Protein AF-0000000072958056 (afdb_homodimer)

Solvent-accessible surface area (backbone atoms only — not comparable to full-atom values): 30266 Å² total; per-residue (Å²): 113,44,55,70,29,34,32,30,35,49,29,32,64,28,69,81,46,29,90,73,39,70,78,41,55,23,32,40,58,40,37,63,55,48,37,39,29,60,34,25,28,45,48,26,70,34,75,52,54,65,57,73,68,50,52,50,47,49,61,53,35,22,14,26,39,37,33,54,54,74,70,82,61,60,83,41,88,53,23,38,30,47,44,47,29,53,49,45,52,51,37,50,52,42,38,74,70,69,42,51,46,27,38,39,13,27,32,47,13,26,54,46,52,50,27,40,73,71,72,48,88,72,64,40,85,52,53,34,71,67,38,43,38,41,47,43,68,35,90,67,34,63,74,33,85,88,42,50,80,52,56,69,67,58,55,50,43,39,54,72,35,54,51,39,26,27,70,44,51,63,36,47,39,69,68,55,34,51,75,64,65,36,57,83,47,33,44,72,33,24,30,43,60,32,82,83,62,52,67,29,50,34,27,33,32,36,70,86,50,64,35,39,28,27,44,34,43,50,44,38,22,27,58,40,78,74,47,85,42,46,33,36,46,72,69,23,24,50,50,24,49,48,56,24,36,52,52,43,57,46,16,12,58,30,78,48,51,62,94,42,69,70,49,45,62,60,38,28,48,61,78,55,57,65,40,60,32,81,68,84,51,81,45,50,36,31,33,72,37,41,75,66,58,62,72,67,35,73,104,115,43,56,70,30,34,32,30,35,50,31,32,64,26,70,83,46,30,90,73,39,69,79,40,55,24,32,41,60,39,36,65,54,49,36,39,29,60,36,26,27,46,48,26,69,35,73,51,54,64,57,72,67,49,51,50,48,49,61,53,35,23,15,26,38,37,33,54,54,75,72,82,60,61,82,40,86,54,23,39,30,47,44,47,30,53,48,45,52,51,37,50,53,42,38,75,71,68,43,54,45,25,37,38,13,28,31,46,14,26,53,45,52,50,26,41,73,71,72,48,88,71,67,39,85,50,54,33,70,67,38,42,38,40,47,44,70,34,90,67,32,64,74,33,84,88,43,50,79,54,56,67,65,58,55,50,43,38,52,72,35,53,50,39,26,27,72,41,52,62,35,49,37,69,67,54,36,51,76,65,66,36,56,82,46,34,44,72,33,23,29,42,60,33,81,83,62,54,66,32,51,35,28,35,33,37,71,86,51,63,34,39,28,26,44,33,44,52,44,38,22,28,61,38,77,75,47,87,42,45,33,36,46,72,68,21,24,51,50,24,49,48,57,25,36,52,51,44,57,46,15,14,58,29,79,48,50,63,93,43,68,70,49,45,61,60,40,28,48,59,78,55,59,65,40,59,32,83,69,83,52,82,44,48,36,31,33,72,36,41,76,67,57,63,70,67,35,73,103

Foldseek 3Di:
DAQEFEEEEEWFACVQPCVVPVFFGTWDFCLVQVLQVVLRYFYFYDYFQDDLVSLLCVQQAGLEYEYEDDDDDLPDHRGSNVSLLSNLVSQVVCVVVPFAYEYEAEQVGQQSNVCSVQVDRLWDFDAAAQAFAAWAFDPPLCVDLLPVPPDPVLNVCSHPPRQFTAHDGIFAAPVSCVVSVNCVFKPQTTWDAHPVRDIGGQKMATPRHNYIYGNTDLSCQCFFDLRPNNHPDPSSVVSSNSNSNSVSVSSNRGDRHDPDVVLVVQRTCVVWDWDQCPPDHRGRIMTTDHPVSVVSRPD/DAQEFEEEEEWFACVQPCVVPVFFGTWDFCLVQVLQVVLRYFYFYDAFQDDLVSLLVVQQAGLEYEYEDDDDDLPDHRGSNVSLLSNLVSQVVCVVVPFAYEYEAEQVGQQSNVCSVQVDRLWDFDAAAQAFAAWAFDPPLCVDLLPVPPDPVLNVCSHPPRQFTAHDGIFAAPVSCVVSVNCVFKPQTTWDAHPVRDIGGQKMATPRHNYIYGNTDLSCQCFFDLRPNNHPDPSSVVSSNSNSNSVVVSSNRGDRHDPDVVLVVQRTCVVWDWDQCPPDHRGRIMTTDHPVSVVSRPD

Radius of gyration: 23.96 Å; Cα contacts (8 Å, |Δi|>4): 1364; chains: 2; bounding box: 50×71×60 Å

Structure (mmCIF, N/CA/C/O backbone):
data_AF-0000000072958056-model_v1
#
loop_
_entity.id
_entity.type
_entity.pdbx_description
1 polymer 'folate gamma-glutamyl hydrolase'
#
loop_
_atom_site.group_PDB
_atom_site.id
_atom_site.type_symbol
_atom_site.label_atom_id
_atom_site.label_alt_id
_atom_site.label_comp_id
_atom_site.label_asym_id
_atom_site.label_entity_id
_atom_site.label_seq_id
_atom_site.pdbx_PDB_ins_code
_atom_site.Cartn_x
_atom_site.Cartn_y
_atom_site.Cartn_z
_atom_site.occupancy
_atom_site.B_iso_or_equiv
_atom_site.auth_seq_id
_atom_site.auth_comp_id
_atom_site.auth_asym_id
_atom_site.auth_atom_id
_atom_site.pdbx_PDB_model_num
ATOM 1 N N . MET A 1 1 ? 16.984 13.383 -8.031 1 87.88 1 MET A N 1
ATOM 2 C CA . MET A 1 1 ? 15.805 12.758 -7.438 1 87.88 1 MET A CA 1
ATOM 3 C C . MET A 1 1 ? 16.156 11.414 -6.812 1 87.88 1 MET A C 1
ATOM 5 O O . MET A 1 1 ? 16.844 10.594 -7.438 1 87.88 1 MET A O 1
ATOM 9 N N . THR A 1 2 ? 15.852 11.344 -5.523 1 94 2 THR A N 1
ATOM 10 C CA . THR A 1 2 ? 16.109 10.07 -4.867 1 94 2 THR A CA 1
ATOM 11 C C . THR A 1 2 ? 15.039 9.047 -5.227 1 94 2 THR A C 1
ATOM 13 O O . THR A 1 2 ? 13.875 9.398 -5.422 1 94 2 THR A O 1
ATOM 16 N N . GLU A 1 3 ? 15.438 7.77 -5.309 1 93.62 3 GLU A N 1
ATOM 17 C CA . GLU A 1 3 ? 14.492 6.691 -5.594 1 93.62 3 GLU A CA 1
ATOM 18 C C . GLU A 1 3 ? 14.086 5.965 -4.32 1 93.62 3 GLU A C 1
ATOM 20 O O . GLU A 1 3 ? 13.289 5.023 -4.363 1 93.62 3 GLU A O 1
ATOM 25 N N . THR A 1 4 ? 14.609 6.387 -3.229 1 94.81 4 THR A N 1
ATOM 26 C CA . THR A 1 4 ? 14.305 5.727 -1.964 1 94.81 4 THR A CA 1
ATOM 27 C C . THR A 1 4 ? 14.008 6.758 -0.877 1 94.81 4 THR A C 1
ATOM 29 O O . THR A 1 4 ? 14.656 6.773 0.167 1 94.81 4 THR A O 1
ATOM 32 N N . PRO A 1 5 ? 13.047 7.609 -1.146 1 98.5 5 PRO A N 1
ATOM 33 C CA . PRO A 1 5 ? 12.742 8.664 -0.176 1 98.5 5 PRO A CA 1
ATOM 34 C C . PRO A 1 5 ? 12.289 8.109 1.173 1 98.5 5 PRO A C 1
ATOM 36 O O . PRO A 1 5 ? 11.594 7.09 1.225 1 98.5 5 PRO A O 1
ATOM 39 N N . ILE A 1 6 ? 12.711 8.734 2.238 1 98.75 6 ILE A N 1
ATOM 40 C CA . ILE A 1 6 ? 12.242 8.469 3.594 1 98.75 6 ILE A CA 1
ATOM 41 C C . ILE A 1 6 ? 11.391 9.633 4.086 1 98.75 6 ILE A C 1
ATOM 43 O O . ILE A 1 6 ? 11.828 10.789 4.051 1 98.75 6 ILE A O 1
ATOM 47 N N . ILE A 1 7 ? 10.195 9.391 4.477 1 98.94 7 ILE A N 1
ATOM 48 C CA . ILE A 1 7 ? 9.258 10.422 4.922 1 98.94 7 ILE A CA 1
ATOM 49 C C . ILE A 1 7 ? 8.93 10.211 6.398 1 98.94 7 ILE A C 1
ATOM 51 O O . ILE A 1 7 ? 8.656 9.094 6.832 1 98.94 7 ILE A O 1
ATOM 55 N N . GLY A 1 8 ? 9.031 11.289 7.191 1 98.88 8 GLY A N 1
ATOM 56 C CA . GLY A 1 8 ? 8.625 11.234 8.586 1 98.88 8 GLY A CA 1
ATOM 57 C C . GLY A 1 8 ? 7.121 11.359 8.773 1 98.88 8 GLY A C 1
ATOM 58 O O . GLY A 1 8 ? 6.457 12.094 8.047 1 98.88 8 GLY A O 1
ATOM 59 N N . ILE A 1 9 ? 6.598 10.617 9.688 1 98.94 9 ILE A N 1
ATOM 60 C CA . ILE A 1 9 ? 5.223 10.789 10.141 1 98.94 9 ILE A CA 1
ATOM 61 C C . ILE A 1 9 ? 5.207 11.133 11.625 1 98.94 9 ILE A C 1
ATOM 63 O O . ILE A 1 9 ? 5.703 10.359 12.453 1 98.94 9 ILE A O 1
ATOM 67 N N . LEU A 1 10 ? 4.629 12.258 11.945 1 98.81 10 LEU A N 1
ATOM 68 C CA . LEU A 1 10 ? 4.574 12.688 13.344 1 98.81 10 LEU A CA 1
ATOM 69 C C . LEU A 1 10 ? 3.543 11.875 14.117 1 98.81 10 LEU A C 1
ATOM 71 O O . LEU A 1 10 ? 2.41 11.703 13.664 1 98.81 10 LEU A O 1
ATOM 75 N N . SER A 1 11 ? 3.949 11.328 15.289 1 98.19 11 SER A N 1
ATOM 76 C CA . SER A 1 11 ? 3 10.656 16.172 1 98.19 11 SER A CA 1
ATOM 77 C C . SER A 1 11 ? 2.145 11.664 16.938 1 98.19 11 SER A C 1
ATOM 79 O O . SER A 1 11 ? 2.438 12.867 16.922 1 98.19 11 SER A O 1
ATOM 81 N N . GLN A 1 12 ? 1.096 11.273 17.453 1 97.81 12 GLN A N 1
ATOM 82 C CA . GLN A 1 12 ? 0.238 12.117 18.281 1 97.81 12 GLN A CA 1
ATOM 83 C C . GLN A 1 12 ? -0.06 11.453 19.625 1 97.81 12 GLN A C 1
ATOM 85 O O . GLN A 1 12 ? 0.104 10.242 19.766 1 97.81 12 GLN A O 1
ATOM 90 N N . GLU A 1 13 ? -0.504 12.25 20.578 1 97.56 13 GLU A N 1
ATOM 91 C CA . GLU A 1 13 ? -0.9 11.719 21.875 1 97.56 13 GLU A CA 1
ATOM 92 C C . GLU A 1 13 ? -1.956 10.625 21.719 1 97.56 13 GLU A C 1
ATOM 94 O O . GLU A 1 13 ? -2.775 10.672 20.797 1 97.56 13 GLU A O 1
ATOM 99 N N . ALA A 1 14 ? -1.993 9.719 22.672 1 95.75 14 ALA A N 1
ATOM 100 C CA . ALA A 1 14 ? -2.826 8.523 22.547 1 95.75 14 ALA A CA 1
ATOM 101 C C . ALA A 1 14 ? -4.223 8.766 23.109 1 95.75 14 ALA A C 1
ATOM 103 O O . ALA A 1 14 ? -4.934 7.82 23.469 1 95.75 14 ALA A O 1
ATOM 104 N N . TYR A 1 15 ? -4.664 9.984 23.172 1 94.88 15 TYR A N 1
ATOM 105 C CA . TYR A 1 15 ? -5.957 10.305 23.766 1 94.88 15 TYR A CA 1
ATOM 106 C C . TYR A 1 15 ? -7.078 9.523 23.094 1 94.88 15 TYR A C 1
ATOM 108 O O . TYR A 1 15 ? -7.949 8.977 23.766 1 94.88 15 TYR A O 1
ATOM 116 N N . LEU A 1 16 ? -7.051 9.445 21.781 1 93.81 16 LEU A N 1
ATOM 117 C CA . LEU A 1 16 ? -8.141 8.875 21 1 93.81 16 LEU A CA 1
ATOM 118 C C . LEU A 1 16 ? -8.227 7.363 21.219 1 93.81 16 LEU A C 1
ATOM 120 O O . LEU A 1 16 ? -9.25 6.75 20.922 1 93.81 16 LEU A O 1
ATOM 124 N N . VAL A 1 17 ? -7.113 6.789 21.641 1 95 17 VAL A N 1
ATOM 125 C CA . VAL A 1 17 ? -7.09 5.332 21.734 1 95 17 VAL A CA 1
ATOM 126 C C . VAL A 1 17 ? -6.809 4.91 23.172 1 95 17 VAL A C 1
ATOM 128 O O . VAL A 1 17 ? -6.477 3.752 23.438 1 95 17 VAL A O 1
ATOM 131 N N . LYS A 1 18 ? -6.961 5.789 24.125 1 94.38 18 LYS A N 1
ATOM 132 C CA . LYS A 1 18 ? -6.559 5.582 25.5 1 94.38 18 LYS A CA 1
ATOM 133 C C . LYS A 1 18 ? -7.391 4.488 26.172 1 94.38 18 LYS A C 1
ATOM 135 O O . LYS A 1 18 ? -6.883 3.732 27 1 94.38 18 LYS A O 1
ATOM 140 N N . ASP A 1 19 ? -8.656 4.336 25.859 1 94.12 19 ASP A N 1
ATOM 141 C CA . ASP A 1 19 ? -9.531 3.326 26.453 1 94.12 19 ASP A CA 1
ATOM 142 C C . ASP A 1 19 ? -9.055 1.918 26.094 1 94.12 19 ASP A C 1
ATOM 144 O O . ASP A 1 19 ? -9.078 1.019 26.938 1 94.12 19 ASP A O 1
ATOM 148 N N . ALA A 1 20 ? -8.641 1.786 24.875 1 94.62 20 ALA A N 1
ATOM 149 C CA . ALA A 1 20 ? -8.211 0.477 24.391 1 94.62 20 ALA A CA 1
ATOM 150 C C . ALA A 1 20 ? -6.75 0.217 24.75 1 94.62 20 ALA A C 1
ATOM 152 O O . ALA A 1 20 ? -6.359 -0.924 25.016 1 94.62 20 ALA A O 1
ATOM 153 N N . TYR A 1 21 ? -6.004 1.296 24.797 1 95.25 21 TYR A N 1
ATOM 154 C CA . TYR A 1 21 ? -4.57 1.186 25.031 1 95.25 21 TYR A CA 1
ATOM 155 C C . TYR A 1 21 ? -4.098 2.211 26.047 1 95.25 21 TYR A C 1
ATOM 157 O O . TYR A 1 21 ? -3.385 3.156 25.703 1 95.25 21 TYR A O 1
ATOM 165 N N . PRO A 1 22 ? -4.344 1.93 27.266 1 95.06 22 PRO A N 1
ATOM 166 C CA . PRO A 1 22 ? -4.121 2.928 28.312 1 95.06 22 PRO A CA 1
ATOM 167 C C . PRO A 1 22 ? -2.641 3.242 28.516 1 95.06 22 PRO A C 1
ATOM 169 O O . PRO A 1 22 ? -2.297 4.328 29 1 95.06 22 PRO A O 1
ATOM 172 N N . ASP A 1 23 ? -1.749 2.367 28.141 1 95.75 23 ASP A N 1
ATOM 173 C CA . ASP A 1 23 ? -0.337 2.551 28.453 1 95.75 23 ASP A CA 1
ATOM 174 C C . ASP A 1 23 ? 0.408 3.219 27.312 1 95.75 23 ASP A C 1
ATOM 176 O O . ASP A 1 23 ? 1.581 3.576 27.438 1 95.75 23 ASP A O 1
ATOM 180 N N . ALA A 1 24 ? -0.251 3.377 26.156 1 95.88 24 ALA A N 1
ATOM 181 C CA . ALA A 1 24 ? 0.417 3.977 25.016 1 95.88 24 ALA A CA 1
ATOM 182 C C . ALA A 1 24 ? 0.671 5.465 25.234 1 95.88 24 ALA A C 1
ATOM 184 O O . ALA A 1 24 ? -0.203 6.184 25.734 1 95.88 24 ALA A O 1
ATOM 185 N N . ASP A 1 25 ? 1.849 5.953 24.938 1 96.06 25 ASP A N 1
ATOM 186 C CA . ASP A 1 25 ? 2.184 7.371 25.047 1 96.06 25 ASP A CA 1
ATOM 187 C C . ASP A 1 25 ? 1.802 8.125 23.781 1 96.06 25 ASP A C 1
ATOM 189 O O . ASP A 1 25 ? 1.372 9.281 23.844 1 96.06 25 ASP A O 1
ATOM 193 N N . SER A 1 26 ? 1.997 7.527 22.656 1 97.19 26 SER A N 1
ATOM 194 C CA . SER A 1 26 ? 1.629 8.094 21.375 1 97.19 26 SER A CA 1
ATOM 195 C C . SER A 1 26 ? 1.315 7.004 20.359 1 97.19 26 SER A C 1
ATOM 197 O O . SER A 1 26 ? 1.435 5.816 20.656 1 97.19 26 SER A O 1
ATOM 199 N N . PHE A 1 27 ? 0.77 7.387 19.188 1 97.5 27 PHE A N 1
ATOM 200 C CA . PHE A 1 27 ? 0.42 6.387 18.188 1 97.5 27 PHE A CA 1
ATOM 201 C C . PHE A 1 27 ? 0.392 7 16.781 1 97.5 27 PHE A C 1
ATOM 203 O O . PHE A 1 27 ? 0.395 8.227 16.641 1 97.5 27 PHE A O 1
ATOM 210 N N . ILE A 1 28 ? 0.505 6.215 15.82 1 98.38 28 ILE A N 1
ATOM 211 C CA . ILE A 1 28 ? 0.268 6.516 14.414 1 98.38 28 ILE A CA 1
ATOM 212 C C . ILE A 1 28 ? -0.697 5.492 13.82 1 98.38 28 ILE A C 1
ATOM 214 O O . ILE A 1 28 ? -0.519 4.285 14.008 1 98.38 28 ILE A O 1
ATOM 218 N N . VAL A 1 29 ? -1.779 5.98 13.203 1 98.25 29 VAL A N 1
ATOM 219 C CA . VAL A 1 29 ? -2.664 5.066 12.484 1 98.25 29 VAL A CA 1
ATOM 220 C C . VAL A 1 29 ? -1.928 4.457 11.297 1 98.25 29 VAL A C 1
ATOM 222 O O . VAL A 1 29 ? -1.239 5.164 10.555 1 98.25 29 VAL A O 1
ATOM 225 N N . ALA A 1 30 ? -2.055 3.158 11.055 1 98.62 30 ALA A N 1
ATOM 226 C CA . ALA A 1 30 ? -1.248 2.408 10.094 1 98.62 30 ALA A CA 1
ATOM 227 C C . ALA A 1 30 ? -1.518 2.877 8.664 1 98.62 30 ALA A C 1
ATOM 229 O O . ALA A 1 30 ? -0.643 2.787 7.801 1 98.62 30 ALA A O 1
ATOM 230 N N . SER A 1 31 ? -2.725 3.391 8.398 1 98.75 31 SER A N 1
ATOM 231 C CA . SER A 1 31 ? -3.076 3.797 7.039 1 98.75 31 SER A CA 1
ATOM 232 C C . SER A 1 31 ? -2.16 4.91 6.539 1 98.75 31 SER A C 1
ATOM 234 O O . SER A 1 31 ? -1.867 4.988 5.348 1 98.75 31 SER A O 1
ATOM 236 N N . TYR A 1 32 ? -1.614 5.773 7.477 1 98.94 32 TYR A N 1
ATOM 237 C CA . TYR A 1 32 ? -0.685 6.824 7.082 1 98.94 32 TYR A CA 1
ATOM 238 C C . TYR A 1 32 ? 0.64 6.234 6.613 1 98.94 32 TYR A C 1
ATOM 240 O O . TYR A 1 32 ? 1.279 6.773 5.703 1 98.94 32 TYR A O 1
ATOM 248 N N . ILE A 1 33 ? 1.082 5.16 7.281 1 98.88 33 ILE A N 1
ATOM 249 C CA . ILE A 1 33 ? 2.303 4.469 6.879 1 98.88 33 ILE A CA 1
ATOM 250 C C . ILE A 1 33 ? 2.084 3.77 5.539 1 98.88 33 ILE A C 1
ATOM 252 O O . ILE A 1 33 ? 2.895 3.904 4.621 1 98.88 33 ILE A O 1
ATOM 256 N N . LYS A 1 34 ? 0.967 3.125 5.414 1 98.88 34 LYS A N 1
ATOM 257 C CA . LYS A 1 34 ? 0.685 2.275 4.262 1 98.88 34 LYS A CA 1
ATOM 258 C C . LYS A 1 34 ? 0.556 3.104 2.986 1 98.88 34 LYS A C 1
ATOM 260 O O . LYS A 1 34 ? 0.998 2.678 1.917 1 98.88 34 LYS A O 1
ATOM 265 N N . ILE A 1 35 ? -0.037 4.297 3.053 1 98.94 35 ILE A N 1
ATOM 266 C CA . ILE A 1 35 ? -0.221 5.094 1.847 1 98.94 35 ILE A CA 1
ATOM 267 C C . ILE A 1 35 ? 1.135 5.566 1.329 1 98.94 35 ILE A C 1
ATOM 269 O O . ILE A 1 35 ? 1.348 5.656 0.117 1 98.94 35 ILE A O 1
ATOM 273 N N . LEU A 1 36 ? 2.072 5.863 2.227 1 98.94 36 LEU A N 1
ATOM 274 C CA . LEU A 1 36 ? 3.398 6.305 1.81 1 98.94 36 LEU A CA 1
ATOM 275 C C . LEU A 1 36 ? 4.215 5.137 1.271 1 98.94 36 LEU A C 1
ATOM 277 O O . LEU A 1 36 ? 4.852 5.25 0.22 1 98.94 36 LEU A O 1
ATOM 281 N N . GLU A 1 37 ? 4.141 3.975 1.927 1 98.88 37 GLU A N 1
ATOM 282 C CA . GLU A 1 37 ? 4.867 2.801 1.452 1 98.88 37 GLU A CA 1
ATOM 283 C C . GLU A 1 37 ? 4.367 2.359 0.08 1 98.88 37 GLU A C 1
ATOM 285 O O . GLU A 1 37 ? 5.164 2 -0.791 1 98.88 37 GLU A O 1
ATOM 290 N N . SER A 1 38 ? 3.084 2.426 -0.062 1 98.81 38 SER A N 1
ATOM 291 C CA . SER A 1 38 ? 2.475 1.989 -1.314 1 98.81 38 SER A CA 1
ATOM 292 C C . SER A 1 38 ? 2.877 2.896 -2.471 1 98.81 38 SER A C 1
ATOM 294 O O . SER A 1 38 ? 2.705 2.539 -3.637 1 98.81 38 SER A O 1
ATOM 296 N N . SER A 1 39 ? 3.385 4.047 -2.121 1 98.88 39 SER A N 1
ATOM 297 C CA . SER A 1 39 ? 3.787 5.02 -3.129 1 98.88 39 SER A CA 1
ATOM 298 C C . SER A 1 39 ? 5.305 5.062 -3.283 1 98.88 39 SER A C 1
ATOM 300 O O . SER A 1 39 ? 5.84 5.926 -3.982 1 98.88 39 SER A O 1
ATOM 302 N N . GLY A 1 40 ? 6.012 4.148 -2.619 1 98.81 40 GLY A N 1
ATOM 303 C CA . GLY A 1 40 ? 7.426 3.945 -2.883 1 98.81 40 GLY A CA 1
ATOM 304 C C . GLY A 1 40 ? 8.328 4.609 -1.856 1 98.81 40 GLY A C 1
ATOM 305 O O . GLY A 1 40 ? 9.531 4.727 -2.066 1 98.81 40 GLY A O 1
ATOM 306 N N . ALA A 1 41 ? 7.734 5.051 -0.733 1 98.88 41 ALA A N 1
ATOM 307 C CA . ALA A 1 41 ? 8.555 5.668 0.305 1 98.88 41 ALA A CA 1
ATOM 308 C C . ALA A 1 41 ? 8.789 4.703 1.465 1 98.88 41 ALA A C 1
ATOM 310 O O . ALA A 1 41 ? 8.039 3.738 1.639 1 98.88 41 ALA A O 1
ATOM 311 N N . ARG A 1 42 ? 9.82 4.891 2.152 1 98.5 42 ARG A N 1
ATOM 312 C CA . ARG A 1 42 ? 10 4.332 3.488 1 98.5 42 ARG A CA 1
ATOM 313 C C . ARG A 1 42 ? 9.617 5.348 4.562 1 98.5 42 ARG A C 1
ATOM 315 O O . ARG A 1 42 ? 9.523 6.543 4.285 1 98.5 42 ARG A O 1
ATOM 322 N N . VAL A 1 43 ? 9.344 4.863 5.781 1 98.69 43 VAL A N 1
ATOM 323 C CA . VAL A 1 43 ? 8.711 5.754 6.75 1 98.69 43 VAL A CA 1
ATOM 324 C C . VAL A 1 43 ? 9.539 5.785 8.031 1 98.69 43 VAL A C 1
ATOM 326 O O . VAL A 1 43 ? 10.008 4.746 8.508 1 98.69 43 VAL A O 1
ATOM 329 N N . LEU A 1 44 ? 9.703 6.945 8.562 1 97.88 44 LEU A N 1
ATOM 330 C CA . LEU A 1 44 ? 10.281 7.203 9.875 1 97.88 44 LEU A CA 1
ATOM 331 C C . LEU A 1 44 ? 9.234 7.742 10.844 1 97.88 44 LEU A C 1
ATOM 333 O O . LEU A 1 44 ? 8.656 8.812 10.609 1 97.88 44 LEU A O 1
ATOM 337 N N . PRO A 1 45 ? 8.922 7.016 11.93 1 97.88 45 PRO A N 1
ATOM 338 C CA . PRO A 1 45 ? 8.07 7.641 12.953 1 97.88 45 PRO A CA 1
ATOM 339 C C . PRO A 1 45 ? 8.773 8.789 13.68 1 97.88 45 PRO A C 1
ATOM 341 O O . PRO A 1 45 ? 9.945 8.664 14.047 1 97.88 45 PRO A O 1
ATOM 344 N N . ILE A 1 46 ? 8.141 9.867 13.773 1 98.06 46 ILE A N 1
ATOM 345 C CA . ILE A 1 46 ? 8.656 11.023 14.508 1 98.06 46 ILE A CA 1
ATOM 346 C C . ILE A 1 46 ? 8.008 11.094 15.883 1 98.06 46 ILE A C 1
ATOM 348 O O . ILE A 1 46 ? 6.777 11.102 15.992 1 98.06 46 ILE A O 1
ATOM 352 N N . TRP A 1 47 ? 8.789 11.305 16.891 1 96.88 47 TRP A N 1
ATOM 353 C CA . TRP A 1 47 ? 8.297 11.312 18.266 1 96.88 47 TRP A CA 1
ATOM 354 C C . TRP A 1 47 ? 7.906 12.727 18.703 1 96.88 47 TRP A C 1
ATOM 356 O O . TRP A 1 47 ? 8.57 13.695 18.328 1 96.88 47 TRP A O 1
ATOM 366 N N . ILE A 1 48 ? 6.863 12.75 19.469 1 96.69 48 ILE A N 1
ATOM 367 C CA . ILE A 1 48 ? 6.52 14.016 20.109 1 96.69 48 ILE A CA 1
ATOM 368 C C . ILE A 1 48 ? 7.375 14.211 21.359 1 96.69 48 ILE A C 1
ATOM 370 O O . ILE A 1 48 ? 7.965 13.258 21.875 1 96.69 48 ILE A O 1
ATOM 374 N N . GLY A 1 49 ? 7.508 15.414 21.797 1 94.38 49 GLY A N 1
ATOM 375 C CA . GLY A 1 49 ? 8.133 15.734 23.078 1 94.38 49 GLY A CA 1
ATOM 376 C C . GLY A 1 49 ? 9.648 15.672 23.031 1 94.38 49 GLY A C 1
ATOM 377 O O . GLY A 1 49 ? 10.297 15.477 24.062 1 94.38 49 GLY A O 1
ATOM 378 N N . GLN A 1 50 ? 10.227 15.773 21.891 1 94.94 50 GLN A N 1
ATOM 379 C CA . GLN A 1 50 ? 11.68 15.719 21.75 1 94.94 50 GLN A CA 1
ATOM 380 C C . GLN A 1 50 ? 12.281 17.125 21.703 1 94.94 50 GLN A C 1
ATOM 382 O O . GLN A 1 50 ? 11.555 18.109 21.672 1 94.94 50 GLN A O 1
ATOM 387 N N . ASP A 1 51 ? 13.586 17.172 21.75 1 93.75 51 ASP A N 1
ATOM 388 C CA . ASP A 1 51 ? 14.242 18.469 21.766 1 93.75 51 ASP A CA 1
ATOM 389 C C . ASP A 1 51 ? 14.461 18.984 20.344 1 93.75 51 ASP A C 1
ATOM 391 O O . ASP A 1 51 ? 14.211 18.266 19.375 1 93.75 51 ASP A O 1
ATOM 395 N N . ALA A 1 52 ? 14.922 20.219 20.25 1 96.25 52 ALA A N 1
ATOM 396 C CA . ALA A 1 52 ? 15.086 20.875 18.953 1 96.25 52 ALA A CA 1
ATOM 397 C C . ALA A 1 52 ? 16.094 20.141 18.078 1 96.25 52 ALA A C 1
ATOM 399 O O . ALA A 1 52 ? 15.938 20.078 16.859 1 96.25 52 ALA A O 1
ATOM 400 N N . ALA A 1 53 ? 17.125 19.594 18.672 1 96.25 53 ALA A N 1
ATOM 401 C CA . ALA A 1 53 ? 18.172 18.891 17.922 1 96.25 53 ALA A CA 1
ATOM 402 C C . ALA A 1 53 ? 17.594 17.641 17.25 1 96.25 53 ALA A C 1
ATOM 404 O O . ALA A 1 53 ? 17.984 17.297 16.125 1 96.25 53 ALA A O 1
ATOM 405 N N . TYR A 1 54 ? 16.734 16.969 17.953 1 96.06 54 TYR A N 1
ATOM 406 C CA . TYR A 1 54 ? 16.078 15.797 17.391 1 96.06 54 TYR A CA 1
ATOM 407 C C . TYR A 1 54 ? 15.297 16.156 16.125 1 96.06 54 TYR A C 1
ATOM 409 O O . TYR A 1 54 ? 15.438 15.5 15.094 1 96.06 54 TYR A O 1
ATOM 417 N N . TYR A 1 55 ? 14.516 17.188 16.141 1 98.12 55 TYR A N 1
ATOM 418 C CA . TYR A 1 55 ? 13.688 17.578 15.008 1 98.12 55 TYR A CA 1
ATOM 419 C C . TYR A 1 55 ? 14.539 18.094 13.859 1 98.12 55 TYR A C 1
ATOM 421 O O . TYR A 1 55 ? 14.195 17.906 12.688 1 98.12 55 TYR A O 1
ATOM 429 N N . GLU A 1 56 ? 15.648 18.703 14.234 1 98.06 56 GLU A N 1
ATOM 430 C CA . GLU A 1 56 ? 16.594 19.094 13.188 1 98.06 56 GLU A CA 1
ATOM 431 C C . GLU A 1 56 ? 17.141 17.859 12.453 1 98.06 56 GLU A C 1
ATOM 433 O O . GLU A 1 56 ? 17.25 17.875 11.227 1 98.06 56 GLU A O 1
ATOM 438 N N . ARG A 1 57 ? 17.5 16.844 13.203 1 97.31 57 ARG A N 1
ATOM 439 C CA . ARG A 1 57 ? 17.969 15.617 12.578 1 97.31 57 ARG A CA 1
ATOM 440 C C . ARG A 1 57 ? 16.875 14.992 11.711 1 97.31 57 ARG A C 1
ATOM 442 O O . ARG A 1 57 ? 17.156 14.5 10.617 1 97.31 57 ARG A O 1
ATOM 449 N N . VAL A 1 58 ? 15.664 15.031 12.195 1 98.12 58 VAL A N 1
ATOM 450 C CA . VAL A 1 58 ? 14.547 14.5 11.422 1 98.12 58 VAL A CA 1
ATOM 451 C C . VAL A 1 58 ? 14.5 15.164 10.055 1 98.12 58 VAL A C 1
ATOM 453 O O . VAL A 1 58 ? 14.5 14.484 9.023 1 98.12 58 VAL A O 1
ATOM 456 N N . VAL A 1 59 ? 14.5 16.5 10.039 1 98.69 59 VAL A N 1
ATOM 457 C CA . VAL A 1 59 ? 14.359 17.234 8.797 1 98.69 59 VAL A CA 1
ATOM 458 C C . VAL A 1 59 ? 15.594 17.016 7.918 1 98.69 59 VAL A C 1
ATOM 460 O O . VAL A 1 59 ? 15.477 16.859 6.699 1 98.69 59 VAL A O 1
ATOM 463 N N . ASN A 1 60 ? 16.734 16.891 8.547 1 97.69 60 ASN A N 1
ATOM 464 C CA . ASN A 1 60 ? 17.969 16.75 7.797 1 97.69 60 ASN A CA 1
ATOM 465 C C . ASN A 1 60 ? 18.094 15.359 7.18 1 97.69 60 ASN A C 1
ATOM 467 O O . ASN A 1 60 ? 18.781 15.18 6.172 1 97.69 60 ASN A O 1
ATOM 471 N N . TYR A 1 61 ? 17.438 14.383 7.781 1 97.62 61 TYR A N 1
ATOM 472 C CA . TYR A 1 61 ? 17.672 13.008 7.359 1 97.62 61 TYR A CA 1
ATOM 473 C C . TYR A 1 61 ? 16.5 12.477 6.535 1 97.62 61 TYR A C 1
ATOM 475 O O . TYR A 1 61 ? 16.609 11.43 5.895 1 97.62 61 TYR A O 1
ATOM 483 N N . THR A 1 62 ? 15.422 13.18 6.508 1 98.62 62 THR A N 1
ATOM 484 C CA . THR A 1 62 ? 14.258 12.703 5.762 1 98.62 62 THR A CA 1
ATOM 485 C C . THR A 1 62 ? 13.992 13.602 4.551 1 98.62 62 THR A C 1
ATOM 487 O O . THR A 1 62 ? 14.633 14.648 4.395 1 98.62 62 THR A O 1
ATOM 490 N N . ASN A 1 63 ? 13.094 13.172 3.721 1 98.94 63 ASN A N 1
ATOM 491 C CA . ASN A 1 63 ? 12.836 13.852 2.453 1 98.94 63 ASN A CA 1
ATOM 492 C C . ASN A 1 63 ? 11.516 14.609 2.484 1 98.94 63 ASN A C 1
ATOM 494 O O . ASN A 1 63 ? 11.172 15.297 1.523 1 98.94 63 ASN A O 1
ATOM 498 N N . GLY A 1 64 ? 10.758 14.516 3.521 1 98.94 64 GLY A N 1
ATOM 499 C CA . GLY A 1 64 ? 9.477 15.164 3.758 1 98.94 64 GLY A CA 1
ATOM 500 C C . GLY A 1 64 ? 8.797 14.688 5.023 1 98.94 64 GLY A C 1
ATOM 501 O O . GLY A 1 64 ? 9.281 13.766 5.688 1 98.94 64 GLY A O 1
ATOM 502 N N . ILE A 1 65 ? 7.688 15.344 5.406 1 98.94 65 ILE A N 1
ATOM 503 C CA . ILE A 1 65 ? 6.98 14.977 6.629 1 98.94 65 ILE A CA 1
ATOM 504 C C . ILE A 1 65 ? 5.477 14.969 6.371 1 98.94 65 ILE A C 1
ATOM 506 O O . ILE A 1 65 ? 4.953 15.844 5.672 1 98.94 65 ILE A O 1
ATOM 510 N N . LEU A 1 66 ? 4.832 13.961 6.871 1 99 66 LEU A N 1
ATOM 511 C CA . LEU A 1 66 ? 3.375 13.898 6.918 1 99 66 LEU A CA 1
ATOM 512 C C . LEU A 1 66 ? 2.865 14.141 8.336 1 99 66 LEU A C 1
ATOM 514 O O . LEU A 1 66 ? 3.318 13.484 9.281 1 99 66 LEU A O 1
ATOM 518 N N . PHE A 1 67 ? 1.994 15.156 8.484 1 98.94 67 PHE A N 1
ATOM 519 C CA . PHE A 1 67 ? 1.234 15.367 9.711 1 98.94 67 PHE A CA 1
ATOM 520 C C . PHE A 1 67 ? -0.114 14.664 9.641 1 98.94 67 PHE A C 1
ATOM 522 O O . PHE A 1 67 ? -0.985 15.047 8.859 1 98.94 67 PHE A O 1
ATOM 529 N N . PRO A 1 68 ? -0.296 13.633 10.469 1 98.81 68 PRO A N 1
ATOM 530 C CA . PRO A 1 68 ? -1.536 12.859 10.406 1 98.81 68 PRO A CA 1
ATOM 531 C C . PRO A 1 68 ? -2.727 13.602 11.008 1 98.81 68 PRO A C 1
ATOM 533 O O . PRO A 1 68 ? -2.545 14.586 11.727 1 98.81 68 PRO A O 1
ATOM 536 N N . GLY A 1 69 ? -3.924 13.109 10.586 1 98.12 69 GLY A N 1
ATOM 537 C CA . GLY A 1 69 ? -5.133 13.508 11.297 1 98.12 69 GLY A CA 1
ATOM 538 C C . GLY A 1 69 ? -5.246 12.883 12.672 1 98.12 69 GLY A C 1
ATOM 539 O O . GLY A 1 69 ? -4.426 12.047 13.055 1 98.12 69 GLY A O 1
ATOM 540 N N . GLY A 1 70 ? -6.242 13.305 13.359 1 96.44 70 GLY A N 1
ATOM 541 C CA . GLY A 1 70 ? -6.449 12.844 14.727 1 96.44 70 GLY A CA 1
ATOM 542 C C . GLY A 1 70 ? -7.277 13.797 15.562 1 96.44 70 GLY A C 1
ATOM 543 O O . GLY A 1 70 ? -8.195 14.445 15.047 1 96.44 70 GLY A O 1
ATOM 544 N N . GLY A 1 71 ? -7.09 13.625 16.844 1 94.44 71 GLY A N 1
ATOM 545 C CA . GLY A 1 71 ? -7.816 14.438 17.812 1 94.44 71 GLY A CA 1
ATOM 546 C C . GLY A 1 71 ? -6.992 14.797 19.031 1 94.44 71 GLY A C 1
ATOM 547 O O . GLY A 1 71 ? -6.934 14.031 20 1 94.44 71 GLY A O 1
ATOM 548 N N . THR A 1 72 ? -6.414 15.922 18.938 1 94.94 72 THR A N 1
ATOM 549 C CA . THR A 1 72 ? -5.609 16.406 20.047 1 94.94 72 THR A CA 1
ATOM 550 C C . THR A 1 72 ? -5.551 17.922 20.062 1 94.94 72 THR A C 1
ATOM 552 O O . THR A 1 72 ? -6.234 18.578 19.266 1 94.94 72 THR A O 1
ATOM 555 N N . TYR A 1 73 ? -4.789 18.438 21 1 94.12 73 TYR A N 1
ATOM 556 C CA . TYR A 1 73 ? -4.656 19.875 21.188 1 94.12 73 TYR A CA 1
ATOM 557 C C . TYR A 1 73 ? -3.346 20.391 20.594 1 94.12 73 TYR A C 1
ATOM 559 O O . TYR A 1 73 ? -2.393 19.625 20.438 1 94.12 73 TYR A O 1
ATOM 567 N N . PHE A 1 74 ? -3.377 21.656 20.234 1 96.75 74 PHE A N 1
ATOM 568 C CA . PHE A 1 74 ? -2.168 22.219 19.625 1 96.75 74 PHE A CA 1
ATOM 569 C C . PHE A 1 74 ? -1.285 22.859 20.688 1 96.75 74 PHE A C 1
ATOM 571 O O . PHE A 1 74 ? -0.115 23.156 20.438 1 96.75 74 PHE A O 1
ATOM 578 N N . ASN A 1 75 ? -1.787 23.047 21.938 1 93 75 ASN A N 1
ATOM 579 C CA . ASN A 1 75 ? -1.074 23.859 22.922 1 93 75 ASN A CA 1
ATOM 580 C C . ASN A 1 75 ? -0.512 22.984 24.047 1 93 75 ASN A C 1
ATOM 582 O O . ASN A 1 75 ? -0.188 23.5 25.125 1 93 75 ASN A O 1
ATOM 586 N N . GLU A 1 76 ? -0.469 21.75 23.859 1 94.44 76 GLU A N 1
ATOM 587 C CA . GLU A 1 76 ? 0.107 20.875 24.875 1 94.44 76 GLU A CA 1
ATOM 588 C C . GLU A 1 76 ? 1.631 20.859 24.797 1 94.44 76 GLU A C 1
ATOM 590 O O . GLU A 1 76 ? 2.199 20.688 23.719 1 94.44 76 GLU A O 1
ATOM 595 N N . THR A 1 77 ? 2.258 21.062 25.984 1 95.38 77 THR A N 1
ATOM 596 C CA . THR A 1 77 ? 3.713 20.984 26.047 1 95.38 77 THR A CA 1
ATOM 597 C C . THR A 1 77 ? 4.191 19.562 25.719 1 95.38 77 THR A C 1
ATOM 599 O O . THR A 1 77 ? 3.678 18.594 26.266 1 95.38 77 THR A O 1
ATOM 602 N N . GLY A 1 78 ? 5.078 19.531 24.781 1 95.44 78 GLY A N 1
ATOM 603 C CA . GLY A 1 78 ? 5.621 18.25 24.391 1 95.44 78 GLY A CA 1
ATOM 604 C C . GLY A 1 78 ? 4.68 17.438 23.531 1 95.44 78 GLY A C 1
ATOM 605 O O . GLY A 1 78 ? 4.855 16.219 23.375 1 95.44 78 GLY A O 1
ATOM 606 N N . GLY A 1 79 ? 3.688 18.109 23.031 1 97 79 GLY A N 1
ATOM 607 C CA . GLY A 1 79 ? 2.662 17.391 22.297 1 97 79 GLY A CA 1
ATOM 608 C C . GLY A 1 79 ? 2.791 17.547 20.781 1 97 79 GLY A C 1
ATOM 609 O O . GLY A 1 79 ? 3.812 18.016 20.297 1 97 79 GLY A O 1
ATOM 610 N N . TYR A 1 80 ? 1.732 17.078 20.125 1 98.31 80 TYR A N 1
ATOM 611 C CA . TYR A 1 80 ? 1.608 17.047 18.672 1 98.31 80 TYR A CA 1
ATOM 612 C C . TYR A 1 80 ? 1.787 18.453 18.094 1 98.31 80 TYR A C 1
ATOM 614 O O . TYR A 1 80 ? 2.572 18.641 17.172 1 98.31 80 TYR A O 1
ATOM 622 N N . GLY A 1 81 ? 1.08 19.453 18.641 1 98.12 81 GLY A N 1
ATOM 623 C CA . GLY A 1 81 ? 1.122 20.812 18.125 1 98.12 81 GLY A CA 1
ATOM 624 C C . GLY A 1 81 ? 2.498 21.438 18.219 1 98.12 81 GLY A C 1
ATOM 625 O O . GLY A 1 81 ? 2.973 22.047 17.25 1 98.12 81 GLY A O 1
ATOM 626 N N . GLU A 1 82 ? 3.123 21.312 19.344 1 97.62 82 GLU A N 1
ATOM 627 C CA . GLU A 1 82 ? 4.449 21.891 19.547 1 97.62 82 GLU A CA 1
ATOM 628 C C . GLU A 1 82 ? 5.469 21.266 18.594 1 97.62 82 GLU A C 1
ATOM 630 O O . GLU A 1 82 ? 6.27 21.969 17.984 1 97.62 82 GLU A O 1
ATOM 635 N N . ALA A 1 83 ? 5.473 19.953 18.531 1 98.19 83 ALA A N 1
ATOM 636 C CA . ALA A 1 83 ? 6.383 19.25 17.625 1 98.19 83 ALA A CA 1
ATOM 637 C C . ALA A 1 83 ? 6.145 19.672 16.172 1 98.19 83 ALA A C 1
ATOM 639 O O . ALA A 1 83 ? 7.094 19.969 15.438 1 98.19 83 ALA A O 1
ATOM 640 N N . ALA A 1 84 ? 4.883 19.719 15.805 1 98.75 84 ALA A N 1
ATOM 641 C CA . ALA A 1 84 ? 4.527 20.078 14.43 1 98.75 84 ALA A CA 1
ATOM 642 C C . ALA A 1 84 ? 4.977 21.5 14.102 1 98.75 84 ALA A C 1
ATOM 644 O O . ALA A 1 84 ? 5.434 21.766 12.984 1 98.75 84 ALA A O 1
ATOM 645 N N . LYS A 1 85 ? 4.789 22.406 15.047 1 98.25 85 LYS A N 1
ATOM 646 C CA . LYS A 1 85 ? 5.215 23.797 14.836 1 98.25 85 LYS A CA 1
ATOM 647 C C . LYS A 1 85 ? 6.719 23.875 14.594 1 98.25 85 LYS A C 1
ATOM 649 O O . LYS A 1 85 ? 7.172 24.578 13.688 1 98.25 85 LYS A O 1
ATOM 654 N N . GLN A 1 86 ? 7.484 23.172 15.375 1 98.38 86 GLN A N 1
ATOM 655 C CA . GLN A 1 86 ? 8.93 23.141 15.203 1 98.38 86 GLN A CA 1
ATOM 656 C C . GLN A 1 86 ? 9.305 22.578 13.836 1 98.38 86 GLN A C 1
ATOM 658 O O . GLN A 1 86 ? 10.156 23.125 13.141 1 98.38 86 GLN A O 1
ATOM 663 N N . LEU A 1 87 ? 8.703 21.5 13.477 1 98.88 87 LEU A N 1
ATOM 664 C CA . LEU A 1 87 ? 8.977 20.844 12.203 1 98.88 87 LEU A CA 1
ATOM 665 C C . LEU A 1 87 ? 8.578 21.734 11.039 1 98.88 87 LEU A C 1
ATOM 667 O O . LEU A 1 87 ? 9.273 21.797 10.023 1 98.88 87 LEU A O 1
ATOM 671 N N . TYR A 1 88 ? 7.426 22.438 11.172 1 98.88 88 TYR A N 1
ATOM 672 C CA . TYR A 1 88 ? 6.992 23.391 10.164 1 98.88 88 TYR A CA 1
ATOM 673 C C . TYR A 1 88 ? 8.039 24.469 9.953 1 98.88 88 TYR A C 1
ATOM 675 O O . TYR A 1 88 ? 8.422 24.766 8.812 1 98.88 88 TYR A O 1
ATOM 683 N N . GLU A 1 89 ? 8.516 25.062 11.023 1 98.69 89 GLU A N 1
ATOM 684 C CA . GLU A 1 89 ? 9.516 26.125 10.961 1 98.69 89 GLU A CA 1
ATOM 685 C C . GLU A 1 89 ? 10.805 25.625 10.305 1 98.69 89 GLU A C 1
ATOM 687 O O . GLU A 1 89 ? 11.406 26.328 9.492 1 98.69 89 GLU A O 1
ATOM 692 N N . LEU A 1 90 ? 11.211 24.453 10.703 1 98.88 90 LEU A N 1
ATOM 693 C CA . LEU A 1 90 ? 12.414 23.875 10.125 1 98.88 90 LEU A CA 1
ATOM 694 C C . LEU A 1 90 ? 12.234 23.625 8.633 1 98.88 90 LEU A C 1
ATOM 696 O O . LEU A 1 90 ? 13.156 23.828 7.844 1 98.88 90 LEU A O 1
ATOM 700 N N . ALA A 1 91 ? 11.062 23.141 8.227 1 98.94 91 ALA A N 1
ATOM 701 C CA . ALA A 1 91 ? 10.773 22.906 6.816 1 98.94 91 ALA A CA 1
ATOM 702 C C . ALA A 1 91 ? 10.797 24.203 6.027 1 98.94 91 ALA A C 1
ATOM 704 O O . ALA A 1 91 ? 11.312 24.25 4.906 1 98.94 91 ALA A O 1
ATOM 705 N N . VAL A 1 92 ? 10.234 25.281 6.598 1 98.81 92 VAL A N 1
ATOM 706 C CA . VAL A 1 92 ? 10.273 26.594 5.969 1 98.81 92 VAL A CA 1
ATOM 707 C C . VAL A 1 92 ? 11.719 27.016 5.738 1 98.81 92 VAL A C 1
ATOM 709 O O . VAL A 1 92 ? 12.102 27.375 4.621 1 98.81 92 VAL A O 1
ATOM 712 N N . LYS A 1 93 ? 12.508 26.922 6.793 1 98.75 93 LYS A N 1
ATOM 713 C CA . LYS A 1 93 ? 13.906 27.328 6.707 1 98.75 93 LYS A CA 1
ATOM 714 C C . LYS A 1 93 ? 14.648 26.5 5.652 1 98.75 93 LYS A C 1
ATOM 716 O O . LYS A 1 93 ? 15.469 27.047 4.91 1 98.75 93 LYS A O 1
ATOM 721 N N . THR A 1 94 ? 14.398 25.25 5.641 1 98.81 94 THR A N 1
ATOM 722 C CA . THR A 1 94 ? 15.031 24.359 4.68 1 98.81 94 THR A CA 1
ATOM 723 C C . THR A 1 94 ? 14.688 24.766 3.25 1 98.81 94 THR A C 1
ATOM 725 O O . THR A 1 94 ? 15.562 24.812 2.385 1 98.81 94 THR A O 1
ATOM 728 N N . ASN A 1 95 ? 13.469 25.078 2.982 1 98.81 95 ASN A N 1
ATOM 729 C CA . ASN A 1 95 ? 13.055 25.516 1.658 1 98.81 95 ASN A CA 1
ATOM 730 C C . ASN A 1 95 ? 13.641 26.891 1.316 1 98.81 95 ASN A C 1
ATOM 732 O O . ASN A 1 95 ? 13.992 27.141 0.166 1 98.81 95 ASN A O 1
ATOM 736 N N . GLU A 1 96 ? 13.719 27.734 2.285 1 98.5 96 GLU A N 1
ATOM 737 C CA . GLU A 1 96 ? 14.32 29.047 2.076 1 98.5 96 GLU A CA 1
ATOM 738 C C . GLU A 1 96 ? 15.789 28.938 1.672 1 98.5 96 GLU A C 1
ATOM 740 O O . GLU A 1 96 ? 16.312 29.781 0.959 1 98.5 96 GLU A O 1
ATOM 745 N N . LYS A 1 97 ? 16.344 27.859 2.068 1 98.19 97 LYS A N 1
ATOM 746 C CA . LYS A 1 97 ? 17.75 27.609 1.729 1 98.19 97 LYS A CA 1
ATOM 747 C C . LYS A 1 97 ? 17.875 26.922 0.37 1 98.19 97 LYS A C 1
ATOM 749 O O . LYS A 1 97 ? 18.969 26.562 -0.051 1 98.19 97 LYS A O 1
ATOM 754 N N . GLY A 1 98 ? 16.781 26.609 -0.247 1 97.81 98 GLY A N 1
ATOM 755 C CA . GLY A 1 98 ? 16.812 26.109 -1.609 1 97.81 98 GLY A CA 1
ATOM 756 C C . GLY A 1 98 ? 16.609 24.609 -1.691 1 97.81 98 GLY A C 1
ATOM 757 O O . GLY A 1 98 ? 16.688 24.016 -2.773 1 97.81 98 GLY A O 1
ATOM 758 N N . VAL A 1 99 ? 16.406 23.984 -0.545 1 98.31 99 VAL A N 1
ATOM 759 C CA . VAL A 1 99 ? 16.156 22.547 -0.542 1 98.31 99 VAL A CA 1
ATOM 760 C C . VAL A 1 99 ? 14.641 22.297 -0.609 1 98.31 99 VAL A C 1
ATOM 762 O O . VAL A 1 99 ? 13.891 22.781 0.24 1 98.31 99 VAL A O 1
ATOM 765 N N . HIS A 1 100 ? 14.156 21.594 -1.636 1 98.75 100 HIS A N 1
ATOM 766 C CA . HIS A 1 100 ? 12.75 21.266 -1.787 1 98.75 100 HIS A CA 1
ATOM 767 C C . HIS A 1 100 ? 12.305 20.266 -0.723 1 98.75 100 HIS A C 1
ATOM 769 O O . HIS A 1 100 ? 12.508 19.062 -0.871 1 98.75 100 HIS A O 1
ATOM 775 N N . TYR A 1 101 ? 11.688 20.703 0.352 1 98.88 101 TYR A N 1
ATOM 776 C CA . TYR A 1 101 ? 11.289 19.859 1.47 1 98.88 101 TYR A CA 1
ATOM 777 C C . TYR A 1 101 ? 9.781 19.938 1.707 1 98.88 101 TYR A C 1
ATOM 779 O O . TYR A 1 101 ? 9.297 20.891 2.311 1 98.88 101 TYR A O 1
ATOM 787 N N . PRO A 1 102 ? 9.047 18.891 1.366 1 98.94 102 PRO A N 1
ATOM 788 C CA . PRO A 1 102 ? 7.582 18.969 1.381 1 98.94 102 PRO A CA 1
ATOM 789 C C . PRO A 1 102 ? 6.984 18.578 2.729 1 98.94 102 PRO A C 1
ATOM 791 O O . PRO A 1 102 ? 7.582 17.797 3.471 1 98.94 102 PRO A O 1
ATOM 794 N N . LEU A 1 103 ? 5.824 19.172 3.012 1 98.94 103 LEU A N 1
ATOM 795 C CA . LEU A 1 103 ? 4.934 18.781 4.102 1 98.94 103 LEU A CA 1
ATOM 796 C C . LEU A 1 103 ? 3.551 18.422 3.568 1 98.94 103 LEU A C 1
ATOM 798 O O . LEU A 1 103 ? 3.043 19.062 2.65 1 98.94 103 LEU A O 1
ATOM 802 N N . TRP A 1 104 ? 2.992 17.359 4.109 1 98.94 104 TRP A N 1
ATOM 803 C CA . TRP A 1 104 ? 1.603 16.984 3.857 1 98.94 104 TRP A CA 1
ATOM 804 C C . TRP A 1 104 ? 0.819 16.906 5.164 1 98.94 104 TRP A C 1
ATOM 806 O O . TRP A 1 104 ? 1.176 16.125 6.059 1 98.94 104 TRP A O 1
ATOM 816 N N . GLY A 1 105 ? -0.181 17.734 5.309 1 98.94 105 GLY A N 1
ATOM 817 C CA . GLY A 1 105 ? -1.086 17.656 6.441 1 98.94 105 GLY A CA 1
ATOM 818 C C . GLY A 1 105 ? -2.443 17.094 6.086 1 98.94 105 GLY A C 1
ATOM 819 O O . GLY A 1 105 ? -3.084 17.547 5.133 1 98.94 105 GLY A O 1
ATOM 820 N N . ILE A 1 106 ? -2.928 16.109 6.852 1 98.94 106 ILE A N 1
ATOM 821 C CA . ILE A 1 106 ? -4.227 15.484 6.621 1 98.94 106 ILE A CA 1
ATOM 822 C C . ILE A 1 106 ? -5.137 15.727 7.824 1 98.94 106 ILE A C 1
ATOM 824 O O . ILE A 1 106 ? -4.781 15.391 8.953 1 98.94 106 ILE A O 1
ATOM 828 N N . CYS A 1 107 ? -6.367 16.328 7.574 1 98.69 107 CYS A N 1
ATOM 829 C CA . CYS A 1 107 ? -7.367 16.625 8.594 1 98.69 107 CYS A CA 1
ATOM 830 C C . CYS A 1 107 ? -6.781 17.484 9.703 1 98.69 107 CYS A C 1
ATOM 832 O O . CYS A 1 107 ? -6.469 18.656 9.484 1 98.69 107 CYS A O 1
ATOM 834 N N . LEU A 1 108 ? -6.5 16.906 10.859 1 98.69 108 LEU A N 1
ATOM 835 C CA . LEU A 1 108 ? -5.797 17.625 11.914 1 98.69 108 LEU A CA 1
ATOM 836 C C . LEU A 1 108 ? -4.441 18.125 11.414 1 98.69 108 LEU A C 1
ATOM 838 O O . LEU A 1 108 ? -3.98 19.188 11.812 1 98.69 108 LEU A O 1
ATOM 842 N N . GLY A 1 109 ? -3.811 17.328 10.57 1 98.81 109 GLY A N 1
ATOM 843 C CA . GLY A 1 109 ? -2.525 17.672 9.992 1 98.81 109 GLY A CA 1
ATOM 844 C C . GLY A 1 109 ? -2.584 18.922 9.125 1 98.81 109 GLY A C 1
ATOM 845 O O . GLY A 1 109 ? -1.644 19.719 9.117 1 98.81 109 GLY A O 1
ATOM 846 N N . MET A 1 110 ? -3.627 19.078 8.359 1 98.81 110 MET A N 1
ATOM 847 C CA . MET A 1 110 ? -3.793 20.312 7.598 1 98.81 110 MET A CA 1
ATOM 848 C C . MET A 1 110 ? -3.982 21.5 8.523 1 98.81 110 MET A C 1
ATOM 850 O O . MET A 1 110 ? -3.414 22.578 8.297 1 98.81 110 MET A O 1
ATOM 854 N N . GLN A 1 111 ? -4.727 21.312 9.578 1 98.75 111 GLN A N 1
ATOM 855 C CA . GLN A 1 111 ? -5.012 22.359 10.539 1 98.75 111 GLN A CA 1
ATOM 856 C C . GLN A 1 111 ? -3.744 22.797 11.273 1 98.75 111 GLN A C 1
ATOM 858 O O . GLN A 1 111 ? -3.547 23.984 11.531 1 98.75 111 GLN A O 1
ATOM 863 N N . VAL A 1 112 ? -2.875 21.844 11.531 1 98.62 112 VAL A N 1
ATOM 864 C CA . VAL A 1 112 ? -1.673 22.172 12.289 1 98.62 112 VAL A CA 1
ATOM 865 C C . VAL A 1 112 ? -0.697 22.938 11.398 1 98.62 112 VAL A C 1
ATOM 867 O O . VAL A 1 112 ? 0.148 23.688 11.891 1 98.62 112 VAL A O 1
ATOM 870 N N . LEU A 1 113 ? -0.794 22.781 10.07 1 98.75 113 LEU A N 1
ATOM 871 C CA . LEU A 1 113 ? -0.018 23.625 9.164 1 98.75 113 LEU A CA 1
ATOM 872 C C . LEU A 1 113 ? -0.331 25.094 9.406 1 98.75 113 LEU A C 1
ATOM 874 O O . LEU A 1 113 ? 0.572 25.938 9.391 1 98.75 113 LEU A O 1
ATOM 878 N N . MET A 1 114 ? -1.606 25.422 9.633 1 98.44 114 MET A N 1
ATOM 879 C CA . MET A 1 114 ? -2.012 26.797 9.914 1 98.44 114 MET A CA 1
ATOM 880 C C . MET A 1 114 ? -1.515 27.234 11.281 1 98.44 114 MET A C 1
ATOM 882 O O . MET A 1 114 ? -1.12 28.391 11.461 1 98.44 114 MET A O 1
ATOM 886 N N . TYR A 1 115 ? -1.542 26.297 12.211 1 98.12 115 TYR A N 1
ATOM 887 C CA . TYR A 1 115 ? -0.97 26.578 13.523 1 98.12 115 TYR A CA 1
ATOM 888 C C . TYR A 1 115 ? 0.512 26.922 13.414 1 98.12 115 TYR A C 1
ATOM 890 O O . TYR A 1 115 ? 0.999 27.828 14.086 1 98.12 115 TYR A O 1
ATOM 898 N N . GLY A 1 116 ? 1.253 26.172 12.594 1 97.31 116 GLY A N 1
ATOM 899 C CA . GLY A 1 116 ? 2.656 26.453 12.336 1 97.31 116 GLY A CA 1
ATOM 900 C C . GLY A 1 116 ? 2.883 27.797 11.68 1 97.31 116 GLY A C 1
ATOM 901 O O . GLY A 1 116 ? 3.842 28.5 12.008 1 97.31 116 GLY A O 1
ATOM 902 N N . ALA A 1 117 ? 1.969 28.219 10.82 1 97.12 117 ALA A N 1
ATOM 903 C CA . ALA A 1 117 ? 2.113 29.453 10.039 1 97.12 117 ALA A CA 1
ATOM 904 C C . ALA A 1 117 ? 1.794 30.672 10.883 1 97.12 117 ALA A C 1
ATOM 906 O O . ALA A 1 117 ? 2.463 31.703 10.766 1 97.12 117 ALA A O 1
ATOM 907 N N . VAL A 1 118 ? 0.761 30.562 11.781 1 96.56 118 VAL A N 1
ATOM 908 C CA . VAL A 1 118 ? 0.24 31.75 12.438 1 96.56 118 VAL A CA 1
ATOM 909 C C . VAL A 1 118 ? 0.667 31.766 13.906 1 96.56 118 VAL A C 1
ATOM 911 O O . VAL A 1 118 ? 0.701 32.812 14.539 1 96.56 118 VAL A O 1
ATOM 914 N N . GLY A 1 119 ? 0.852 30.562 14.523 1 94.62 119 GLY A N 1
ATOM 915 C CA . GLY A 1 119 ? 1.311 30.484 15.898 1 94.62 119 GLY A CA 1
ATOM 916 C C . GLY A 1 119 ? 0.175 30.391 16.906 1 94.62 119 GLY A C 1
ATOM 917 O O . GLY A 1 119 ? 0.409 30.359 18.109 1 94.62 119 GLY A O 1
ATOM 918 N N . ARG A 1 120 ? -1.024 30.312 16.422 1 96.06 120 ARG A N 1
ATOM 919 C CA . ARG A 1 120 ? -2.178 30.125 17.297 1 96.06 120 ARG A CA 1
ATOM 920 C C . ARG A 1 120 ? -3.246 29.281 16.625 1 96.06 120 ARG A C 1
ATOM 922 O O . ARG A 1 120 ? -3.225 29.109 15.398 1 96.06 120 ARG A O 1
ATOM 929 N N . ASP A 1 121 ? -4.102 28.688 17.453 1 97.44 121 ASP A N 1
ATOM 930 C CA . ASP A 1 121 ? -5.176 27.828 16.938 1 97.44 121 ASP A CA 1
ATOM 931 C C . ASP A 1 121 ? -6.273 28.672 16.281 1 97.44 121 ASP A C 1
ATOM 933 O O . ASP A 1 121 ? -6.961 29.438 16.953 1 97.44 121 ASP A O 1
ATOM 937 N N . ILE A 1 122 ? -6.512 28.562 14.984 1 97.88 122 ILE A N 1
ATOM 938 C CA . ILE A 1 122 ? -7.492 29.375 14.273 1 97.88 122 ILE A CA 1
ATOM 939 C C . ILE A 1 122 ? -8.609 28.5 13.734 1 97.88 122 ILE A C 1
ATOM 941 O O . ILE A 1 122 ? -9.375 28.906 12.867 1 97.88 122 ILE A O 1
ATOM 945 N N . ARG A 1 123 ? -8.672 27.281 14.141 1 97.88 123 ARG A N 1
ATOM 946 C CA . ARG A 1 123 ? -9.719 26.344 13.734 1 97.88 123 ARG A CA 1
ATOM 947 C C . ARG A 1 123 ? -11.086 26.828 14.219 1 97.88 123 ARG A C 1
ATOM 949 O O . ARG A 1 123 ? -11.188 27.5 15.242 1 97.88 123 ARG A O 1
ATOM 956 N N . GLY A 1 124 ? -12.016 26.484 13.484 1 97.75 124 GLY A N 1
ATOM 957 C CA . GLY A 1 124 ? -13.391 26.688 13.898 1 97.75 124 GLY A CA 1
ATOM 958 C C . GLY A 1 124 ? -14.211 25.406 13.906 1 97.75 124 GLY A C 1
ATOM 959 O O . GLY A 1 124 ? -13.828 24.406 13.281 1 97.75 124 GLY A O 1
ATOM 960 N N . ASN A 1 125 ? -15.352 25.453 14.625 1 97.62 125 ASN A N 1
ATOM 961 C CA . ASN A 1 125 ? -16.219 24.281 14.734 1 97.62 125 ASN A CA 1
ATOM 962 C C . ASN A 1 125 ? -16.969 24.031 13.438 1 97.62 125 ASN A C 1
ATOM 964 O O . ASN A 1 125 ? -17.422 24.969 12.773 1 97.62 125 ASN A O 1
ATOM 968 N N . CYS A 1 126 ? -17.016 22.781 13.016 1 97.19 126 CYS A N 1
ATOM 969 C CA . CYS A 1 126 ? -17.875 22.312 11.938 1 97.19 126 CYS A CA 1
ATOM 970 C C . CYS A 1 126 ? -18.391 20.906 12.227 1 97.19 126 CYS A C 1
ATOM 972 O O . CYS A 1 126 ? -18.172 20.375 13.32 1 97.19 126 CYS A O 1
ATOM 974 N N . GLN A 1 127 ? -19.234 20.391 11.312 1 95.56 127 GLN A N 1
ATOM 975 C CA . GLN A 1 127 ? -19.844 19.094 11.531 1 95.56 127 GLN A CA 1
ATOM 976 C C . GLN A 1 127 ? -19.703 18.203 10.297 1 95.56 127 GLN A C 1
ATOM 978 O O . GLN A 1 127 ? -20.625 18.125 9.477 1 95.56 127 GLN A O 1
ATOM 983 N N . SER A 1 128 ? -18.656 17.547 10.227 1 95.12 128 SER A N 1
ATOM 984 C CA . SER A 1 128 ? -18.438 16.531 9.195 1 95.12 128 SER A CA 1
ATOM 985 C C . SER A 1 128 ? -17.969 15.211 9.805 1 95.12 128 SER A C 1
ATOM 987 O O . SER A 1 128 ? -16.766 14.953 9.883 1 95.12 128 SER A O 1
ATOM 989 N N . LYS A 1 129 ? -18.859 14.406 10.203 1 94.94 129 LYS A N 1
ATOM 990 C CA . LYS A 1 129 ? -18.547 13.148 10.867 1 94.94 129 LYS A CA 1
ATOM 991 C C . LYS A 1 129 ? -18.969 11.953 10.023 1 94.94 129 LYS A C 1
ATOM 993 O O . LYS A 1 129 ? -20.172 11.781 9.742 1 94.94 129 LYS A O 1
ATOM 998 N N . ASP A 1 130 ? -18 11.172 9.68 1 96.38 130 ASP A N 1
ATOM 999 C CA . ASP A 1 130 ? -18.234 9.898 9.008 1 96.38 130 ASP A CA 1
ATOM 1000 C C . ASP A 1 130 ? -19.062 10.102 7.734 1 96.38 130 ASP A C 1
ATOM 1002 O O . ASP A 1 130 ? -20.109 9.484 7.566 1 96.38 13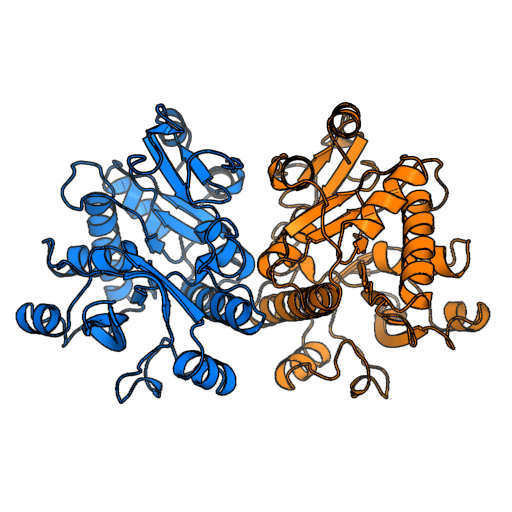0 ASP A O 1
ATOM 1006 N N . VAL A 1 131 ? -18.5 10.891 6.797 1 97.88 131 VAL A N 1
ATOM 1007 C CA . VAL A 1 131 ? -19.203 11.211 5.559 1 97.88 131 VAL A CA 1
ATOM 1008 C C . VAL A 1 131 ? -18.219 11.266 4.398 1 97.88 131 VAL A C 1
ATOM 1010 O O . VAL A 1 131 ? -17.078 11.703 4.566 1 97.88 131 VAL A O 1
ATOM 1013 N N . ALA A 1 132 ? -18.641 10.758 3.279 1 98.44 132 ALA A N 1
ATOM 1014 C CA . ALA A 1 132 ? -17.891 10.891 2.039 1 98.44 132 ALA A CA 1
ATOM 1015 C C . ALA A 1 132 ? -18.469 12.008 1.163 1 98.44 132 ALA A C 1
ATOM 1017 O O . ALA A 1 132 ? -19.672 12.102 0.995 1 98.44 132 ALA A O 1
ATOM 1018 N N . LEU A 1 133 ? -17.594 12.875 0.633 1 98.62 133 LEU A N 1
ATOM 1019 C CA . LEU A 1 133 ? -18.031 14.016 -0.154 1 98.62 133 LEU A CA 1
ATOM 1020 C C . LEU A 1 133 ? -17.281 14.086 -1.481 1 98.62 133 LEU A C 1
ATOM 1022 O O . LEU A 1 133 ? -16.156 13.609 -1.586 1 98.62 133 LEU A O 1
ATOM 1026 N N . HIS A 1 134 ? -17.984 14.617 -2.482 1 98.62 134 HIS A N 1
ATOM 1027 C CA . HIS A 1 134 ? -17.25 15.078 -3.652 1 98.62 134 HIS A CA 1
ATOM 1028 C C . HIS A 1 134 ? -16.562 16.406 -3.375 1 98.62 134 HIS A C 1
ATOM 1030 O O . HIS A 1 134 ? -16.812 17.047 -2.348 1 98.62 134 HIS A O 1
ATOM 1036 N N . LEU A 1 135 ? -15.617 16.828 -4.207 1 98.62 135 LEU A N 1
ATOM 1037 C CA . LEU A 1 135 ? -14.914 18.094 -3.998 1 98.62 135 LEU A CA 1
ATOM 1038 C C . LEU A 1 135 ? -15.555 19.219 -4.816 1 98.62 135 LEU A C 1
ATOM 1040 O O . LEU A 1 135 ? -15.938 19 -5.969 1 98.62 135 LEU A O 1
ATOM 1044 N N . GLU A 1 136 ? -15.742 20.281 -4.195 1 98.56 136 GLU A N 1
ATOM 1045 C CA . GLU A 1 136 ? -16.047 21.516 -4.91 1 98.56 136 GLU A CA 1
ATOM 1046 C C . GLU A 1 136 ? -14.789 22.328 -5.191 1 98.56 136 GLU A C 1
ATOM 1048 O O . GLU A 1 136 ? -14.344 23.109 -4.348 1 98.56 136 GLU A O 1
ATOM 1053 N N . PHE A 1 137 ? -14.344 22.25 -6.398 1 98.5 137 PHE A N 1
ATOM 1054 C CA . PHE A 1 137 ? -13.086 22.906 -6.762 1 98.5 137 PHE A CA 1
ATOM 1055 C C . PHE A 1 137 ? -13.273 24.406 -6.895 1 98.5 137 PHE A C 1
ATOM 1057 O O . PHE A 1 137 ? -14.305 24.875 -7.383 1 98.5 137 PHE A O 1
ATOM 1064 N N . VAL A 1 138 ? -12.273 25.125 -6.453 1 97.94 138 VAL A N 1
ATOM 1065 C CA . VAL A 1 138 ? -12.219 26.562 -6.633 1 97.94 138 VAL A CA 1
ATOM 1066 C C . VAL A 1 138 ? -11.602 26.891 -7.992 1 97.94 138 VAL A C 1
ATOM 1068 O O . VAL A 1 138 ? -10.727 26.172 -8.477 1 97.94 138 VAL A O 1
ATOM 1071 N N . ALA A 1 139 ? -12.047 27.984 -8.555 1 96.06 139 ALA A N 1
ATOM 1072 C CA . ALA A 1 139 ? -11.5 28.406 -9.844 1 96.06 139 ALA A CA 1
ATOM 1073 C C . ALA A 1 139 ? -9.984 28.5 -9.789 1 96.06 139 ALA A C 1
ATOM 1075 O O . ALA A 1 139 ? -9.422 29 -8.82 1 96.06 139 ALA A O 1
ATOM 1076 N N . GLY A 1 140 ? -9.352 28 -10.805 1 95.38 140 GLY A N 1
ATOM 1077 C CA . GLY A 1 140 ? -7.902 28.031 -10.867 1 95.38 140 GLY A CA 1
ATOM 1078 C C . GLY A 1 140 ? -7.25 26.766 -10.312 1 95.38 140 GLY A C 1
ATOM 1079 O O . GLY A 1 140 ? -6.027 26.625 -10.359 1 95.38 140 GLY A O 1
ATOM 1080 N N . TYR A 1 141 ? -8.078 25.781 -9.875 1 95.88 141 TYR A N 1
ATOM 1081 C CA . TYR A 1 141 ? -7.547 24.578 -9.273 1 95.88 141 TYR A CA 1
ATOM 1082 C C . TYR A 1 141 ? -6.645 23.828 -10.25 1 95.88 141 TYR A C 1
ATOM 1084 O O . TYR A 1 141 ? -5.719 23.125 -9.836 1 95.88 141 TYR A O 1
ATOM 1092 N N . GLU A 1 142 ? -6.793 23.953 -11.492 1 94.19 142 GLU A N 1
ATOM 1093 C CA . GLU A 1 142 ? -6.031 23.25 -12.516 1 94.19 142 GLU A CA 1
ATOM 1094 C C . GLU A 1 142 ? -4.578 23.719 -12.547 1 94.19 142 GLU A C 1
ATOM 1096 O O . GLU A 1 142 ? -3.711 23.031 -13.086 1 94.19 142 GLU A O 1
ATOM 1101 N N . GLU A 1 143 ? -4.332 24.875 -12.008 1 94.69 143 GLU A N 1
ATOM 1102 C CA . GLU A 1 143 ? -2.979 25.422 -11.984 1 94.69 143 GLU A CA 1
ATOM 1103 C C . GLU A 1 143 ? -2.268 25.062 -10.68 1 94.69 143 GLU A C 1
ATOM 1105 O O . GLU A 1 143 ? -1.082 25.359 -10.516 1 94.69 143 GLU A O 1
ATOM 1110 N N . SER A 1 144 ? -3.041 24.453 -9.789 1 97 144 SER A N 1
ATOM 1111 C CA . SER A 1 144 ? -2.453 24.078 -8.508 1 97 144 SER A CA 1
ATOM 1112 C C . SER A 1 144 ? -1.38 23 -8.695 1 97 144 SER A C 1
ATOM 1114 O O . SER A 1 144 ? -1.417 22.234 -9.656 1 97 144 SER A O 1
ATOM 1116 N N . LYS A 1 145 ? -0.384 23 -7.781 1 97.44 145 LYS A N 1
ATOM 1117 C CA . LYS A 1 145 ? 0.605 21.922 -7.762 1 97.44 145 LYS A CA 1
ATOM 1118 C C . LYS A 1 145 ? -0.06 20.562 -7.559 1 97.44 145 LYS A C 1
ATOM 1120 O O . LYS A 1 145 ? 0.287 19.594 -8.234 1 97.44 145 LYS A O 1
ATOM 1125 N N . LEU A 1 146 ? -1.037 20.484 -6.73 1 97.38 146 LEU A N 1
ATOM 1126 C CA . LEU A 1 146 ? -1.691 19.25 -6.297 1 97.38 146 LEU A CA 1
ATOM 1127 C C . LEU A 1 146 ? -2.436 18.594 -7.453 1 97.38 146 LEU A C 1
ATOM 1129 O O . LEU A 1 146 ? -2.479 17.359 -7.547 1 97.38 146 LEU A O 1
ATOM 1133 N N . PHE A 1 147 ? -3.02 19.406 -8.422 1 97.31 147 PHE A N 1
ATOM 1134 C CA . PHE A 1 147 ? -3.955 18.781 -9.352 1 97.31 147 PHE A CA 1
ATOM 1135 C C . PHE A 1 147 ? -3.568 19.094 -10.789 1 97.31 147 PHE A C 1
ATOM 1137 O O . PHE A 1 147 ? -4.207 18.609 -11.727 1 97.31 147 PHE A O 1
ATOM 1144 N N . SER A 1 148 ? -2.469 19.875 -10.992 1 95.69 148 SER A N 1
ATOM 1145 C CA . SER A 1 148 ? -2.09 20.266 -12.344 1 95.69 148 SER A CA 1
ATOM 1146 C C . SER A 1 148 ? -1.757 19.062 -13.211 1 95.69 148 SER A C 1
ATOM 1148 O O . SER A 1 148 ? -1.941 19.094 -14.43 1 95.69 148 SER A O 1
ATOM 1150 N N . LYS A 1 149 ? -1.341 17.953 -12.594 1 93.19 149 LYS A N 1
ATOM 1151 C CA . LYS A 1 149 ? -0.955 16.781 -13.367 1 93.19 149 LYS A CA 1
ATOM 1152 C C . LYS A 1 149 ? -1.933 15.633 -13.141 1 93.19 149 LYS A C 1
ATOM 1154 O O . LYS A 1 149 ? -1.654 14.492 -13.516 1 93.19 149 LYS A O 1
ATOM 1159 N N . ALA A 1 150 ? -3 15.93 -12.445 1 96.81 150 ALA A N 1
ATOM 1160 C CA . ALA A 1 150 ? -3.984 14.891 -12.172 1 96.81 150 ALA A CA 1
ATOM 1161 C C . ALA A 1 150 ? -4.672 14.438 -13.453 1 96.81 150 ALA A C 1
ATOM 1163 O O . ALA A 1 150 ? -5.012 15.258 -14.312 1 96.81 150 ALA A O 1
ATOM 1164 N N . PRO A 1 151 ? -4.883 13.109 -13.68 1 95.5 151 PRO A N 1
ATOM 1165 C CA . PRO A 1 151 ? -5.676 12.656 -14.828 1 95.5 151 PRO A CA 1
ATOM 1166 C C . PRO A 1 151 ? -7.078 13.266 -14.852 1 95.5 151 PRO A C 1
ATOM 1168 O O . PRO A 1 151 ? -7.707 13.422 -13.805 1 95.5 151 PRO A O 1
ATOM 1171 N N . SER A 1 152 ? -7.57 13.508 -16.047 1 96.12 152 SER A N 1
ATOM 1172 C CA . SER A 1 152 ? -8.875 14.141 -16.219 1 96.12 152 SER A CA 1
ATOM 1173 C C . SER A 1 152 ? -9.977 13.305 -15.578 1 96.12 152 SER A C 1
ATOM 1175 O O . SER A 1 152 ? -10.906 13.844 -14.977 1 96.12 152 SER A O 1
ATOM 1177 N N . GLN A 1 153 ? -9.844 12.023 -15.719 1 96.69 153 GLN A N 1
ATOM 1178 C CA . GLN A 1 153 ? -10.867 11.156 -15.164 1 96.69 153 GLN A CA 1
ATOM 1179 C C . GLN A 1 153 ? -10.898 11.242 -13.641 1 96.69 153 GLN A C 1
ATOM 1181 O O . GLN A 1 153 ? -11.969 11.18 -13.031 1 96.69 153 GLN A O 1
ATOM 1186 N N . LEU A 1 154 ? -9.758 11.344 -13.008 1 97.56 154 LEU A N 1
ATOM 1187 C CA . LEU A 1 154 ? -9.695 11.492 -11.555 1 97.56 154 LEU A CA 1
ATOM 1188 C C . LEU A 1 154 ? -10.375 12.781 -11.109 1 97.56 154 LEU A C 1
ATOM 1190 O O . LEU A 1 154 ? -11.125 12.789 -10.133 1 97.56 154 LEU A O 1
ATOM 1194 N N . LEU A 1 155 ? -10.094 13.859 -11.836 1 98 155 LEU A N 1
ATOM 1195 C CA . LEU A 1 155 ? -10.703 15.148 -11.516 1 98 155 LEU A CA 1
ATOM 1196 C C . LEU A 1 155 ? -12.219 15.086 -11.648 1 98 155 LEU A C 1
ATOM 1198 O O . LEU A 1 155 ? -12.945 15.594 -10.789 1 98 155 LEU A O 1
ATOM 1202 N N . GLU A 1 156 ? -12.648 14.422 -12.703 1 98.25 156 GLU A N 1
ATOM 1203 C CA . GLU A 1 156 ? -14.078 14.266 -12.906 1 98.25 156 GLU A CA 1
ATOM 1204 C C . GLU A 1 156 ? -14.711 13.453 -11.773 1 98.25 156 GLU A C 1
ATOM 1206 O O . GLU A 1 156 ? -15.773 13.812 -11.258 1 98.25 156 GLU A O 1
ATOM 1211 N N . ASN A 1 157 ? -14.062 12.367 -11.406 1 98.62 157 ASN A N 1
ATOM 1212 C CA . ASN A 1 157 ? -14.555 11.547 -10.305 1 98.62 157 ASN A CA 1
ATOM 1213 C C . ASN A 1 157 ? -14.617 12.336 -9 1 98.62 157 ASN A C 1
ATOM 1215 O O . ASN A 1 157 ? -15.594 12.227 -8.25 1 98.62 157 ASN A O 1
ATOM 1219 N N . LEU A 1 158 ? -13.617 13.18 -8.734 1 98.44 158 LEU A N 1
ATOM 1220 C CA . LEU A 1 158 ? -13.547 13.969 -7.512 1 98.44 158 LEU A CA 1
ATOM 1221 C C . LEU A 1 158 ? -14.664 15.008 -7.473 1 98.44 158 LEU A C 1
ATOM 1223 O O . LEU A 1 158 ? -15.148 15.367 -6.398 1 98.44 158 LEU A O 1
ATOM 1227 N N . LYS A 1 159 ? -15.109 15.43 -8.617 1 98 159 LYS A N 1
ATOM 1228 C CA . LYS A 1 159 ? -16.156 16.453 -8.727 1 98 159 LYS A CA 1
ATOM 1229 C C . LYS A 1 159 ? -17.547 15.836 -8.562 1 98 159 LYS A C 1
ATOM 1231 O O . LYS A 1 159 ? -18.453 16.5 -8.07 1 98 159 LYS A O 1
ATOM 1236 N N . THR A 1 160 ? -17.641 14.562 -8.953 1 98.5 160 THR A N 1
ATOM 1237 C CA . THR A 1 160 ? -18.984 14.062 -9.164 1 98.5 160 THR A CA 1
ATOM 1238 C C . THR A 1 160 ? -19.297 12.93 -8.203 1 98.5 160 THR A C 1
ATOM 1240 O O . THR A 1 160 ? -20.469 12.586 -7.996 1 98.5 160 THR A O 1
ATOM 1243 N N . LYS A 1 161 ? -18.297 12.281 -7.66 1 98.62 161 LYS A N 1
ATOM 1244 C CA . LYS A 1 161 ? -18.516 11.141 -6.777 1 98.62 161 LYS A CA 1
ATOM 1245 C C . LYS A 1 161 ? -18.047 11.445 -5.355 1 98.62 161 LYS A C 1
ATOM 1247 O O . LYS A 1 161 ? -17.047 12.133 -5.156 1 98.62 161 LYS A O 1
ATOM 1252 N N . ASN A 1 162 ? -18.766 10.961 -4.387 1 98.62 162 ASN A N 1
ATOM 1253 C CA . ASN A 1 162 ? -18.406 11.117 -2.979 1 98.62 162 ASN A CA 1
ATOM 1254 C C . ASN A 1 162 ? -17.266 10.195 -2.584 1 98.62 162 ASN A C 1
ATOM 1256 O O . ASN A 1 162 ? -17.469 9.18 -1.921 1 98.62 162 ASN A O 1
ATOM 1260 N N . LEU A 1 163 ? -16.016 10.641 -2.869 1 98.75 163 LEU A N 1
ATOM 1261 C CA . LEU A 1 163 ? -14.867 9.75 -2.725 1 98.75 163 LEU A CA 1
ATOM 1262 C C . LEU A 1 163 ? -13.992 10.18 -1.549 1 98.75 163 LEU A C 1
ATOM 1264 O O . LEU A 1 163 ? -13.078 9.453 -1.148 1 98.75 163 LEU A O 1
ATOM 1268 N N . THR A 1 164 ? -14.211 11.375 -1.039 1 98.81 164 THR A N 1
ATOM 1269 C CA . THR A 1 164 ? -13.344 11.891 0.019 1 98.81 164 THR A CA 1
ATOM 1270 C C . THR A 1 164 ? -14 11.695 1.386 1 98.81 164 THR A C 1
ATOM 1272 O O . THR A 1 164 ? -15.039 12.297 1.673 1 98.81 164 THR A O 1
ATOM 1275 N N . TYR A 1 165 ? -13.398 10.883 2.229 1 98.69 165 TYR A N 1
ATOM 1276 C CA . TYR A 1 165 ? -13.93 10.594 3.559 1 98.69 165 TYR A CA 1
ATOM 1277 C C . TYR A 1 165 ? -13.578 11.719 4.531 1 98.69 165 TYR A C 1
ATOM 1279 O O . TYR A 1 165 ? -12.438 12.188 4.57 1 98.69 165 TYR A O 1
ATOM 1287 N N . ASN A 1 166 ? -14.609 12.18 5.266 1 98.44 166 ASN A N 1
ATOM 1288 C CA . ASN A 1 166 ? -14.445 13.242 6.254 1 98.44 166 ASN A CA 1
ATOM 1289 C C . ASN A 1 166 ? -14.883 12.781 7.645 1 98.44 166 ASN A C 1
ATOM 1291 O O . ASN A 1 166 ? -15.922 12.141 7.793 1 98.44 166 ASN A O 1
ATOM 1295 N N . TYR A 1 167 ? -14.086 13.047 8.586 1 97.31 167 TYR A N 1
ATOM 1296 C CA . TYR A 1 167 ? -14.367 12.836 10 1 97.31 167 TYR A CA 1
ATOM 1297 C C . TYR A 1 167 ? -13.648 13.875 10.859 1 97.31 167 TYR A C 1
ATOM 1299 O O . TYR A 1 167 ? -12.555 13.625 11.359 1 97.31 167 TYR A O 1
ATOM 1307 N N . HIS A 1 168 ? -14.281 15.008 11.016 1 97 168 HIS A N 1
ATOM 1308 C CA . HIS A 1 168 ? -13.664 16.109 11.742 1 97 168 HIS A CA 1
ATOM 1309 C C . HIS A 1 168 ? -14.727 17.031 12.352 1 97 168 HIS A C 1
ATOM 1311 O O . HIS A 1 168 ? -15.812 17.188 11.797 1 97 168 HIS A O 1
ATOM 1317 N N . ARG A 1 169 ? -14.312 17.578 13.453 1 96.5 169 ARG A N 1
ATOM 1318 C CA . ARG A 1 169 ? -15.164 18.531 14.156 1 96.5 169 ARG A CA 1
ATOM 1319 C C . ARG A 1 169 ? -14.633 19.953 14 1 96.5 169 ARG A C 1
ATOM 1321 O O . ARG A 1 169 ? -15.344 20.922 14.281 1 96.5 169 ARG A O 1
ATOM 1328 N N . TYR A 1 170 ? -13.391 20.078 13.664 1 98.06 170 TYR A N 1
ATOM 1329 C CA . TYR A 1 170 ? -12.789 21.391 13.414 1 98.06 170 TYR A CA 1
ATOM 1330 C C . TYR A 1 170 ? -12.438 21.562 11.938 1 98.06 170 TYR A C 1
ATOM 1332 O O . TYR A 1 170 ? -12.164 20.578 11.242 1 98.06 170 TYR A O 1
ATOM 1340 N N . CYS A 1 171 ? -12.57 22.781 11.484 1 98.38 171 CYS A N 1
ATOM 1341 C CA . CYS A 1 171 ? -12.305 23.109 10.094 1 98.38 171 CYS A CA 1
ATOM 1342 C C . CYS A 1 171 ? -11.516 24.422 9.984 1 98.38 171 CYS A C 1
ATOM 1344 O O . CYS A 1 171 ? -11.406 25.156 10.961 1 98.38 171 CYS A O 1
ATOM 1346 N N . ILE A 1 172 ? -10.891 24.594 8.852 1 98.75 172 ILE A N 1
ATOM 1347 C CA . ILE A 1 172 ? -10.344 25.875 8.43 1 98.75 172 ILE A CA 1
ATOM 1348 C C . ILE A 1 172 ? -11.312 26.562 7.465 1 98.75 172 ILE A C 1
ATOM 1350 O O . ILE A 1 172 ? -11.844 25.922 6.555 1 98.75 172 ILE A O 1
ATOM 1354 N N . PHE A 1 173 ? -11.5 27.891 7.723 1 98.69 173 PHE A N 1
ATOM 1355 C CA . PHE A 1 173 ? -12.445 28.641 6.918 1 98.69 173 PHE A CA 1
ATOM 1356 C C . PHE A 1 173 ? -11.742 29.734 6.113 1 98.69 173 PHE A C 1
ATOM 1358 O O . PHE A 1 173 ? -10.734 30.281 6.566 1 98.69 173 PHE A O 1
ATOM 1365 N N . GLU A 1 174 ? -12.305 29.984 4.906 1 98.5 174 GLU A N 1
ATOM 1366 C CA . GLU A 1 174 ? -11.688 30.969 4.023 1 98.5 174 GLU A CA 1
ATOM 1367 C C . GLU A 1 174 ? -11.578 32.312 4.703 1 98.5 174 GLU A C 1
ATOM 1369 O O . GLU A 1 174 ? -10.547 33 4.598 1 98.5 174 GLU A O 1
ATOM 1374 N N . ASP A 1 175 ? -12.625 32.781 5.391 1 98.25 175 ASP A N 1
ATOM 1375 C CA . ASP A 1 175 ? -12.609 34.062 6.043 1 98.25 175 ASP A CA 1
ATOM 1376 C C . ASP A 1 175 ? -11.555 34.125 7.141 1 98.25 175 ASP A C 1
ATOM 1378 O O . ASP A 1 175 ? -10.93 35.188 7.355 1 98.25 175 ASP A O 1
ATOM 1382 N N . VAL A 1 176 ? -11.383 33.031 7.801 1 98.31 176 VAL A N 1
ATOM 1383 C CA . VAL A 1 176 ? -10.375 32.938 8.852 1 98.31 176 VAL A CA 1
ATOM 1384 C C . VAL A 1 176 ? -8.984 33.062 8.242 1 98.31 176 VAL A C 1
ATOM 1386 O O . VAL A 1 176 ? -8.109 33.75 8.781 1 98.31 176 VAL A O 1
ATOM 1389 N N . LEU A 1 177 ? -8.727 32.406 7.133 1 98.56 177 LEU A N 1
ATOM 1390 C CA . LEU A 1 177 ? -7.457 32.5 6.422 1 98.56 177 LEU A CA 1
ATOM 1391 C C . LEU A 1 177 ? -7.223 33.969 5.977 1 98.56 177 LEU A C 1
ATOM 1393 O O . LEU A 1 177 ? -6.121 34.5 6.141 1 98.56 177 LEU A O 1
ATOM 1397 N N . LYS A 1 178 ? -8.242 34.531 5.441 1 98.06 178 LYS A N 1
ATOM 1398 C CA . LYS A 1 178 ? -8.164 35.906 4.988 1 98.06 178 LYS A CA 1
ATOM 1399 C C . LYS A 1 178 ? -7.812 36.844 6.145 1 98.06 178 LYS A C 1
ATOM 1401 O O . LYS A 1 178 ? -6.898 37.688 6.035 1 98.06 178 LYS A O 1
ATOM 1406 N N . ASN A 1 179 ? -8.516 36.688 7.234 1 97.88 179 ASN A N 1
ATOM 1407 C CA . ASN A 1 179 ? -8.344 37.531 8.398 1 97.88 179 ASN A CA 1
ATOM 1408 C C . ASN A 1 179 ? -6.969 37.375 9.031 1 97.88 179 ASN A C 1
ATOM 1410 O O . ASN A 1 179 ? -6.5 38.25 9.758 1 97.88 179 ASN A O 1
ATOM 1414 N N . ASN A 1 180 ? -6.324 36.312 8.742 1 97.62 180 ASN A N 1
ATOM 1415 C CA . ASN A 1 180 ? -4.988 36.031 9.273 1 97.62 180 ASN A CA 1
ATOM 1416 C C . ASN A 1 180 ? -3.916 36.219 8.211 1 97.62 180 ASN A C 1
ATOM 1418 O O . ASN A 1 180 ? -2.779 35.781 8.383 1 97.62 180 ASN A O 1
ATOM 1422 N N . ASN A 1 181 ? -4.277 36.812 7.055 1 97 181 ASN A N 1
ATOM 1423 C CA . ASN A 1 181 ? -3.373 37.156 5.961 1 97 181 ASN A CA 1
ATOM 1424 C C . ASN A 1 181 ? -2.666 35.906 5.426 1 97 181 ASN A C 1
ATOM 1426 O O . ASN A 1 181 ? -1.461 35.938 5.164 1 97 181 ASN A O 1
ATOM 1430 N N . LEU A 1 182 ? -3.398 34.812 5.359 1 98.19 182 LEU A N 1
ATOM 1431 C CA . LEU A 1 182 ? -2.805 33.562 4.926 1 98.19 182 LEU A CA 1
ATOM 1432 C C . LEU A 1 182 ? -3.104 33.281 3.453 1 98.19 182 LEU A C 1
ATOM 1434 O O . LEU A 1 182 ? -2.488 32.438 2.836 1 98.19 182 LEU A O 1
ATOM 1438 N N . LEU A 1 183 ? -3.943 34.062 2.812 1 97.69 183 LEU A N 1
ATOM 1439 C CA . LEU A 1 183 ? -4.367 33.781 1.447 1 97.69 183 LEU A CA 1
ATOM 1440 C C . LEU A 1 183 ? -3.316 34.25 0.443 1 97.69 183 LEU A C 1
ATOM 1442 O O . LEU A 1 183 ? -3.375 33.875 -0.733 1 97.69 183 LEU A O 1
ATOM 1446 N N . THR A 1 184 ? -2.354 35 0.888 1 96.5 184 THR A N 1
ATOM 1447 C CA . THR A 1 184 ? -1.224 35.344 0.03 1 96.5 184 THR A CA 1
ATOM 1448 C C . THR A 1 184 ? -0.244 34.188 -0.066 1 96.5 184 THR A C 1
ATOM 1450 O O . THR A 1 184 ? 0.413 34 -1.094 1 96.5 184 THR A O 1
ATOM 1453 N N . ASP A 1 185 ? -0.211 33.406 0.997 1 97.38 185 ASP A N 1
ATOM 1454 C CA . ASP A 1 185 ? 0.767 32.312 1.092 1 97.38 185 ASP A CA 1
ATOM 1455 C C . ASP A 1 185 ? 0.128 30.969 0.768 1 97.38 185 ASP A C 1
ATOM 1457 O O . ASP A 1 185 ? 0.816 30.031 0.351 1 97.38 185 ASP A O 1
ATOM 1461 N N . TRP A 1 186 ? -1.174 30.922 1.015 1 98.31 186 TRP A N 1
ATOM 1462 C CA . TRP A 1 186 ? -1.882 29.656 0.824 1 98.31 186 TRP A CA 1
ATOM 1463 C C . TRP A 1 186 ? -3.012 29.812 -0.188 1 98.31 186 TRP A C 1
ATOM 1465 O O . TRP A 1 186 ? -3.795 30.766 -0.111 1 98.31 186 TRP A O 1
ATOM 1475 N N . ARG A 1 187 ? -3.051 28.875 -1.092 1 98.12 187 ARG A N 1
ATOM 1476 C CA . ARG A 1 187 ? -4.109 28.812 -2.096 1 98.12 187 ARG A CA 1
ATOM 1477 C C . ARG A 1 187 ? -5.148 27.766 -1.733 1 98.12 187 ARG A C 1
ATOM 1479 O O . ARG A 1 187 ? -4.809 26.609 -1.499 1 98.12 187 ARG A O 1
ATOM 1486 N N . ILE A 1 188 ? -6.375 28.172 -1.626 1 98.69 188 ILE A N 1
ATOM 1487 C CA . ILE A 1 188 ? -7.473 27.219 -1.477 1 98.69 188 ILE A CA 1
ATOM 1488 C C . ILE A 1 188 ? -7.758 26.547 -2.816 1 98.69 188 ILE A C 1
ATOM 1490 O O . ILE A 1 188 ? -7.945 27.219 -3.832 1 98.69 188 ILE A O 1
ATOM 1494 N N . ILE A 1 189 ? -7.805 25.25 -2.857 1 98.75 189 ILE A N 1
ATOM 1495 C CA . ILE A 1 189 ? -7.98 24.516 -4.102 1 98.75 189 ILE A CA 1
ATOM 1496 C C . ILE A 1 189 ? -9.406 23.984 -4.191 1 98.75 189 ILE A C 1
ATOM 1498 O O . ILE A 1 189 ? -9.984 23.891 -5.277 1 98.75 189 ILE A O 1
ATOM 1502 N N . SER A 1 190 ? -9.922 23.516 -3.059 1 98.81 190 SER A N 1
ATOM 1503 C CA . SER A 1 190 ? -11.289 23 -3.018 1 98.81 190 SER A CA 1
ATOM 1504 C C . SER A 1 190 ? -11.945 23.281 -1.667 1 98.81 190 SER A C 1
ATOM 1506 O O . SER A 1 190 ? -11.258 23.578 -0.687 1 98.81 190 SER A O 1
ATOM 1508 N N . LYS A 1 191 ? -13.242 23.281 -1.689 1 98.75 191 LYS A N 1
ATOM 1509 C CA . LYS A 1 191 ? -14.078 23.469 -0.511 1 98.75 191 LYS A CA 1
ATOM 1510 C C . LYS A 1 191 ? -15.203 22.438 -0.472 1 98.75 191 LYS A C 1
ATOM 1512 O O . LYS A 1 191 ? -15.43 21.719 -1.446 1 98.75 191 LYS A O 1
ATOM 1517 N N . ASN A 1 192 ? -15.781 22.297 0.654 1 98.62 192 ASN A N 1
ATOM 1518 C CA . ASN A 1 192 ? -17 21.516 0.845 1 98.62 192 ASN A CA 1
ATOM 1519 C C . ASN A 1 192 ? -17.906 22.141 1.9 1 98.62 192 ASN A C 1
ATOM 1521 O O . ASN A 1 192 ? -17.547 23.156 2.512 1 98.62 192 ASN A O 1
ATOM 1525 N N . LYS A 1 193 ? -19.078 21.609 1.975 1 98.06 193 LYS A N 1
ATOM 1526 C CA . LYS A 1 193 ? -20.031 22 3.016 1 98.06 193 LYS A CA 1
ATOM 1527 C C . LYS A 1 193 ? -20.281 20.859 3.994 1 98.06 193 LYS A C 1
ATOM 1529 O O . LYS A 1 193 ? -20.359 19.688 3.59 1 98.06 193 LYS A O 1
ATOM 1534 N N . ASP A 1 194 ? -20.344 21.234 5.223 1 97.19 194 ASP A N 1
ATOM 1535 C CA . ASP A 1 194 ? -20.641 20.203 6.215 1 97.19 194 ASP A CA 1
ATOM 1536 C C . ASP A 1 194 ? -22.141 19.938 6.277 1 97.19 194 ASP A C 1
ATOM 1538 O O . ASP A 1 194 ? -22.906 20.375 5.406 1 97.19 194 ASP A O 1
ATOM 1542 N N . THR A 1 195 ? -22.578 19.172 7.23 1 94.75 195 THR A N 1
ATOM 1543 C CA . THR A 1 195 ? -23.953 18.719 7.316 1 94.75 195 THR A CA 1
ATOM 1544 C C . THR A 1 195 ? -24.891 19.906 7.547 1 94.75 195 THR A C 1
ATOM 1546 O O . THR A 1 195 ? -26.078 19.828 7.215 1 94.75 195 THR A O 1
ATOM 1549 N N . ASN A 1 196 ? -24.391 20.969 8.07 1 95.56 196 ASN A N 1
ATOM 1550 C CA . ASN A 1 196 ? -25.188 22.156 8.359 1 95.56 196 ASN A CA 1
ATOM 1551 C C . ASN A 1 196 ? -25.078 23.203 7.246 1 95.56 196 ASN A C 1
ATOM 1553 O O . ASN A 1 196 ? -25.609 24.297 7.367 1 95.56 196 ASN A O 1
ATOM 1557 N N . GLY A 1 197 ? -24.344 22.891 6.277 1 96.81 197 GLY A N 1
ATOM 1558 C CA . GLY A 1 197 ? -24.219 23.797 5.152 1 96.81 197 GLY A CA 1
ATOM 1559 C C . GLY A 1 197 ? -23.062 24.781 5.309 1 96.81 197 GLY A C 1
ATOM 1560 O O . GLY A 1 197 ? -22.875 25.672 4.477 1 96.81 197 GLY A O 1
ATOM 1561 N N . LEU A 1 198 ? -22.328 24.641 6.355 1 97.75 198 LEU A N 1
ATOM 1562 C CA . LEU A 1 198 ? -21.172 25.5 6.586 1 97.75 198 LEU A CA 1
ATOM 1563 C C . LEU A 1 198 ? -20.016 25.109 5.668 1 97.75 198 LEU A C 1
ATOM 1565 O O . LEU A 1 198 ? -19.594 23.953 5.645 1 97.75 198 LEU A O 1
ATOM 1569 N N . GLU A 1 199 ? -19.562 26.094 4.918 1 98.44 199 GLU A N 1
ATOM 1570 C CA . GLU A 1 199 ? -18.484 25.844 3.965 1 98.44 199 GLU A CA 1
ATOM 1571 C C . GLU A 1 199 ? -17.125 25.812 4.66 1 98.44 199 GLU A C 1
ATOM 1573 O O . GLU A 1 199 ? -16.828 26.672 5.492 1 98.44 199 GLU A O 1
ATOM 1578 N N . PHE A 1 200 ? -16.312 24.844 4.371 1 98.81 200 PHE A N 1
ATOM 1579 C CA . PHE A 1 200 ? -14.969 24.734 4.918 1 98.81 200 PHE A CA 1
ATOM 1580 C C . PHE A 1 200 ? -13.961 24.391 3.824 1 98.81 200 PHE A C 1
ATOM 1582 O O . PHE A 1 200 ? -14.344 23.953 2.74 1 98.81 200 PHE A O 1
ATOM 1589 N N . VAL A 1 201 ? -12.688 24.688 4.047 1 98.88 201 VAL A N 1
ATOM 1590 C CA . VAL A 1 201 ? -11.609 24.391 3.104 1 98.88 201 VAL A CA 1
ATOM 1591 C C . VAL A 1 201 ? -11.336 22.891 3.086 1 98.88 201 VAL A C 1
ATOM 1593 O O . VAL A 1 201 ? -11.094 22.281 4.133 1 98.88 201 VAL A O 1
ATOM 1596 N N . SER A 1 202 ? -11.359 22.234 1.899 1 98.81 202 SER A N 1
ATOM 1597 C CA . SER A 1 202 ? -11.133 20.812 1.771 1 98.81 202 SER A CA 1
ATOM 1598 C C . SER A 1 202 ? -9.688 20.516 1.377 1 98.81 202 SER A C 1
ATOM 1600 O O . SER A 1 202 ? -9.141 19.469 1.74 1 98.81 202 SER A O 1
ATOM 1602 N N . SER A 1 203 ? -9.094 21.344 0.584 1 98.88 203 SER A N 1
ATOM 1603 C CA . SER A 1 203 ? -7.691 21.203 0.218 1 98.88 203 SER A CA 1
ATOM 1604 C C . SER A 1 203 ? -7.055 22.562 -0.065 1 98.88 203 SER A C 1
ATOM 1606 O O . SER A 1 203 ? -7.738 23.484 -0.489 1 98.88 203 SER A O 1
ATOM 1608 N N . MET A 1 204 ? -5.801 22.672 0.203 1 98.81 204 MET A N 1
ATOM 1609 C CA . MET A 1 204 ? -5.035 23.906 -0.02 1 98.81 204 MET A CA 1
ATOM 1610 C C . MET A 1 204 ? -3.551 23.594 -0.176 1 98.81 204 MET A C 1
ATOM 1612 O O . MET A 1 204 ? -3.107 22.484 0.126 1 98.81 204 MET A O 1
ATOM 1616 N N . GLU A 1 205 ? -2.814 24.5 -0.71 1 98.88 205 GLU A N 1
ATOM 1617 C CA . GLU A 1 205 ? -1.371 24.359 -0.883 1 98.88 205 GLU A CA 1
ATOM 1618 C C . GLU A 1 205 ? -0.656 25.688 -0.67 1 98.88 205 GLU A C 1
ATOM 1620 O O . GLU A 1 205 ? -1.236 26.75 -0.893 1 98.88 205 GLU A O 1
ATOM 1625 N N . HIS A 1 206 ? 0.549 25.641 -0.156 1 98.75 206 HIS A N 1
ATOM 1626 C CA . HIS A 1 206 ? 1.374 26.844 -0.059 1 98.75 206 HIS A CA 1
ATOM 1627 C C . HIS A 1 206 ? 1.841 27.297 -1.436 1 98.75 206 HIS A C 1
ATOM 1629 O O . HIS A 1 206 ? 2.184 26.484 -2.287 1 98.75 206 HIS A O 1
ATOM 1635 N N . VAL A 1 207 ? 1.89 28.562 -1.65 1 97.56 207 VAL A N 1
ATOM 1636 C CA . VAL A 1 207 ? 2.211 29.125 -2.955 1 97.56 207 VAL A CA 1
ATOM 1637 C C . VAL A 1 207 ? 3.703 28.969 -3.234 1 97.56 207 VAL A C 1
ATOM 1639 O O . VAL A 1 207 ? 4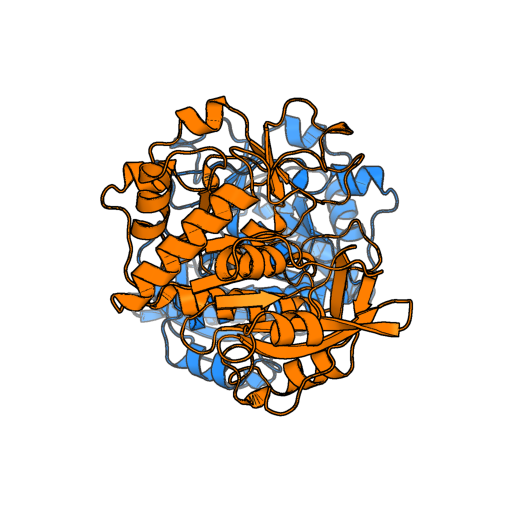.102 28.625 -4.352 1 97.56 207 VAL A O 1
ATOM 1642 N N . ASN A 1 208 ? 4.566 29.094 -2.211 1 97.38 208 ASN A N 1
ATOM 1643 C CA . ASN A 1 208 ? 6.012 29.156 -2.416 1 97.38 208 ASN A CA 1
ATOM 1644 C C . ASN A 1 208 ? 6.688 27.844 -2.012 1 97.38 208 ASN A C 1
ATOM 1646 O O . ASN A 1 208 ? 7.754 27.5 -2.527 1 97.38 208 ASN A O 1
ATOM 1650 N N . TYR A 1 209 ? 6.172 27.219 -1.021 1 98.62 209 TYR A N 1
ATOM 1651 C CA . TYR A 1 209 ? 6.762 25.984 -0.512 1 98.62 209 TYR A CA 1
ATOM 1652 C C . TYR A 1 209 ? 5.918 24.781 -0.902 1 98.62 209 TYR A C 1
ATOM 1654 O O . TYR A 1 209 ? 4.723 24.906 -1.166 1 98.62 209 TYR A O 1
ATOM 1662 N N . PRO A 1 210 ? 6.523 23.562 -0.987 1 98.81 210 PRO A N 1
ATOM 1663 C CA . PRO A 1 210 ? 5.758 22.359 -1.287 1 98.81 210 PRO A CA 1
ATOM 1664 C C . PRO A 1 210 ? 4.992 21.828 -0.077 1 98.81 210 PRO A C 1
ATOM 1666 O O . PRO A 1 210 ? 5.215 20.688 0.349 1 98.81 210 PRO A O 1
ATOM 1669 N N . PHE A 1 211 ? 4.125 22.656 0.474 1 98.94 211 PHE A N 1
ATOM 1670 C CA . PHE A 1 211 ? 3.256 22.297 1.59 1 98.94 211 PHE A CA 1
ATOM 1671 C C . PHE A 1 211 ? 1.819 22.109 1.121 1 98.94 211 PHE A C 1
ATOM 1673 O O . PHE A 1 211 ? 1.282 22.953 0.397 1 98.94 211 PHE A O 1
ATOM 1680 N N . PHE A 1 212 ? 1.228 20.969 1.509 1 98.94 212 PHE A N 1
ATOM 1681 C CA . PHE A 1 212 ? -0.097 20.594 1.034 1 98.94 212 PHE A CA 1
ATOM 1682 C C . PHE A 1 212 ? -0.995 20.188 2.197 1 98.94 212 PHE A C 1
ATOM 1684 O O . PHE A 1 212 ? -0.532 19.578 3.166 1 98.94 212 PHE A O 1
ATOM 1691 N N . GLY A 1 213 ? -2.227 20.562 2.137 1 98.88 213 GLY A N 1
ATOM 1692 C CA . GLY A 1 213 ? -3.199 20.203 3.154 1 98.88 213 GLY A CA 1
ATOM 1693 C C . GLY A 1 213 ? -4.48 19.625 2.578 1 98.88 213 GLY A C 1
ATOM 1694 O O . GLY A 1 213 ? -5.023 20.156 1.608 1 98.88 213 GLY A O 1
ATOM 1695 N N . THR A 1 214 ? -4.949 18.531 3.125 1 98.94 214 THR A N 1
ATOM 1696 C CA . THR A 1 214 ? -6.254 17.953 2.824 1 98.94 214 THR A CA 1
ATOM 1697 C C . THR A 1 214 ? -7.059 17.734 4.102 1 98.94 214 THR A C 1
ATOM 1699 O O . THR A 1 214 ? -6.578 17.109 5.047 1 98.94 214 THR A O 1
ATOM 1702 N N . GLN A 1 215 ? -8.281 18.281 4.078 1 98.88 215 GLN A N 1
ATOM 1703 C CA . GLN A 1 215 ? -9.148 18.062 5.234 1 98.88 215 GLN A CA 1
ATOM 1704 C C . GLN A 1 215 ? -9.719 16.656 5.254 1 98.88 215 GLN A C 1
ATOM 1706 O O . GLN A 1 215 ? -9.969 16.094 6.32 1 98.88 215 GLN A O 1
ATOM 1711 N N . PHE A 1 216 ? -9.891 16.078 4.078 1 98.81 216 PHE A N 1
ATOM 1712 C CA . PHE A 1 216 ? -10.383 14.719 3.955 1 98.81 216 PHE A CA 1
ATOM 1713 C C . PHE A 1 216 ? -9.25 13.711 4.125 1 98.81 216 PHE A C 1
ATOM 1715 O O . PHE A 1 216 ? -8.086 14.102 4.238 1 98.81 216 PHE A O 1
ATOM 1722 N N . HIS A 1 217 ? -9.609 12.43 4.223 1 98.88 217 HIS A N 1
ATOM 1723 C CA . HIS A 1 217 ? -8.68 11.359 4.555 1 98.88 217 HIS A CA 1
ATOM 1724 C C . HIS A 1 217 ? -8.461 10.43 3.367 1 98.88 217 HIS A C 1
ATOM 1726 O O . HIS A 1 217 ? -9.023 9.336 3.318 1 98.88 217 HIS A O 1
ATOM 1732 N N . PRO A 1 218 ? -7.527 10.805 2.469 1 98.75 218 PRO A N 1
ATOM 1733 C CA . PRO A 1 218 ? -7.301 9.922 1.325 1 98.75 218 PRO A CA 1
ATOM 1734 C C . PRO A 1 218 ? -6.688 8.578 1.729 1 98.75 218 PRO A C 1
ATOM 1736 O O . PRO A 1 218 ? -6.902 7.57 1.053 1 98.75 218 PRO A O 1
ATOM 1739 N N . GLU A 1 219 ? -5.961 8.516 2.877 1 98.81 219 GLU A N 1
ATOM 1740 C CA . GLU A 1 219 ? -5.219 7.328 3.281 1 98.81 219 GLU A CA 1
ATOM 1741 C C . GLU A 1 219 ? -6.16 6.211 3.721 1 98.81 219 GLU A C 1
ATOM 1743 O O . GLU A 1 219 ? -5.746 5.055 3.836 1 98.81 219 GLU A O 1
ATOM 1748 N N . LYS A 1 220 ? -7.438 6.523 3.992 1 98.69 220 LYS A N 1
ATOM 1749 C CA . LYS A 1 220 ? -8.336 5.535 4.574 1 98.69 220 LYS A CA 1
ATOM 1750 C C . LYS A 1 220 ? -8.953 4.648 3.496 1 98.69 220 LYS A C 1
ATOM 1752 O O . LYS A 1 220 ? -9.312 3.496 3.758 1 98.69 220 LYS A O 1
ATOM 1757 N N . ASN A 1 221 ? -9.07 5.113 2.285 1 98.81 221 ASN A N 1
ATOM 1758 C CA . ASN A 1 221 ? -9.844 4.461 1.231 1 98.81 221 ASN A CA 1
ATOM 1759 C C . ASN A 1 221 ? -9.383 3.023 1.012 1 98.81 221 ASN A C 1
ATOM 1761 O O . ASN A 1 221 ? -10.203 2.102 1.001 1 98.81 221 ASN A O 1
ATOM 1765 N N . PRO A 1 222 ? -8.109 2.758 0.916 1 98.75 222 PRO A N 1
ATOM 1766 C CA . PRO A 1 222 ? -7.715 1.373 0.649 1 98.75 222 PRO A CA 1
ATOM 1767 C C . PRO A 1 222 ? -7.594 0.539 1.922 1 98.75 222 PRO A C 1
ATOM 1769 O O . PRO A 1 222 ? -7.527 -0.691 1.854 1 98.75 222 PRO A O 1
ATOM 1772 N N . PHE A 1 223 ? -7.641 1.181 3.162 1 98.5 223 PHE A N 1
ATOM 1773 C CA . PHE A 1 223 ? -7.039 0.431 4.258 1 98.5 223 PHE A CA 1
ATOM 1774 C C . PHE A 1 223 ? -7.992 0.352 5.445 1 98.5 223 PHE A C 1
ATOM 1776 O O . PHE A 1 223 ? -7.793 -0.454 6.355 1 98.5 223 PHE A O 1
ATOM 1783 N N . GLU A 1 224 ? -9 1.225 5.531 1 97.75 224 GLU A N 1
ATOM 1784 C CA . GLU A 1 224 ? -9.844 1.29 6.719 1 97.75 224 GLU A CA 1
ATOM 1785 C C . GLU A 1 224 ? -11.258 0.796 6.418 1 97.75 224 GLU A C 1
ATOM 1787 O O . GLU A 1 224 ? -12.008 1.457 5.699 1 97.75 224 GLU A O 1
ATOM 1792 N N . PHE A 1 225 ? -11.688 -0.337 7.047 1 95.62 225 PHE A N 1
ATOM 1793 C CA . PHE A 1 225 ? -12.938 -0.994 6.664 1 95.62 225 PHE A CA 1
ATOM 1794 C C . PHE A 1 225 ? -13.938 -0.962 7.812 1 95.62 225 PHE A C 1
ATOM 1796 O O . PHE A 1 225 ? -15.031 -1.524 7.707 1 95.62 225 PHE A O 1
ATOM 1803 N N . LYS A 1 226 ? -13.594 -0.288 8.891 1 93.5 226 LYS A N 1
ATOM 1804 C CA . LYS A 1 226 ? -14.438 -0.335 10.078 1 93.5 226 LYS A CA 1
ATOM 1805 C C . LYS A 1 226 ? -15.57 0.68 9.992 1 93.5 226 LYS A C 1
ATOM 1807 O O . LYS A 1 226 ? -16.609 0.509 10.617 1 93.5 226 LYS A O 1
ATOM 1812 N N . LYS A 1 227 ? -15.289 1.748 9.25 1 92.31 227 LYS A N 1
ATOM 1813 C CA . LYS A 1 227 ? -16.297 2.787 9.102 1 92.31 227 LYS A CA 1
ATOM 1814 C C . LYS A 1 227 ? -17.078 2.613 7.797 1 92.31 227 LYS A C 1
ATOM 1816 O O . LYS A 1 227 ? -16.484 2.379 6.742 1 92.31 227 LYS A O 1
ATOM 1821 N N . THR A 1 228 ? -18.312 2.766 7.816 1 89.88 228 THR A N 1
ATOM 1822 C CA . THR A 1 228 ? -19.203 2.443 6.699 1 89.88 228 THR A CA 1
ATOM 1823 C C . THR A 1 228 ? -19.094 3.502 5.605 1 89.88 228 THR A C 1
ATOM 1825 O O . THR A 1 228 ? -19.312 3.205 4.426 1 89.88 228 THR A O 1
ATOM 1828 N N . ALA A 1 229 ? -18.719 4.762 5.98 1 96.12 229 ALA A N 1
ATOM 1829 C CA . ALA A 1 229 ? -18.766 5.84 4.996 1 96.12 229 ALA A CA 1
ATOM 1830 C C . ALA A 1 229 ? -17.453 5.914 4.211 1 96.12 229 ALA A C 1
ATOM 1832 O O . ALA A 1 229 ? -17.344 6.664 3.236 1 96.12 229 ALA A O 1
ATOM 1833 N N . VAL A 1 230 ? -16.422 5.156 4.641 1 98.12 230 VAL A N 1
ATOM 1834 C CA . VAL A 1 230 ? -15.18 5.164 3.885 1 98.12 230 VAL A CA 1
ATOM 1835 C C . VAL A 1 230 ? -15.398 4.52 2.52 1 98.12 230 VAL A C 1
ATOM 1837 O O . VAL A 1 230 ? -15.773 3.346 2.432 1 98.12 230 VAL A O 1
ATOM 1840 N N . PRO A 1 231 ? -15.203 5.262 1.452 1 98.56 231 PRO A N 1
ATOM 1841 C CA . PRO A 1 231 ? -15.352 4.656 0.128 1 98.56 231 PRO A CA 1
ATOM 1842 C C . PRO A 1 231 ? -14.227 3.689 -0.214 1 98.56 231 PRO A C 1
ATOM 1844 O O . PRO A 1 231 ? -13.055 3.988 0.038 1 98.56 231 PRO A O 1
ATOM 1847 N N . HIS A 1 232 ? -14.594 2.553 -0.769 1 98.5 232 HIS A N 1
ATOM 1848 C CA . HIS A 1 232 ? -13.586 1.544 -1.093 1 98.5 232 HIS A CA 1
ATOM 1849 C C . HIS A 1 232 ? -13.664 1.145 -2.562 1 98.5 232 HIS A C 1
ATOM 1851 O O . HIS A 1 232 ? -13 0.198 -2.988 1 98.5 232 HIS A O 1
ATOM 1857 N N . CYS A 1 233 ? -14.492 1.803 -3.387 1 97.94 233 CYS A N 1
ATOM 1858 C CA . CYS A 1 233 ? -14.602 1.474 -4.805 1 97.94 233 CYS A CA 1
ATOM 1859 C C . CYS A 1 233 ? -13.281 1.729 -5.52 1 97.94 233 CYS A C 1
ATOM 1861 O O . CYS A 1 233 ? -12.391 2.385 -4.977 1 97.94 233 CYS A O 1
ATOM 1863 N N . PRO A 1 234 ? -13.133 1.2 -6.738 1 98 234 PRO A N 1
ATOM 1864 C CA . PRO A 1 234 ? -11.875 1.369 -7.48 1 98 234 PRO A CA 1
ATOM 1865 C C . PRO A 1 234 ? -11.469 2.834 -7.617 1 98 234 PRO A C 1
ATOM 1867 O O . PRO A 1 234 ? -10.289 3.164 -7.473 1 98 234 PRO A O 1
ATOM 1870 N N . GLU A 1 235 ? -12.406 3.699 -7.816 1 98.44 235 GLU A N 1
ATOM 1871 C CA . GLU A 1 235 ? -12.109 5.117 -7.977 1 98.44 235 GLU A CA 1
ATOM 1872 C C . GLU A 1 235 ? -11.547 5.711 -6.688 1 98.44 235 GLU A C 1
ATOM 1874 O O . GLU A 1 235 ? -10.688 6.59 -6.727 1 98.44 235 GLU A O 1
ATOM 1879 N N . ALA A 1 236 ? -12.039 5.25 -5.527 1 98.69 236 ALA A N 1
ATOM 1880 C CA . ALA A 1 236 ? -11.547 5.723 -4.234 1 98.69 236 ALA A CA 1
ATOM 1881 C C . ALA A 1 236 ? -10.117 5.262 -3.986 1 98.69 236 ALA A C 1
ATOM 1883 O O . ALA A 1 236 ? -9.305 6.008 -3.43 1 98.69 236 ALA A O 1
ATOM 1884 N N . VAL A 1 237 ? -9.844 4.023 -4.383 1 98.81 237 VAL A N 1
ATOM 1885 C CA . VAL A 1 237 ? -8.484 3.5 -4.27 1 98.81 237 VAL A CA 1
ATOM 1886 C C . VAL A 1 237 ? -7.539 4.324 -5.137 1 98.81 237 VAL A C 1
ATOM 1888 O O . VAL A 1 237 ? -6.449 4.695 -4.695 1 98.81 237 VAL A O 1
ATOM 1891 N N . GLU A 1 238 ? -7.957 4.652 -6.344 1 98.44 238 GLU A N 1
ATOM 1892 C CA . GLU A 1 238 ? -7.152 5.469 -7.25 1 98.44 238 GLU A CA 1
ATOM 1893 C C . GLU A 1 238 ? -6.887 6.852 -6.664 1 98.44 238 GLU A C 1
ATOM 1895 O O . GLU A 1 238 ? -5.809 7.414 -6.855 1 98.44 238 GLU A O 1
ATOM 1900 N N . LEU A 1 239 ? -7.863 7.387 -6.008 1 98.56 239 LEU A N 1
ATOM 1901 C CA . LEU A 1 239 ? -7.703 8.672 -5.332 1 98.56 239 LEU A CA 1
ATOM 1902 C C . LEU A 1 239 ? -6.578 8.609 -4.305 1 98.56 239 LEU A C 1
ATOM 1904 O O . LEU A 1 239 ? -5.707 9.477 -4.273 1 98.56 239 LEU A O 1
ATOM 1908 N N . ALA A 1 240 ? -6.609 7.582 -3.461 1 98.88 240 ALA A N 1
ATOM 1909 C CA . ALA A 1 240 ? -5.566 7.406 -2.453 1 98.88 240 ALA A CA 1
ATOM 1910 C C . ALA A 1 240 ? -4.191 7.285 -3.1 1 98.88 240 ALA A C 1
ATOM 1912 O O . ALA A 1 240 ? -3.225 7.898 -2.639 1 98.88 240 ALA A O 1
ATOM 1913 N N . GLN A 1 241 ? -4.148 6.5 -4.188 1 98.88 241 GLN A N 1
ATOM 1914 C CA . GLN A 1 241 ? -2.891 6.301 -4.898 1 98.88 241 GLN A CA 1
ATOM 1915 C C . GLN A 1 241 ? -2.381 7.609 -5.492 1 98.88 241 GLN A C 1
ATOM 1917 O O . GLN A 1 241 ? -1.181 7.887 -5.461 1 98.88 241 GLN A O 1
ATOM 1922 N N . TYR A 1 242 ? -3.227 8.438 -5.992 1 98.81 242 TYR A N 1
ATOM 1923 C CA . TYR A 1 242 ? -2.834 9.719 -6.566 1 98.81 242 TYR A CA 1
ATOM 1924 C C . TYR A 1 242 ? -2.176 10.609 -5.516 1 98.81 242 TYR A C 1
ATOM 1926 O O . TYR A 1 242 ? -1.076 11.125 -5.73 1 98.81 242 TYR A O 1
ATOM 1934 N N . PHE A 1 243 ? -2.822 10.766 -4.379 1 98.88 243 PHE A N 1
ATOM 1935 C CA . PHE A 1 243 ? -2.305 11.664 -3.352 1 98.88 243 PHE A CA 1
ATOM 1936 C C . PHE A 1 243 ? -1 11.125 -2.773 1 98.88 243 PHE A C 1
ATOM 1938 O O . PHE A 1 243 ? -0.063 11.891 -2.531 1 98.88 243 PHE A O 1
ATOM 1945 N N . GLY A 1 244 ? -0.96 9.789 -2.555 1 98.94 244 GLY A N 1
ATOM 1946 C CA . GLY A 1 244 ? 0.288 9.188 -2.109 1 98.94 244 GLY A CA 1
ATOM 1947 C C . GLY A 1 244 ? 1.434 9.406 -3.08 1 98.94 244 GLY A C 1
ATOM 1948 O O . GLY A 1 244 ? 2.512 9.852 -2.688 1 98.94 244 GLY A O 1
ATOM 1949 N N . ASN A 1 245 ? 1.138 9.07 -4.391 1 98.88 245 ASN A N 1
ATOM 1950 C CA . ASN A 1 245 ? 2.152 9.25 -5.426 1 98.88 245 ASN A CA 1
ATOM 1951 C C . ASN A 1 245 ? 2.605 10.711 -5.512 1 98.88 245 ASN A C 1
ATOM 1953 O O . ASN A 1 245 ? 3.801 10.984 -5.637 1 98.88 245 ASN A O 1
ATOM 1957 N N . PHE A 1 246 ? 1.698 11.625 -5.469 1 98.75 246 PHE A N 1
ATOM 1958 C CA . PHE A 1 246 ? 2.012 13.047 -5.566 1 98.75 246 PHE A CA 1
ATOM 1959 C C . PHE A 1 246 ? 3.006 13.461 -4.488 1 98.75 246 PHE A C 1
ATOM 1961 O O . PHE A 1 246 ? 4.043 14.055 -4.789 1 98.75 246 PHE A O 1
ATOM 1968 N N . PHE A 1 247 ? 2.662 13.094 -3.264 1 98.88 247 PHE A N 1
ATOM 1969 C CA . PHE A 1 247 ? 3.496 13.555 -2.162 1 98.88 247 PHE A CA 1
ATOM 1970 C C . PHE A 1 247 ? 4.867 12.891 -2.207 1 98.88 247 PHE A C 1
ATOM 1972 O O . PHE A 1 247 ? 5.887 13.547 -1.969 1 98.88 247 PHE A O 1
ATOM 1979 N N . VAL A 1 248 ? 4.906 11.602 -2.459 1 98.88 248 VAL A N 1
ATOM 1980 C CA . VAL A 1 248 ? 6.18 10.883 -2.51 1 98.88 248 VAL A CA 1
ATOM 1981 C C . VAL A 1 248 ? 7.031 11.43 -3.654 1 98.88 248 VAL A C 1
ATOM 1983 O O . VAL A 1 248 ? 8.258 11.531 -3.531 1 98.88 248 VAL A O 1
ATOM 1986 N N . ASP A 1 249 ? 6.402 11.797 -4.77 1 98.69 249 ASP A N 1
ATOM 1987 C CA . ASP A 1 249 ? 7.137 12.406 -5.871 1 98.69 249 ASP A CA 1
ATOM 1988 C C . ASP A 1 249 ? 7.75 13.742 -5.445 1 98.69 249 ASP A C 1
ATOM 1990 O O . ASP A 1 249 ? 8.859 14.078 -5.863 1 98.69 249 ASP A O 1
ATOM 1994 N N . GLU A 1 250 ? 7.039 14.523 -4.629 1 98.75 250 GLU A N 1
ATOM 1995 C CA . GLU A 1 250 ? 7.605 15.75 -4.074 1 98.75 250 GLU A CA 1
ATOM 1996 C C . GLU A 1 250 ? 8.797 15.445 -3.174 1 98.75 250 GLU A C 1
ATOM 1998 O O . GLU A 1 250 ? 9.805 16.156 -3.213 1 98.75 250 GLU A O 1
ATOM 2003 N N . ALA A 1 251 ? 8.695 14.391 -2.404 1 98.88 251 ALA A N 1
ATOM 2004 C CA . ALA A 1 251 ? 9.75 14.016 -1.472 1 98.88 251 ALA A CA 1
ATOM 2005 C C . ALA A 1 251 ? 11.008 13.57 -2.217 1 98.88 251 ALA A C 1
ATOM 2007 O O . ALA A 1 251 ? 12.125 13.75 -1.724 1 98.88 251 ALA A O 1
ATOM 2008 N N . ARG A 1 252 ? 10.852 13.055 -3.412 1 98.75 252 ARG A N 1
ATOM 2009 C CA . ARG A 1 252 ? 11.977 12.57 -4.207 1 98.75 252 ARG A CA 1
ATOM 2010 C C . ARG A 1 252 ? 12.867 13.727 -4.656 1 98.75 252 ARG A C 1
ATOM 2012 O O . ARG A 1 252 ? 13.992 13.508 -5.117 1 98.75 252 ARG A O 1
ATOM 2019 N N . LYS A 1 253 ? 12.414 14.977 -4.52 1 98.69 253 LYS A N 1
ATOM 2020 C CA . LYS A 1 253 ? 13.055 16.125 -5.16 1 98.69 253 LYS A CA 1
ATOM 2021 C C . LYS A 1 253 ? 14.172 16.688 -4.289 1 98.69 253 LYS A C 1
ATOM 2023 O O . LYS A 1 253 ? 14.727 17.75 -4.594 1 98.69 253 LYS A O 1
ATOM 2028 N N . ASN A 1 254 ? 14.484 16.062 -3.191 1 98.31 254 ASN A N 1
ATOM 2029 C CA . ASN A 1 254 ? 15.672 16.406 -2.424 1 98.31 254 ASN A CA 1
ATOM 2030 C C . ASN A 1 254 ? 16.5 15.156 -2.098 1 98.31 254 ASN A C 1
ATOM 2032 O O . ASN A 1 254 ? 16.031 14.031 -2.297 1 98.31 254 ASN A O 1
ATOM 2036 N N . ASN A 1 255 ? 17.703 15.398 -1.655 1 96.5 255 ASN A N 1
ATOM 2037 C CA . ASN A 1 255 ? 18.641 14.289 -1.521 1 96.5 255 ASN A CA 1
ATOM 2038 C C . ASN A 1 255 ? 19.047 14.078 -0.069 1 96.5 255 ASN A C 1
ATOM 2040 O O . ASN A 1 255 ? 20.172 13.625 0.204 1 96.5 255 ASN A O 1
ATOM 2044 N N . HIS A 1 256 ? 18.219 14.523 0.819 1 97.75 256 HIS A N 1
ATOM 2045 C CA . HIS A 1 256 ? 18.5 14.234 2.219 1 97.75 256 HIS A CA 1
ATOM 2046 C C . HIS A 1 256 ? 18.625 12.727 2.453 1 97.75 256 HIS A C 1
ATOM 2048 O O . HIS A 1 256 ? 17.875 11.945 1.863 1 97.75 256 HIS A O 1
ATOM 2054 N N . THR A 1 257 ? 19.547 12.336 3.238 1 96.31 257 THR A N 1
ATOM 2055 C CA . THR A 1 257 ? 19.781 10.93 3.562 1 96.31 257 THR A CA 1
ATOM 2056 C C . THR A 1 257 ? 20.422 10.797 4.941 1 96.31 257 THR A C 1
ATOM 2058 O O . THR A 1 257 ? 20.922 11.781 5.5 1 96.31 257 THR A O 1
ATOM 2061 N N . PHE A 1 258 ? 20.375 9.609 5.449 1 95.19 258 PHE A N 1
ATOM 2062 C CA . PHE A 1 258 ? 21.078 9.289 6.684 1 95.19 258 PHE A CA 1
ATOM 2063 C C . PHE A 1 258 ? 22.578 9.148 6.43 1 95.19 258 PHE A C 1
ATOM 2065 O O . PHE A 1 258 ? 22.984 8.609 5.402 1 95.19 258 PHE A O 1
ATOM 2072 N N . GLY A 1 259 ? 23.422 9.664 7.281 1 91.19 259 GLY A N 1
ATOM 2073 C CA . GLY A 1 259 ? 24.859 9.484 7.176 1 91.19 259 GLY A CA 1
ATOM 2074 C C . GLY A 1 259 ? 25.312 8.086 7.543 1 91.19 259 GLY A C 1
ATOM 2075 O O . GLY A 1 259 ? 26.391 7.652 7.133 1 91.19 259 GLY A O 1
ATOM 2076 N N . ASP A 1 260 ? 24.516 7.402 8.336 1 93 260 ASP A N 1
ATOM 2077 C CA . ASP A 1 260 ? 24.812 6.066 8.844 1 93 260 ASP A CA 1
ATOM 2078 C C . ASP A 1 260 ? 23.672 5.098 8.547 1 93 260 ASP A C 1
ATOM 2080 O O . ASP A 1 260 ? 22.547 5.289 9.016 1 93 260 ASP A O 1
ATOM 2084 N N . LYS A 1 261 ? 24.016 4.039 7.824 1 91.56 261 LYS A N 1
ATOM 2085 C CA . LYS A 1 261 ? 23.016 3.066 7.398 1 91.56 261 LYS A CA 1
ATOM 2086 C C . LYS A 1 261 ? 22.391 2.359 8.602 1 91.56 261 LYS A C 1
ATOM 2088 O O . LYS A 1 261 ? 21.203 2.031 8.586 1 91.56 261 LYS A O 1
ATOM 2093 N N . LYS A 1 262 ? 23.172 2.055 9.633 1 91.5 262 LYS A N 1
ATOM 2094 C CA . LYS A 1 262 ? 22.656 1.392 10.828 1 91.5 262 LYS A CA 1
ATOM 2095 C C . LYS A 1 262 ? 21.625 2.26 11.539 1 91.5 262 LYS A C 1
ATOM 2097 O O . LYS A 1 262 ? 20.609 1.758 12.008 1 91.5 262 LYS A O 1
ATOM 2102 N N . VAL A 1 263 ? 21.922 3.566 11.586 1 93.81 263 VAL A N 1
ATOM 2103 C CA . VAL A 1 263 ? 20.984 4.5 12.203 1 93.81 263 VAL A CA 1
ATOM 2104 C C . VAL A 1 263 ? 19.719 4.594 11.352 1 93.81 263 VAL A C 1
ATOM 2106 O O . VAL A 1 263 ? 18.609 4.617 11.883 1 93.81 263 VAL A O 1
ATOM 2109 N N . GLU A 1 264 ? 19.906 4.598 10.039 1 94.75 264 GLU A N 1
ATOM 2110 C CA . GLU A 1 264 ? 18.781 4.613 9.117 1 94.75 264 GLU A CA 1
ATOM 2111 C C . GLU A 1 264 ? 17.844 3.428 9.359 1 94.75 264 GLU A C 1
ATOM 2113 O O . GLU A 1 264 ? 16.656 3.607 9.617 1 94.75 264 GLU A O 1
ATOM 2118 N N . GLU A 1 265 ? 18.406 2.246 9.391 1 93.19 265 GLU A N 1
ATOM 2119 C CA . GLU A 1 265 ? 17.641 1.013 9.547 1 93.19 265 GLU A CA 1
ATOM 2120 C C . GLU A 1 265 ? 16.953 0.957 10.906 1 93.19 265 GLU A C 1
ATOM 2122 O O . GLU A 1 265 ? 15.82 0.492 11.016 1 93.19 265 GLU A O 1
ATOM 2127 N N . ALA A 1 266 ? 17.609 1.465 11.906 1 93.12 266 ALA A N 1
ATOM 2128 C CA . ALA A 1 266 ? 17.094 1.416 13.266 1 93.12 266 ALA A CA 1
ATOM 2129 C C . ALA A 1 266 ? 15.969 2.436 13.461 1 93.12 266 ALA A C 1
ATOM 2131 O O . ALA A 1 266 ? 15.195 2.342 14.414 1 93.12 266 ALA A O 1
ATOM 2132 N N . SER A 1 267 ? 15.875 3.424 12.523 1 95.06 267 SER A N 1
ATOM 2133 C CA . SER A 1 267 ? 14.945 4.531 12.711 1 95.06 267 SER A CA 1
ATOM 2134 C C . SER A 1 267 ? 13.641 4.281 11.961 1 95.06 267 SER A C 1
ATOM 2136 O O . SER A 1 267 ? 12.656 4.996 12.156 1 95.06 267 SER A O 1
ATOM 2138 N N . LEU A 1 268 ? 13.602 3.25 11.117 1 96.44 268 LEU A N 1
ATOM 2139 C CA . LEU A 1 268 ? 12.469 3.029 10.219 1 96.44 268 LEU A CA 1
ATOM 2140 C C . LEU A 1 268 ? 11.312 2.359 10.961 1 96.44 268 LEU A C 1
ATOM 2142 O O . LEU A 1 268 ? 11.531 1.648 11.945 1 96.44 268 LEU A O 1
ATOM 2146 N N . ILE A 1 269 ? 10.164 2.525 10.484 1 97.44 269 ILE A N 1
ATOM 2147 C CA . ILE A 1 269 ? 8.922 2.041 11.078 1 97.44 269 ILE A CA 1
ATOM 2148 C C . ILE A 1 269 ? 8.938 0.517 11.148 1 97.44 269 ILE A C 1
ATOM 2150 O O . ILE A 1 269 ? 8.188 -0.087 11.914 1 97.44 269 ILE A O 1
ATOM 2154 N N . TYR A 1 270 ? 9.812 -0.14 10.352 1 96.31 270 TYR A N 1
ATOM 2155 C CA . TYR A 1 270 ? 9.891 -1.595 10.273 1 96.31 270 TYR A CA 1
ATOM 2156 C C . TYR A 1 270 ? 10.281 -2.197 11.617 1 96.31 270 TYR A C 1
ATOM 2158 O O . TYR A 1 270 ? 10.125 -3.402 11.828 1 96.31 270 TYR A O 1
ATOM 2166 N N . ASN A 1 271 ? 10.844 -1.438 12.5 1 94.88 271 ASN A N 1
ATOM 2167 C CA . ASN A 1 271 ? 11.273 -1.904 13.812 1 94.88 271 ASN A CA 1
ATOM 2168 C C . ASN A 1 271 ? 10.102 -2.002 14.789 1 94.88 271 ASN A C 1
ATOM 2170 O O . ASN A 1 271 ? 10.266 -2.441 15.922 1 94.88 271 ASN A O 1
ATOM 2174 N N . PHE A 1 272 ? 8.93 -1.599 14.359 1 95.81 272 PHE A N 1
ATOM 2175 C CA . PHE A 1 272 ? 7.707 -1.627 15.156 1 95.81 272 PHE A CA 1
ATOM 2176 C C . PHE A 1 272 ? 6.641 -2.482 14.477 1 95.81 272 PHE A C 1
ATOM 2178 O O . PHE A 1 272 ? 6.68 -2.68 13.258 1 95.81 272 PHE A O 1
ATOM 2185 N N . ASN A 1 273 ? 5.727 -3.006 15.25 1 96.69 273 ASN A N 1
ATOM 2186 C CA . ASN A 1 273 ? 4.664 -3.848 14.711 1 96.69 273 ASN A CA 1
ATOM 2187 C C . ASN A 1 273 ? 3.297 -3.188 14.867 1 96.69 273 ASN A C 1
ATOM 2189 O O . ASN A 1 273 ? 3.012 -2.574 15.898 1 96.69 273 ASN A O 1
ATOM 2193 N N . PRO A 1 274 ? 2.531 -3.25 13.805 1 97 274 PRO A N 1
ATOM 2194 C CA . PRO A 1 274 ? 1.156 -2.764 13.93 1 97 274 PRO A CA 1
ATOM 2195 C C . PRO A 1 274 ? 0.296 -3.658 14.82 1 97 274 PRO A C 1
ATOM 2197 O O . PRO A 1 274 ? 0.524 -4.867 14.891 1 97 274 PRO A O 1
ATOM 2200 N N . VAL A 1 275 ? -0.617 -3.061 15.469 1 96.5 275 VAL A N 1
ATOM 2201 C CA . VAL A 1 275 ? -1.601 -3.77 16.281 1 96.5 275 VAL A CA 1
ATOM 2202 C C . VAL A 1 275 ? -2.943 -3.799 15.555 1 96.5 275 VAL A C 1
ATOM 2204 O O . VAL A 1 275 ? -3.434 -2.764 15.102 1 96.5 275 VAL A O 1
ATOM 2207 N N . TYR A 1 276 ? -3.51 -5.078 15.422 1 95.44 276 TYR A N 1
ATOM 2208 C CA . TYR A 1 276 ? -4.855 -5.227 14.875 1 95.44 276 TYR A CA 1
ATOM 2209 C C . TYR A 1 276 ? -5.902 -4.746 15.867 1 95.44 276 TYR A C 1
ATOM 2211 O O . TYR A 1 276 ? -6.109 -5.371 16.906 1 95.44 276 TYR A O 1
ATOM 2219 N N . SER A 1 277 ? -6.543 -3.586 15.578 1 88.38 277 SER A N 1
ATOM 2220 C CA . SER A 1 277 ? -7.395 -2.932 16.562 1 88.38 277 SER A CA 1
ATOM 2221 C C . SER A 1 277 ? -8.867 -3.266 16.328 1 88.38 277 SER A C 1
ATOM 2223 O O . SER A 1 277 ? -9.664 -2.383 16.016 1 88.38 277 SER A O 1
ATOM 2225 N N . ILE A 1 278 ? -9.289 -4.441 16.531 1 73.44 278 ILE A N 1
ATOM 2226 C CA . ILE A 1 278 ? -10.617 -4.934 16.203 1 73.44 278 ILE A CA 1
ATOM 2227 C C . ILE A 1 278 ? -11.656 -4.316 17.141 1 73.44 278 ILE A C 1
ATOM 2229 O O . ILE A 1 278 ? -12.742 -3.926 16.703 1 73.44 278 ILE A O 1
ATOM 2233 N N . TYR A 1 279 ? -11.172 -4.152 18.438 1 74.69 279 TYR A N 1
ATOM 2234 C CA . TYR A 1 279 ? -12.219 -3.766 19.375 1 74.69 279 TYR A CA 1
ATOM 2235 C C . TYR A 1 279 ? -11.953 -2.379 19.953 1 74.69 279 TYR A C 1
ATOM 2237 O O . TYR A 1 279 ? -10.797 -1.963 20.062 1 74.69 279 TYR A O 1
ATOM 2245 N N . ASN A 1 280 ? -12.898 -1.467 19.797 1 78.88 280 ASN A N 1
ATOM 2246 C CA . ASN A 1 280 ? -13.023 -0.249 20.594 1 78.88 280 ASN A CA 1
ATOM 2247 C C . ASN A 1 280 ? -12.281 0.919 19.938 1 78.88 280 ASN A C 1
ATOM 2249 O O . ASN A 1 280 ? -11.93 1.887 20.625 1 78.88 280 ASN A O 1
ATOM 2253 N N . THR A 1 281 ? -11.742 0.701 18.75 1 87.44 281 THR A N 1
ATOM 2254 C CA . THR A 1 281 ? -11.266 1.868 18.016 1 87.44 281 THR A CA 1
ATOM 2255 C C . THR A 1 281 ? -11.891 1.928 16.625 1 87.44 281 THR A C 1
ATOM 2257 O O . THR A 1 281 ? -12.547 0.975 16.188 1 87.44 281 THR A O 1
ATOM 2260 N N . SER A 1 282 ? -11.742 3.016 15.992 1 90.38 282 SER A N 1
ATOM 2261 C CA . SER A 1 282 ? -12.273 3.195 14.641 1 90.38 282 SER A CA 1
ATOM 2262 C C . SER A 1 282 ? -11.227 2.842 13.586 1 90.38 282 SER A C 1
ATOM 2264 O O . SER A 1 282 ? -11.469 3.002 12.391 1 90.38 282 SER A O 1
ATOM 2266 N N . TYR A 1 283 ? -10.078 2.344 14.055 1 94.94 283 TYR A N 1
ATOM 2267 C CA . TYR A 1 283 ? -8.961 2.107 13.141 1 94.94 283 TYR A CA 1
ATOM 2268 C C . TYR A 1 283 ? -8.727 0.615 12.938 1 94.94 283 TYR A C 1
ATOM 2270 O O . TYR A 1 283 ? -8.906 -0.177 13.867 1 94.94 283 TYR A O 1
ATOM 2278 N N . GLU A 1 284 ? -8.352 0.261 11.758 1 96.25 284 GLU A N 1
ATOM 2279 C CA . GLU A 1 284 ? -8.047 -1.133 11.453 1 96.25 284 GLU A CA 1
ATOM 2280 C C . GLU A 1 284 ? -6.777 -1.588 12.164 1 96.25 284 GLU A C 1
ATOM 2282 O O . GLU A 1 284 ? -6.781 -2.609 12.852 1 96.25 284 GLU A O 1
ATOM 2287 N N . GLN A 1 285 ? -5.707 -0.844 12 1 97.44 285 GLN A N 1
ATOM 2288 C CA . GLN A 1 285 ? -4.422 -1.106 12.641 1 97.44 285 GLN A CA 1
ATOM 2289 C C . GLN A 1 285 ? -3.795 0.182 13.164 1 97.44 285 GLN A C 1
ATOM 2291 O O . GLN A 1 285 ? -3.982 1.252 12.578 1 97.44 285 GLN A O 1
ATOM 2296 N N . LEU A 1 286 ? -3.035 0.029 14.25 1 97.5 286 LEU A N 1
ATOM 2297 C CA . LEU A 1 286 ? -2.33 1.131 14.898 1 97.5 286 LEU A CA 1
ATOM 2298 C C . LEU A 1 286 ? -0.885 0.748 15.195 1 97.5 286 LEU A C 1
ATOM 2300 O O . LEU A 1 286 ? -0.59 -0.42 15.461 1 97.5 286 LEU A O 1
ATOM 2304 N N . TYR A 1 287 ? -0.035 1.703 15.062 1 97.69 287 TYR A N 1
ATOM 2305 C CA . TYR A 1 287 ? 1.255 1.621 15.742 1 97.69 287 TYR A CA 1
ATOM 2306 C C . TYR A 1 287 ? 1.221 2.361 17.078 1 97.69 287 TYR A C 1
ATOM 2308 O O . TYR A 1 287 ? 0.889 3.549 17.125 1 97.69 287 TYR A O 1
ATOM 2316 N N . LEU A 1 288 ? 1.515 1.652 18.109 1 97.19 288 LEU A N 1
ATOM 2317 C CA . LEU A 1 288 ? 1.548 2.209 19.453 1 97.19 288 LEU A CA 1
ATOM 2318 C C . LEU A 1 288 ? 2.984 2.387 19.938 1 97.19 288 LEU A C 1
ATOM 2320 O O . LEU A 1 288 ? 3.828 1.512 19.719 1 97.19 288 LEU A O 1
ATOM 2324 N N . PHE A 1 289 ? 3.225 3.537 20.531 1 97.12 289 PHE A N 1
ATOM 2325 C CA . PHE A 1 289 ? 4.578 3.828 20.984 1 97.12 289 PHE A CA 1
ATOM 2326 C C . PHE A 1 289 ? 4.594 4.137 22.484 1 97.12 289 PHE A C 1
ATOM 2328 O O . PHE A 1 289 ? 3.639 4.703 23.016 1 97.12 289 PHE A O 1
ATOM 2335 N N . TYR A 1 290 ? 5.676 3.785 23.016 1 94.62 290 TYR A N 1
ATOM 2336 C CA . TYR A 1 290 ? 5.887 3.939 24.453 1 94.62 290 TYR A CA 1
ATOM 2337 C C . TYR A 1 290 ? 7.164 4.719 24.734 1 94.62 290 TYR A C 1
ATOM 2339 O O . TYR A 1 290 ? 8.008 4.891 23.859 1 94.62 290 TYR A O 1
ATOM 2347 N N . LYS A 1 291 ? 7.293 5.195 25.969 1 89.38 291 LYS A N 1
ATOM 2348 C CA . LYS A 1 291 ? 8.445 6.012 26.344 1 89.38 291 LYS A CA 1
ATOM 2349 C C . LYS A 1 291 ? 9.758 5.301 26.031 1 89.38 291 LYS A C 1
ATOM 2351 O O . LYS A 1 291 ? 10.734 5.934 25.641 1 89.38 291 LYS A O 1
ATOM 2356 N N . GLN A 1 292 ? 9.789 4.086 26.156 1 88.94 292 GLN A N 1
ATOM 2357 C CA . GLN A 1 292 ? 11 3.307 25.906 1 88.94 292 GLN A CA 1
ATOM 2358 C C . GLN A 1 292 ? 11.375 3.312 24.422 1 88.94 292 GLN A C 1
ATOM 2360 O O . GLN A 1 292 ? 12.547 3.162 24.078 1 88.94 292 GLN A O 1
ATOM 2365 N N . ASP A 1 293 ? 10.422 3.41 23.547 1 88.44 293 ASP A N 1
ATOM 2366 C CA . ASP A 1 293 ? 10.672 3.449 22.109 1 88.44 293 ASP A CA 1
ATOM 2367 C C . ASP A 1 293 ? 11.453 4.703 21.719 1 88.44 293 ASP A C 1
ATOM 2369 O O . ASP A 1 293 ? 12.297 4.664 20.828 1 88.44 293 ASP A O 1
ATOM 2373 N N . TYR A 1 294 ? 11.258 5.781 22.469 1 80.81 294 TYR A N 1
ATOM 2374 C CA . TYR A 1 294 ? 11.938 7.051 22.219 1 80.81 294 TYR A CA 1
ATOM 2375 C C . TYR A 1 294 ? 13.422 6.945 22.562 1 80.81 294 TYR A C 1
ATOM 2377 O O . TYR A 1 294 ? 14.266 7.473 21.844 1 80.81 294 TYR A O 1
ATOM 2385 N N . ASN A 1 295 ? 13.672 6.203 23.562 1 76.12 295 ASN A N 1
ATOM 2386 C CA . ASN A 1 295 ? 15.031 6.07 24.062 1 76.12 295 ASN A CA 1
ATOM 2387 C C . ASN A 1 295 ? 15.867 5.145 23.172 1 76.12 295 ASN A C 1
ATOM 2389 O O . ASN A 1 295 ? 17.078 5.305 23.078 1 76.12 295 ASN A O 1
ATOM 2393 N N . ARG A 1 296 ? 15.195 4.273 22.547 1 68.5 296 ARG A N 1
ATOM 2394 C CA . ARG A 1 296 ? 15.891 3.279 21.719 1 68.5 296 ARG A CA 1
ATOM 2395 C C . ARG A 1 296 ? 16.297 3.861 20.375 1 68.5 296 ARG A C 1
ATOM 2397 O O . ARG A 1 296 ? 17.188 3.338 19.703 1 68.5 296 ARG A O 1
ATOM 2404 N N . ASN A 1 297 ? 15.609 4.879 20.047 1 64.06 297 ASN A N 1
ATOM 2405 C CA . ASN A 1 297 ? 15.82 5.348 18.688 1 64.06 297 ASN A CA 1
ATOM 2406 C C . ASN A 1 297 ? 17.016 6.289 18.594 1 64.06 297 ASN A C 1
ATOM 2408 O O . ASN A 1 297 ? 17.141 7.223 19.391 1 64.06 297 ASN A O 1
ATOM 2412 N N . LEU A 1 298 ? 17.844 5.785 17.625 1 67.94 298 LEU A N 1
ATOM 2413 C CA . LEU A 1 298 ? 19.203 6.316 17.453 1 67.94 298 LEU A CA 1
ATOM 2414 C C . LEU A 1 298 ? 19.156 7.707 16.828 1 67.94 298 LEU A C 1
ATOM 2416 O O . LEU A 1 298 ? 20.172 8.406 16.797 1 67.94 298 LEU A O 1
ATOM 2420 N N . LEU A 1 299 ? 17.984 7.957 16.406 1 82.25 299 LEU A N 1
ATOM 2421 C CA . LEU A 1 299 ? 17.984 9.297 15.836 1 82.25 299 LEU A CA 1
ATOM 2422 C C . LEU A 1 299 ? 17.953 10.359 16.922 1 82.25 299 LEU A C 1
ATOM 2424 O O . LEU A 1 299 ? 17.141 10.273 17.844 1 82.25 299 LEU A O 1
ATOM 2428 N N . MET B 1 1 ? -20.578 -6.344 -7.387 1 88.06 1 MET B N 1
ATOM 2429 C CA . MET B 1 1 ? -19.172 -6.137 -7.086 1 88.06 1 MET B CA 1
ATOM 2430 C C . MET B 1 1 ? -18.969 -5.785 -5.617 1 88.06 1 MET B C 1
ATOM 2432 O O . MET B 1 1 ? -19.672 -4.922 -5.082 1 88.06 1 MET B O 1
ATOM 2436 N N . THR B 1 2 ? -18.141 -6.629 -4.988 1 94.25 2 THR B N 1
ATOM 2437 C CA . THR B 1 2 ? -17.875 -6.324 -3.588 1 94.25 2 THR B CA 1
ATOM 2438 C C . THR B 1 2 ? -16.859 -5.184 -3.473 1 94.25 2 THR B C 1
ATOM 2440 O O . THR B 1 2 ? -15.961 -5.055 -4.312 1 94.25 2 THR B O 1
ATOM 2443 N N . GLU B 1 3 ? -17 -4.367 -2.43 1 93.69 3 GLU B N 1
ATOM 2444 C CA . GLU B 1 3 ? -16.062 -3.27 -2.18 1 93.69 3 GLU B CA 1
ATOM 2445 C C . GLU B 1 3 ? -15.039 -3.645 -1.114 1 93.69 3 GLU B C 1
ATOM 2447 O O . GLU B 1 3 ? -14.164 -2.848 -0.782 1 93.69 3 GLU B O 1
ATOM 2452 N N . THR B 1 4 ? -15.148 -4.816 -0.608 1 94.94 4 THR B N 1
ATOM 2453 C CA . THR B 1 4 ? -14.234 -5.25 0.442 1 94.94 4 THR B CA 1
ATOM 2454 C C . THR B 1 4 ? -13.719 -6.66 0.161 1 94.94 4 THR B C 1
ATOM 2456 O O . THR B 1 4 ? -13.875 -7.562 0.986 1 94.94 4 THR B O 1
ATOM 2459 N N . PRO B 1 5 ? -13.141 -6.832 -1.004 1 98.5 5 PRO B N 1
ATOM 2460 C CA . PRO B 1 5 ? -12.672 -8.172 -1.371 1 98.5 5 PRO B CA 1
ATOM 2461 C C . PRO B 1 5 ? -11.609 -8.711 -0.417 1 98.5 5 PRO B C 1
ATOM 2463 O O . PRO B 1 5 ? -10.773 -7.945 0.074 1 98.5 5 PRO B O 1
ATOM 2466 N N . ILE B 1 6 ? -11.672 -9.977 -0.112 1 98.75 6 ILE B N 1
ATOM 2467 C CA . ILE B 1 6 ? -10.648 -10.703 0.635 1 98.75 6 ILE B CA 1
ATOM 2468 C C . ILE B 1 6 ? -9.914 -11.664 -0.296 1 98.75 6 ILE B C 1
ATOM 2470 O O . ILE B 1 6 ? -10.539 -12.477 -0.977 1 98.75 6 ILE B O 1
ATOM 2474 N N . ILE B 1 7 ? -8.641 -11.555 -0.406 1 98.94 7 ILE B N 1
ATOM 2475 C CA . ILE B 1 7 ? -7.82 -12.375 -1.297 1 98.94 7 ILE B CA 1
ATOM 2476 C C . ILE B 1 7 ? -6.883 -13.25 -0.474 1 98.94 7 ILE B C 1
ATOM 2478 O O . ILE B 1 7 ? -6.242 -12.781 0.469 1 98.94 7 ILE B O 1
ATOM 2482 N N . GLY B 1 8 ? -6.855 -14.555 -0.784 1 98.88 8 GLY B N 1
ATOM 2483 C CA . GLY B 1 8 ? -5.91 -15.453 -0.146 1 98.88 8 GLY B CA 1
ATOM 2484 C C . GLY B 1 8 ? -4.52 -15.391 -0.749 1 98.88 8 GLY B C 1
ATOM 2485 O O . GLY B 1 8 ? -4.367 -15.211 -1.96 1 98.88 8 GLY B O 1
ATOM 2486 N N . ILE B 1 9 ? -3.533 -15.477 0.064 1 98.94 9 ILE B N 1
ATOM 2487 C CA . ILE B 1 9 ? -2.156 -15.656 -0.38 1 98.94 9 ILE B CA 1
ATOM 2488 C C . ILE B 1 9 ? -1.601 -16.953 0.18 1 98.94 9 ILE B C 1
ATOM 2490 O O . ILE B 1 9 ? -1.555 -17.156 1.397 1 98.94 9 ILE B O 1
ATOM 2494 N N . LEU B 1 10 ? -1.166 -17.812 -0.692 1 98.81 10 LEU B N 1
ATOM 2495 C CA . LEU B 1 10 ? -0.629 -19.109 -0.268 1 98.81 10 LEU B CA 1
ATOM 2496 C C . LEU B 1 10 ? 0.768 -18.953 0.322 1 98.81 10 LEU B C 1
ATOM 2498 O O . LEU B 1 10 ? 1.627 -18.297 -0.275 1 98.81 10 LEU B O 1
ATOM 2502 N N . SER B 1 11 ? 0.99 -19.516 1.525 1 98.06 11 SER B N 1
ATOM 2503 C CA . SER B 1 11 ? 2.33 -19.531 2.104 1 98.06 11 SER B CA 1
ATOM 2504 C C . SER B 1 11 ? 3.203 -20.594 1.435 1 98.06 11 SER B C 1
ATOM 2506 O O . SER B 1 11 ? 2.703 -21.438 0.689 1 98.06 11 SER B O 1
ATOM 2508 N N . GLN B 1 12 ? 4.434 -20.516 1.571 1 97.75 12 GLN B N 1
ATOM 2509 C CA . GLN B 1 12 ? 5.363 -21.516 1.055 1 97.75 12 GLN B CA 1
ATOM 2510 C C . GLN B 1 12 ? 6.312 -22 2.146 1 97.75 12 GLN B C 1
ATOM 2512 O O . GLN B 1 12 ? 6.469 -21.328 3.178 1 97.75 12 GLN B O 1
ATOM 2517 N N . GLU B 1 13 ? 6.945 -23.125 1.912 1 97.5 13 GLU B N 1
ATOM 2518 C CA . GLU B 1 13 ? 7.941 -23.641 2.848 1 97.5 13 GLU B CA 1
ATOM 2519 C C . GLU B 1 13 ? 9.031 -22.609 3.123 1 97.5 13 GLU B C 1
ATOM 2521 O O . GLU B 1 13 ? 9.375 -21.812 2.248 1 97.5 13 GLU B O 1
ATOM 2526 N N . ALA B 1 14 ? 9.633 -22.703 4.297 1 95.81 14 ALA B N 1
ATOM 2527 C CA . ALA B 1 14 ? 10.555 -21.672 4.754 1 95.81 14 ALA B CA 1
ATOM 2528 C C . ALA B 1 14 ? 11.984 -21.969 4.316 1 95.81 14 ALA B C 1
ATOM 2530 O O . ALA B 1 14 ? 12.938 -21.469 4.906 1 95.81 14 ALA B O 1
ATOM 2531 N N . TYR B 1 15 ? 12.172 -22.719 3.271 1 94.94 15 TYR B N 1
ATOM 2532 C CA . TYR B 1 15 ? 13.508 -23.109 2.838 1 94.94 15 TYR B CA 1
ATOM 2533 C C . TYR B 1 15 ? 14.375 -21.891 2.574 1 94.94 15 TYR B C 1
ATOM 2535 O O . TYR B 1 15 ? 15.539 -21.844 2.988 1 94.94 15 TYR B O 1
ATOM 2543 N N . LEU B 1 16 ? 13.828 -20.891 1.927 1 93.88 16 LEU B N 1
ATOM 2544 C CA . LEU B 1 16 ? 14.586 -19.734 1.466 1 93.88 16 LEU B CA 1
ATOM 2545 C C . LEU B 1 16 ? 15.047 -18.891 2.643 1 93.88 16 LEU B C 1
ATOM 2547 O O . LEU B 1 16 ? 15.969 -18.078 2.508 1 93.88 16 LEU B O 1
ATOM 2551 N N . VAL B 1 17 ? 14.344 -19.031 3.754 1 95.12 17 VAL B N 1
ATOM 2552 C CA . VAL B 1 17 ? 14.648 -18.156 4.875 1 95.12 17 VAL B CA 1
ATOM 2553 C C . VAL B 1 17 ? 15.062 -18.984 6.086 1 95.12 17 VAL B C 1
ATOM 2555 O O . VAL B 1 17 ? 15.102 -18.484 7.211 1 95.12 17 VAL B O 1
ATOM 2558 N N . LYS B 1 18 ? 15.43 -20.219 5.902 1 94.5 18 LYS B N 1
ATOM 2559 C CA . LYS B 1 18 ? 15.672 -21.172 6.977 1 94.5 18 LYS B CA 1
ATOM 2560 C C . LYS B 1 18 ? 16.891 -20.781 7.801 1 94.5 18 LYS B C 1
ATOM 2562 O O . LYS B 1 18 ? 16.922 -21 9.016 1 94.5 18 LYS B O 1
ATOM 2567 N N . ASP B 1 19 ? 17.922 -20.203 7.215 1 94.19 19 ASP B N 1
ATOM 2568 C CA . ASP B 1 19 ? 19.125 -19.797 7.922 1 94.19 19 ASP B CA 1
ATOM 2569 C C . ASP B 1 19 ? 18.828 -18.719 8.953 1 94.19 19 ASP B C 1
ATOM 2571 O O . ASP B 1 19 ? 19.375 -18.734 10.062 1 94.19 19 ASP B O 1
ATOM 2575 N N . ALA B 1 20 ? 18 -17.812 8.547 1 94.69 20 ALA B N 1
ATOM 2576 C CA . ALA B 1 20 ? 17.672 -16.688 9.414 1 94.69 20 ALA B CA 1
ATOM 2577 C C . ALA B 1 20 ? 16.562 -17.062 10.398 1 94.69 20 ALA B C 1
ATOM 2579 O O . ALA B 1 20 ? 16.547 -16.578 11.531 1 94.69 20 ALA B O 1
ATOM 2580 N N . TYR B 1 21 ? 15.711 -17.953 9.945 1 95.31 21 TYR B N 1
ATOM 2581 C CA . TYR B 1 21 ? 14.547 -18.312 10.742 1 95.31 21 TYR B CA 1
ATOM 2582 C C . TYR B 1 21 ? 14.352 -19.828 10.75 1 95.31 21 TYR B C 1
ATOM 2584 O O . TYR B 1 21 ? 13.391 -20.344 10.164 1 95.31 21 TYR B O 1
ATOM 2592 N N . PRO B 1 22 ? 15.125 -20.484 11.508 1 95.12 22 PRO B N 1
ATOM 2593 C CA . PRO B 1 22 ? 15.164 -21.953 11.445 1 95.12 22 PRO B CA 1
ATOM 2594 C C . PRO B 1 22 ? 13.867 -22.594 11.938 1 95.12 22 PRO B C 1
ATOM 2596 O O . PRO B 1 22 ? 13.547 -23.719 11.547 1 95.12 22 PRO B O 1
ATOM 2599 N N . ASP B 1 23 ? 13.078 -21.922 12.742 1 95.75 23 ASP B N 1
ATOM 2600 C CA . ASP B 1 23 ? 11.914 -22.547 13.359 1 95.75 23 ASP B CA 1
ATOM 2601 C C . ASP B 1 23 ? 10.648 -22.281 12.547 1 95.75 23 ASP B C 1
ATOM 2603 O O . ASP B 1 23 ? 9.594 -22.844 12.844 1 95.75 23 ASP B O 1
ATOM 2607 N N . ALA B 1 24 ? 10.734 -21.438 11.539 1 95.88 24 ALA B N 1
ATOM 2608 C CA . ALA B 1 24 ? 9.555 -21.109 10.742 1 95.88 24 ALA B CA 1
ATOM 2609 C C . ALA B 1 24 ? 9.133 -22.297 9.883 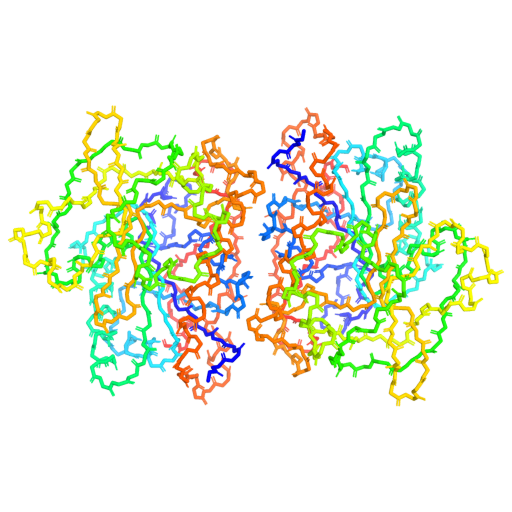1 95.88 24 ALA B C 1
ATOM 2611 O O . ALA B 1 24 ? 9.977 -22.969 9.273 1 95.88 24 ALA B O 1
ATOM 2612 N N . ASP B 1 25 ? 7.867 -22.625 9.836 1 95.94 25 ASP B N 1
ATOM 2613 C CA . ASP B 1 25 ? 7.34 -23.703 9.008 1 95.94 25 ASP B CA 1
ATOM 2614 C C . ASP B 1 25 ? 7.004 -23.203 7.605 1 95.94 25 ASP B C 1
ATOM 2616 O O . ASP B 1 25 ? 7.18 -23.922 6.621 1 95.94 25 ASP B O 1
ATOM 2620 N N . SER B 1 26 ? 6.492 -22.031 7.516 1 97.12 26 SER B N 1
ATOM 2621 C CA . SER B 1 26 ? 6.18 -21.375 6.242 1 97.12 26 SER B CA 1
ATOM 2622 C C . SER B 1 26 ? 6.254 -19.859 6.359 1 97.12 26 SER B C 1
ATOM 2624 O O . SER B 1 26 ? 6.512 -19.328 7.441 1 97.12 26 SER B O 1
ATOM 2626 N N . PHE B 1 27 ? 6.188 -19.156 5.219 1 97.44 27 PHE B N 1
ATOM 2627 C CA . PHE B 1 27 ? 6.285 -17.703 5.262 1 97.44 27 PHE B CA 1
ATOM 2628 C C . PHE B 1 27 ? 5.617 -17.078 4.043 1 97.44 27 PHE B C 1
ATOM 2630 O O . PHE B 1 27 ? 5.32 -17.766 3.068 1 97.44 27 PHE B O 1
ATOM 2637 N N . ILE B 1 28 ? 5.277 -15.875 4.129 1 98.38 28 ILE B N 1
ATOM 2638 C CA . ILE B 1 28 ? 4.852 -14.992 3.043 1 98.38 28 ILE B CA 1
ATOM 2639 C C . ILE B 1 28 ? 5.668 -13.703 3.07 1 98.38 28 ILE B C 1
ATOM 2641 O O . ILE B 1 28 ? 5.82 -13.086 4.125 1 98.38 28 ILE B O 1
ATOM 2645 N N . VAL B 1 29 ? 6.281 -13.367 1.929 1 98.25 29 VAL B N 1
ATOM 2646 C CA . VAL B 1 29 ? 6.953 -12.078 1.844 1 98.25 29 VAL B CA 1
ATOM 2647 C C . VAL B 1 29 ? 5.93 -10.945 1.938 1 98.25 29 VAL B C 1
ATOM 2649 O O . VAL B 1 29 ? 4.875 -11.008 1.301 1 98.25 29 VAL B O 1
ATOM 2652 N N . ALA B 1 30 ? 6.191 -9.898 2.705 1 98.62 30 ALA B N 1
ATOM 2653 C CA . ALA B 1 30 ? 5.223 -8.859 3.061 1 98.62 30 ALA B CA 1
ATOM 2654 C C . ALA B 1 30 ? 4.789 -8.07 1.828 1 98.62 30 ALA B C 1
ATOM 2656 O O . ALA B 1 30 ? 3.67 -7.555 1.778 1 98.62 30 ALA B O 1
ATOM 2657 N N . SER B 1 31 ? 5.656 -7.98 0.81 1 98.75 31 SER B N 1
ATOM 2658 C CA . SER B 1 31 ? 5.336 -7.191 -0.373 1 98.75 31 SER B CA 1
ATOM 2659 C C . SER B 1 31 ? 4.098 -7.734 -1.082 1 98.75 31 SER B C 1
ATOM 2661 O O . SER B 1 31 ? 3.334 -6.973 -1.676 1 98.75 31 SER B O 1
ATOM 2663 N N . TYR B 1 32 ? 3.826 -9.086 -0.974 1 98.94 32 TYR B N 1
ATOM 2664 C CA . TYR B 1 32 ? 2.633 -9.672 -1.575 1 98.94 32 TYR B CA 1
ATOM 2665 C C . TYR B 1 32 ? 1.374 -9.195 -0.857 1 98.94 32 TYR B C 1
ATOM 2667 O O . TYR B 1 32 ? 0.328 -9.008 -1.482 1 98.94 32 TYR B O 1
ATOM 2675 N N . ILE B 1 33 ? 1.462 -9.062 0.466 1 98.88 33 ILE B N 1
ATOM 2676 C CA . ILE B 1 33 ? 0.343 -8.555 1.25 1 98.88 33 ILE B CA 1
ATOM 2677 C C . ILE B 1 33 ? 0.124 -7.074 0.937 1 98.88 33 ILE B C 1
ATOM 2679 O O . ILE B 1 33 ? -1.002 -6.652 0.668 1 98.88 33 ILE B O 1
ATOM 2683 N N . LYS B 1 34 ? 1.194 -6.344 0.889 1 98.88 34 LYS B N 1
ATOM 2684 C CA . LYS B 1 34 ? 1.138 -4.891 0.764 1 98.88 34 LYS B CA 1
ATOM 2685 C C . LYS B 1 34 ? 0.571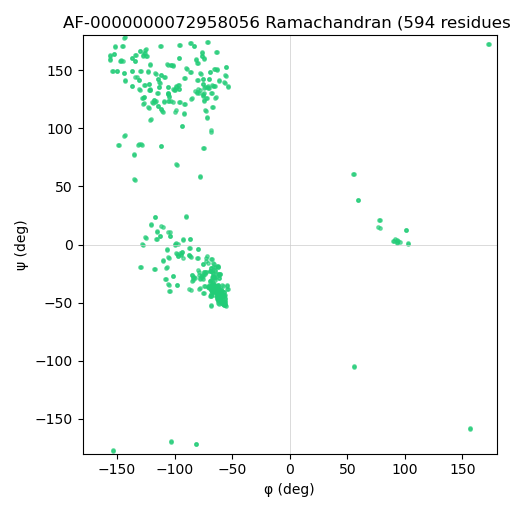 -4.477 -0.591 1 98.88 34 LYS B C 1
ATOM 2687 O O . LYS B 1 34 ? -0.174 -3.498 -0.687 1 98.88 34 LYS B O 1
ATOM 2692 N N . ILE B 1 35 ? 0.893 -5.195 -1.67 1 98.94 35 ILE B N 1
ATOM 2693 C CA . ILE B 1 35 ? 0.407 -4.805 -2.988 1 98.94 35 ILE B CA 1
ATOM 2694 C C . ILE B 1 35 ? -1.106 -5 -3.061 1 98.94 35 ILE B C 1
ATOM 2696 O O . ILE B 1 35 ? -1.809 -4.215 -3.701 1 98.94 35 ILE B O 1
ATOM 2700 N N . LEU B 1 36 ? -1.629 -6.02 -2.395 1 98.94 36 LEU B N 1
ATOM 2701 C CA . LEU B 1 36 ? -3.068 -6.262 -2.4 1 98.94 36 LEU B CA 1
ATOM 2702 C C . LEU B 1 36 ? -3.791 -5.262 -1.507 1 98.94 36 LEU B C 1
ATOM 2704 O O . LEU B 1 36 ? -4.809 -4.691 -1.903 1 98.94 36 LEU B O 1
ATOM 2708 N N . GLU B 1 37 ? -3.229 -4.965 -0.333 1 98.88 37 GLU B N 1
ATOM 2709 C CA . GLU B 1 37 ? -3.84 -3.984 0.56 1 98.88 37 GLU B CA 1
ATOM 2710 C C . GLU B 1 37 ? -3.871 -2.598 -0.078 1 98.88 37 GLU B C 1
ATOM 2712 O O . GLU B 1 37 ? -4.867 -1.879 0.035 1 98.88 37 GLU B O 1
ATOM 2717 N N . SER B 1 38 ? -2.797 -2.297 -0.738 1 98.88 38 SER B N 1
ATOM 2718 C CA . SER B 1 38 ? -2.68 -0.982 -1.361 1 98.88 38 SER B CA 1
ATO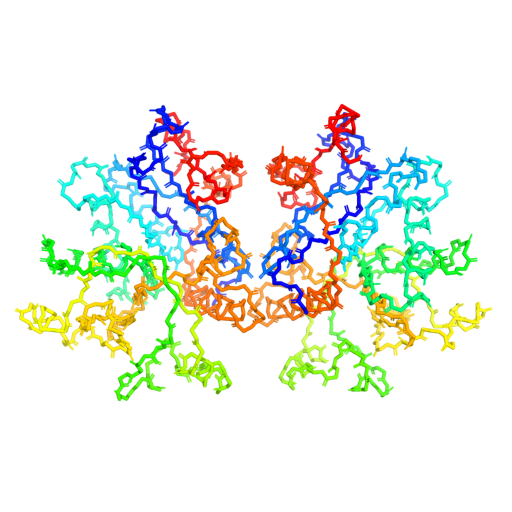M 2719 C C . SER B 1 38 ? -3.699 -0.811 -2.484 1 98.88 38 SER B C 1
ATOM 2721 O O . SER B 1 38 ? -3.961 0.31 -2.926 1 98.88 38 SER B O 1
ATOM 2723 N N . SER B 1 39 ? -4.23 -1.916 -2.918 1 98.88 39 SER B N 1
ATOM 2724 C CA . SER B 1 39 ? -5.191 -1.898 -4.012 1 98.88 39 SER B CA 1
ATOM 2725 C C . SER B 1 39 ? -6.613 -2.105 -3.502 1 98.88 39 SER B C 1
ATOM 2727 O O . SER B 1 39 ? -7.547 -2.27 -4.293 1 98.88 39 SER B O 1
ATOM 2729 N N . GLY B 1 40 ? -6.793 -2.123 -2.186 1 98.81 40 GLY B N 1
ATOM 2730 C CA . GLY B 1 40 ? -8.125 -2.07 -1.598 1 98.81 40 GLY B CA 1
ATOM 2731 C C . GLY B 1 40 ? -8.633 -3.426 -1.151 1 98.81 40 GLY B C 1
ATOM 2732 O O . GLY B 1 40 ? -9.82 -3.582 -0.858 1 98.81 40 GLY B O 1
ATOM 2733 N N . ALA B 1 41 ? -7.734 -4.422 -1.104 1 98.88 41 ALA B N 1
ATOM 2734 C CA . ALA B 1 41 ? -8.156 -5.742 -0.651 1 98.88 41 ALA B CA 1
ATOM 2735 C C . ALA B 1 41 ? -7.707 -6.004 0.783 1 98.88 41 ALA B C 1
ATOM 2737 O O . ALA B 1 41 ? -6.785 -5.352 1.276 1 98.88 41 ALA B O 1
ATOM 2738 N N . ARG B 1 42 ? -8.383 -6.828 1.444 1 98.44 42 ARG B N 1
ATOM 2739 C CA . ARG B 1 42 ? -7.891 -7.473 2.658 1 98.44 42 ARG B CA 1
ATOM 2740 C C . ARG B 1 42 ? -7.305 -8.844 2.35 1 98.44 42 ARG B C 1
ATOM 2742 O O . ARG B 1 42 ? -7.555 -9.406 1.281 1 98.44 42 ARG B O 1
ATOM 2749 N N . VAL B 1 43 ? -6.473 -9.375 3.258 1 98.62 43 VAL B N 1
ATOM 2750 C CA . VAL B 1 43 ? -5.684 -10.539 2.881 1 98.62 43 VAL B CA 1
ATOM 2751 C C . VAL B 1 43 ? -5.898 -11.664 3.896 1 98.62 43 VAL B C 1
ATOM 2753 O O . VAL B 1 43 ? -5.926 -11.414 5.105 1 98.62 43 VAL B O 1
ATOM 2756 N N . LEU B 1 44 ? -6.047 -12.836 3.41 1 97.75 44 LEU B N 1
ATOM 2757 C CA . LEU B 1 44 ? -6.078 -14.078 4.176 1 97.75 44 LEU B CA 1
ATOM 2758 C C . LEU B 1 44 ? -4.848 -14.93 3.883 1 97.75 44 LEU B C 1
ATOM 2760 O O . LEU B 1 44 ? -4.637 -15.352 2.74 1 97.75 44 LEU B O 1
ATOM 2764 N N . PRO B 1 45 ? -3.979 -15.188 4.887 1 97.75 45 PRO B N 1
ATOM 2765 C CA . PRO B 1 45 ? -2.928 -16.172 4.641 1 97.75 45 PRO B CA 1
ATOM 2766 C C . PRO B 1 45 ? -3.477 -17.594 4.488 1 97.75 45 PRO B C 1
ATOM 2768 O O . PRO B 1 45 ? -4.348 -18.016 5.258 1 97.75 45 PRO B O 1
ATOM 2771 N N . ILE B 1 46 ? -3.092 -18.266 3.48 1 97.94 46 ILE B N 1
ATOM 2772 C CA . ILE B 1 46 ? -3.477 -19.641 3.254 1 97.94 46 ILE B CA 1
ATOM 2773 C C . ILE B 1 46 ? -2.344 -20.578 3.688 1 97.94 46 ILE B C 1
ATOM 2775 O O . ILE B 1 46 ? -1.206 -20.438 3.232 1 97.94 46 ILE B O 1
ATOM 2779 N N . TRP B 1 47 ? -2.67 -21.594 4.41 1 96.75 47 TRP B N 1
ATOM 2780 C CA . TRP B 1 47 ? -1.669 -22.516 4.953 1 96.75 47 TRP B CA 1
ATOM 2781 C C . TRP B 1 47 ? -1.419 -23.672 3.998 1 96.75 47 TRP B C 1
ATOM 2783 O O . TRP B 1 47 ? -2.35 -24.172 3.363 1 96.75 47 TRP B O 1
ATOM 2793 N N . ILE B 1 48 ? -0.175 -24.047 3.971 1 96.56 48 ILE B N 1
ATOM 2794 C CA . ILE B 1 48 ? 0.144 -25.281 3.256 1 96.56 48 ILE B CA 1
ATOM 2795 C C . ILE B 1 48 ? -0.141 -26.484 4.148 1 96.56 48 ILE B C 1
ATOM 2797 O O . ILE B 1 48 ? -0.269 -26.344 5.367 1 96.56 48 ILE B O 1
ATOM 2801 N N . GLY B 1 49 ? -0.312 -27.641 3.572 1 94.31 49 GLY B N 1
ATOM 2802 C CA . GLY B 1 49 ? -0.409 -28.906 4.297 1 94.31 49 GLY B CA 1
ATOM 2803 C C . GLY B 1 49 ? -1.766 -29.109 4.941 1 94.31 49 GLY B C 1
ATOM 2804 O O . GLY B 1 49 ? -1.889 -29.875 5.898 1 94.31 49 GLY B O 1
ATOM 2805 N N . GLN B 1 50 ? -2.768 -28.438 4.484 1 94.81 50 GLN B N 1
ATOM 2806 C CA . GLN B 1 50 ? -4.105 -28.594 5.043 1 94.81 50 GLN B CA 1
ATOM 2807 C C . GLN B 1 50 ? -4.93 -29.594 4.242 1 94.81 50 GLN B C 1
ATOM 2809 O O . GLN B 1 50 ? -4.488 -30.078 3.197 1 94.81 50 GLN B O 1
ATOM 2814 N N . ASP B 1 51 ? -6.082 -29.922 4.773 1 93.62 51 ASP B N 1
ATOM 2815 C CA . ASP B 1 51 ? -6.91 -30.906 4.09 1 93.62 51 ASP B CA 1
ATOM 2816 C C . ASP B 1 51 ? -7.789 -30.25 3.031 1 93.62 51 ASP B C 1
ATOM 2818 O O . ASP B 1 51 ? -7.824 -29.016 2.92 1 93.62 51 ASP B O 1
ATOM 2822 N N . ALA B 1 52 ? -8.484 -31.078 2.268 1 96.19 52 ALA B N 1
ATOM 2823 C CA . ALA B 1 52 ? -9.289 -30.609 1.146 1 96.19 52 ALA B CA 1
ATOM 2824 C C . ALA B 1 52 ? -10.406 -29.672 1.622 1 96.19 52 ALA B C 1
ATOM 2826 O O . ALA B 1 52 ? -10.742 -28.703 0.938 1 96.19 52 ALA B O 1
ATOM 2827 N N . ALA B 1 53 ? -10.977 -29.953 2.766 1 96.06 53 ALA B N 1
ATOM 2828 C CA . ALA B 1 53 ? -12.07 -29.141 3.297 1 96.06 53 ALA B CA 1
ATOM 2829 C C . ALA B 1 53 ? -11.594 -27.719 3.604 1 96.06 53 ALA B C 1
ATOM 2831 O O . ALA B 1 53 ? -12.336 -26.75 3.396 1 96.06 53 ALA B O 1
ATOM 2832 N N . TYR B 1 54 ? -10.406 -27.625 4.117 1 96 54 TYR B N 1
ATOM 2833 C CA . TYR B 1 54 ? -9.82 -26.312 4.395 1 96 54 TYR B CA 1
ATOM 2834 C C . TYR B 1 54 ? -9.719 -25.484 3.121 1 96 54 TYR B C 1
ATOM 2836 O O . TYR B 1 54 ? -10.133 -24.312 3.096 1 96 54 TYR B O 1
ATOM 2844 N N . TYR B 1 55 ? -9.211 -26.016 2.057 1 98.06 55 TYR B N 1
ATOM 2845 C CA . TYR B 1 55 ? -9.016 -25.281 0.815 1 98.06 55 TYR B CA 1
ATOM 2846 C C . TYR B 1 55 ? -10.352 -24.953 0.159 1 98.06 55 TYR B C 1
ATOM 2848 O O . TYR B 1 55 ? -10.484 -23.906 -0.49 1 98.06 55 TYR B O 1
ATOM 2856 N N . GLU B 1 56 ? -11.305 -25.828 0.372 1 98 56 GLU B N 1
ATOM 2857 C CA . GLU B 1 56 ? -12.648 -25.5 -0.095 1 98 56 GLU B CA 1
ATOM 2858 C C . GLU B 1 56 ? -13.195 -24.266 0.615 1 98 56 GLU B C 1
ATOM 2860 O O . GLU B 1 56 ? -13.805 -23.406 -0.016 1 98 56 GLU B O 1
ATOM 2865 N N . ARG B 1 57 ? -13.008 -24.219 1.924 1 97.25 57 ARG B N 1
ATOM 2866 C CA . ARG B 1 57 ? -13.445 -23.047 2.67 1 97.25 57 ARG B CA 1
ATOM 2867 C C . ARG B 1 57 ? -12.711 -21.797 2.207 1 97.25 57 ARG B C 1
ATOM 2869 O O . ARG B 1 57 ? -13.312 -20.734 2.078 1 97.25 57 ARG B O 1
ATOM 2876 N N . VAL B 1 58 ? -11.438 -21.953 1.938 1 98.06 58 VAL B N 1
ATOM 2877 C CA . VAL B 1 58 ? -10.656 -20.812 1.447 1 98.06 58 VAL B CA 1
ATOM 2878 C C . VAL B 1 58 ? -11.312 -20.25 0.191 1 98.06 58 VAL B C 1
ATOM 2880 O O . VAL B 1 58 ? -11.602 -19.047 0.126 1 98.06 58 VAL B O 1
ATOM 2883 N N . VAL B 1 59 ? -11.57 -21.109 -0.773 1 98.69 59 VAL B N 1
ATOM 2884 C CA . VAL B 1 59 ? -12.102 -20.656 -2.057 1 98.69 59 VAL B CA 1
ATOM 2885 C C . VAL B 1 59 ? -13.516 -20.109 -1.867 1 98.69 59 VAL B C 1
ATOM 2887 O O . VAL B 1 59 ? -13.875 -19.094 -2.465 1 98.69 59 VAL B O 1
ATOM 2890 N N . ASN B 1 60 ? -14.25 -20.703 -0.967 1 97.69 60 ASN B N 1
ATOM 2891 C CA . ASN B 1 60 ? -15.633 -20.297 -0.763 1 97.69 60 ASN B CA 1
ATOM 2892 C C . ASN B 1 60 ? -15.727 -18.953 -0.036 1 97.69 60 ASN B C 1
ATOM 2894 O O . ASN B 1 60 ? -16.719 -18.234 -0.173 1 97.69 60 ASN B O 1
ATOM 2898 N N . TYR B 1 61 ? -14.703 -18.641 0.727 1 97.62 61 TYR B N 1
ATOM 2899 C CA . TYR B 1 61 ? -14.82 -17.469 1.601 1 97.62 61 TYR B CA 1
ATOM 2900 C C . TYR B 1 61 ? -14.016 -16.297 1.058 1 97.62 61 TYR B C 1
ATOM 2902 O O . TYR B 1 61 ? -14.164 -15.172 1.521 1 97.62 61 TYR B O 1
ATOM 2910 N N . THR B 1 62 ? -13.195 -16.531 0.087 1 98.62 62 THR B N 1
ATOM 2911 C CA . THR B 1 62 ? -12.375 -15.453 -0.454 1 98.62 62 THR B CA 1
ATOM 2912 C C . THR B 1 62 ? -12.805 -15.102 -1.876 1 98.62 62 THR B C 1
ATOM 2914 O O . THR B 1 62 ? -13.641 -15.797 -2.463 1 98.62 62 THR B O 1
ATOM 2917 N N . ASN B 1 63 ? -12.266 -14.039 -2.387 1 98.94 63 ASN B N 1
ATOM 2918 C CA . ASN B 1 63 ? -12.68 -13.508 -3.68 1 98.94 63 ASN B CA 1
ATOM 2919 C C . ASN B 1 63 ? -11.641 -13.773 -4.762 1 98.94 63 ASN B C 1
ATOM 2921 O O . ASN B 1 63 ? -11.859 -13.461 -5.934 1 98.94 63 ASN B O 1
ATOM 2925 N N . GLY B 1 64 ? -10.523 -14.328 -4.434 1 98.94 64 GLY B N 1
ATOM 2926 C CA . GLY B 1 64 ? -9.414 -14.68 -5.305 1 98.94 64 GLY B CA 1
ATOM 2927 C C . GLY B 1 64 ? -8.188 -15.156 -4.543 1 98.94 64 GLY B C 1
ATOM 2928 O O . GLY B 1 64 ? -8.172 -15.133 -3.312 1 98.94 64 GLY B O 1
ATOM 2929 N N . ILE B 1 65 ? -7.176 -15.648 -5.27 1 98.94 65 ILE B N 1
ATOM 2930 C CA . ILE B 1 65 ? -5.977 -16.172 -4.625 1 98.94 65 ILE B CA 1
ATOM 2931 C C . ILE B 1 65 ? -4.738 -15.68 -5.375 1 98.94 65 ILE B C 1
ATOM 2933 O O . ILE B 1 65 ? -4.727 -15.633 -6.609 1 98.94 65 ILE B O 1
ATOM 2937 N N . LEU B 1 66 ? -3.764 -15.266 -4.633 1 99 66 LEU B N 1
ATOM 2938 C CA . LEU B 1 66 ? -2.436 -14.977 -5.16 1 99 66 LEU B CA 1
ATOM 2939 C C . LEU B 1 66 ? -1.446 -16.062 -4.77 1 99 66 LEU B C 1
ATOM 2941 O O . LEU B 1 66 ? -1.336 -16.422 -3.59 1 99 66 LEU B O 1
ATOM 2945 N N . PHE B 1 67 ? -0.802 -16.672 -5.781 1 98.94 67 PHE B N 1
ATOM 2946 C CA . PHE B 1 67 ? 0.337 -17.562 -5.578 1 98.94 67 PHE B CA 1
ATOM 2947 C C . PHE B 1 67 ? 1.647 -16.781 -5.652 1 98.94 67 PHE B C 1
ATOM 2949 O O . PHE B 1 67 ? 2.029 -16.312 -6.723 1 98.94 67 PHE B O 1
ATOM 2956 N N . PRO B 1 68 ? 2.346 -16.688 -4.531 1 98.81 68 PRO B N 1
ATOM 2957 C CA . PRO B 1 68 ? 3.576 -15.891 -4.508 1 98.81 68 PRO B CA 1
ATOM 2958 C C . PRO B 1 68 ? 4.742 -16.578 -5.207 1 98.81 68 PRO B C 1
ATOM 2960 O O . PRO B 1 68 ? 4.688 -17.797 -5.449 1 98.81 68 PRO B O 1
ATOM 2963 N N . GLY B 1 69 ? 5.727 -15.727 -5.574 1 98.06 69 GLY B N 1
ATOM 2964 C CA . GLY B 1 69 ? 7.016 -16.266 -5.977 1 98.06 69 GLY B CA 1
ATOM 2965 C C . GLY B 1 69 ? 7.809 -16.844 -4.816 1 98.06 69 GLY B C 1
ATOM 2966 O O . GLY B 1 69 ? 7.398 -16.719 -3.66 1 98.06 69 GLY B O 1
ATOM 2967 N N . GLY B 1 70 ? 8.891 -17.422 -5.16 1 96.31 70 GLY B N 1
ATOM 2968 C CA . GLY B 1 70 ? 9.734 -18.062 -4.16 1 96.31 70 GLY B CA 1
ATOM 2969 C C . GLY B 1 70 ? 10.625 -19.156 -4.738 1 96.31 70 GLY B C 1
ATOM 2970 O O . GLY B 1 70 ? 11.094 -19.031 -5.871 1 96.31 70 GLY B O 1
ATOM 2971 N N . GLY B 1 71 ? 11.016 -20.016 -3.838 1 94.31 71 GLY B N 1
ATOM 2972 C CA . GLY B 1 71 ? 11.898 -21.109 -4.203 1 94.31 71 GLY B CA 1
ATOM 2973 C C . GLY B 1 71 ? 11.594 -22.391 -3.461 1 94.31 71 GLY B C 1
ATOM 2974 O O . GLY B 1 71 ? 12.094 -22.609 -2.355 1 94.31 71 GLY B O 1
ATOM 2975 N N . THR B 1 72 ? 10.812 -23.172 -4.09 1 94.81 72 THR B N 1
ATOM 2976 C CA . THR B 1 72 ? 10.469 -24.453 -3.504 1 94.81 72 THR B CA 1
ATOM 2977 C C . THR B 1 72 ? 10.117 -25.469 -4.59 1 94.81 72 THR B C 1
ATOM 2979 O O . THR B 1 72 ? 10.258 -25.188 -5.781 1 94.81 72 THR B O 1
ATOM 2982 N N . TYR B 1 73 ? 9.734 -26.656 -4.141 1 94.12 73 TYR B N 1
ATOM 2983 C CA . TYR B 1 73 ? 9.414 -27.75 -5.035 1 94.12 73 TYR B CA 1
ATOM 2984 C C . TYR B 1 73 ? 7.91 -27.922 -5.188 1 94.12 73 TYR B C 1
ATOM 2986 O O . TYR B 1 73 ? 7.141 -27.484 -4.328 1 94.12 73 TYR B O 1
ATOM 2994 N N . PHE B 1 74 ? 7.539 -28.5 -6.328 1 96.75 74 PHE B N 1
ATOM 2995 C CA . PHE B 1 74 ? 6.109 -28.656 -6.559 1 96.75 74 PHE B CA 1
ATOM 2996 C C . PHE B 1 74 ? 5.633 -30.031 -6.105 1 96.75 74 PHE B C 1
ATOM 2998 O O . PHE B 1 74 ? 4.43 -30.266 -5.984 1 96.75 74 PHE B O 1
ATOM 3005 N N . ASN B 1 75 ? 6.559 -30.938 -5.746 1 93 75 ASN B N 1
ATOM 3006 C CA . ASN B 1 75 ? 6.18 -32.312 -5.5 1 93 75 ASN B CA 1
ATOM 3007 C C . ASN B 1 75 ? 6.312 -32.688 -4.023 1 93 75 ASN B C 1
ATOM 3009 O O . ASN B 1 75 ? 6.387 -33.875 -3.676 1 93 75 ASN B O 1
ATOM 3013 N N . GLU B 1 76 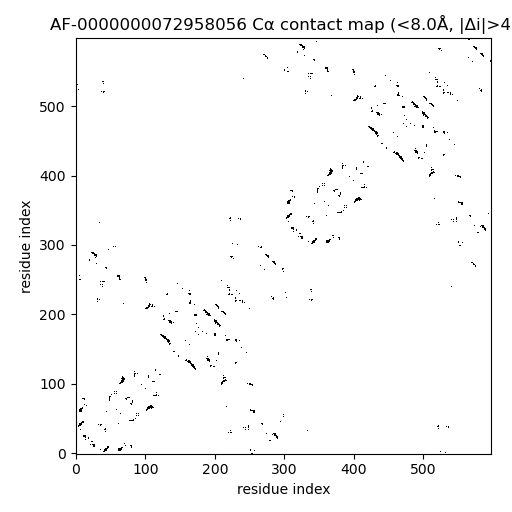? 6.414 -31.766 -3.203 1 94.5 76 GLU B N 1
ATOM 3014 C CA . GLU B 1 76 ? 6.492 -32.062 -1.773 1 94.5 76 GLU B CA 1
ATOM 3015 C C . GLU B 1 76 ? 5.105 -32.281 -1.178 1 94.5 76 GLU B C 1
ATOM 3017 O O . GLU B 1 76 ? 4.191 -31.469 -1.407 1 94.5 76 GLU B O 1
ATOM 3022 N N . THR B 1 77 ? 4.996 -33.375 -0.405 1 95.31 77 THR B N 1
ATOM 3023 C CA . THR B 1 77 ? 3.744 -33.656 0.292 1 95.31 77 THR B CA 1
ATOM 3024 C C . THR B 1 77 ? 3.459 -32.594 1.334 1 95.31 77 THR B C 1
ATOM 3026 O O . THR B 1 77 ? 4.332 -32.219 2.131 1 95.31 77 THR B O 1
ATOM 3029 N N . GLY B 1 78 ? 2.295 -32.031 1.223 1 95.38 78 GLY B N 1
ATOM 3030 C CA . GLY B 1 78 ? 1.905 -31.016 2.178 1 95.38 78 GLY B CA 1
ATOM 3031 C C . GLY B 1 78 ? 2.541 -29.672 1.901 1 95.38 78 GLY B C 1
ATOM 3032 O O . GLY B 1 78 ? 2.553 -28.797 2.768 1 95.38 78 GLY B O 1
ATOM 3033 N N . GLY B 1 79 ? 3.09 -29.562 0.728 1 96.94 79 GLY B N 1
ATOM 3034 C CA . GLY B 1 79 ? 3.836 -28.344 0.423 1 96.94 79 GLY B CA 1
ATOM 3035 C C . GLY B 1 79 ? 3.072 -27.375 -0.463 1 96.94 79 GLY B C 1
ATOM 3036 O O . GLY B 1 79 ? 1.865 -27.531 -0.66 1 96.94 79 GLY B O 1
ATOM 3037 N N . TYR B 1 80 ? 3.834 -26.391 -0.916 1 98.25 80 TYR B N 1
ATOM 3038 C CA . TYR B 1 80 ? 3.35 -25.297 -1.747 1 98.25 80 TYR B CA 1
ATOM 3039 C C . TYR B 1 80 ? 2.68 -25.812 -3.01 1 98.25 80 TYR B C 1
ATOM 3041 O O . TYR B 1 80 ? 1.558 -25.422 -3.336 1 98.25 80 TYR B O 1
ATOM 3049 N N . GLY B 1 81 ? 3.34 -26.734 -3.732 1 98.12 81 GLY B N 1
ATOM 3050 C CA . GLY B 1 81 ? 2.826 -27.25 -4.988 1 98.12 81 GLY B CA 1
ATOM 3051 C C . GLY B 1 81 ? 1.514 -28 -4.836 1 98.12 81 GLY B C 1
ATOM 3052 O O . GLY B 1 81 ? 0.58 -27.781 -5.613 1 98.12 81 GLY B O 1
ATOM 3053 N N . GLU B 1 82 ? 1.454 -28.859 -3.871 1 97.56 82 GLU B N 1
ATOM 3054 C CA . GLU B 1 82 ? 0.242 -29.641 -3.633 1 97.56 82 GLU B CA 1
ATOM 3055 C C . GLU B 1 82 ? -0.935 -28.734 -3.281 1 97.56 82 GLU B C 1
ATOM 3057 O O . GLU B 1 82 ? -2.037 -28.906 -3.803 1 97.56 82 GLU B O 1
ATOM 3062 N N . ALA B 1 83 ? -0.713 -27.812 -2.361 1 98.12 83 ALA B N 1
ATOM 3063 C CA . ALA B 1 83 ? -1.761 -26.875 -1.975 1 98.12 83 ALA B CA 1
ATOM 3064 C C . ALA B 1 83 ? -2.223 -26.047 -3.17 1 98.12 83 ALA B C 1
ATOM 3066 O O . ALA B 1 83 ? -3.424 -25.891 -3.393 1 98.12 83 ALA B O 1
ATOM 3067 N N . ALA B 1 84 ? -1.262 -25.562 -3.928 1 98.75 84 ALA B N 1
ATOM 3068 C CA . ALA B 1 84 ? -1.577 -24.734 -5.082 1 98.75 84 ALA B CA 1
ATOM 3069 C C . ALA B 1 84 ? -2.393 -25.5 -6.113 1 98.75 84 ALA B C 1
ATOM 3071 O O . ALA B 1 84 ? -3.309 -24.953 -6.73 1 98.75 84 ALA B O 1
ATOM 3072 N N . LYS B 1 85 ? -2.012 -26.766 -6.34 1 98.25 85 LYS B N 1
ATOM 3073 C CA . LYS B 1 85 ? -2.748 -27.594 -7.289 1 98.25 85 LYS B CA 1
ATOM 3074 C C . LYS B 1 85 ? -4.203 -27.766 -6.863 1 98.25 85 LYS B C 1
ATOM 3076 O O . LYS B 1 85 ? -5.117 -27.641 -7.684 1 98.25 85 LYS B O 1
ATOM 3081 N N . GLN B 1 86 ? -4.426 -28.016 -5.605 1 98.31 86 GLN B N 1
ATOM 3082 C CA . GLN B 1 86 ? -5.781 -28.156 -5.082 1 98.31 86 GLN B CA 1
ATOM 3083 C C . GLN B 1 86 ? -6.566 -26.859 -5.262 1 98.31 86 GLN B C 1
ATOM 3085 O O . GLN B 1 86 ? -7.719 -26.875 -5.699 1 98.31 86 GLN B O 1
ATOM 3090 N N . LEU B 1 87 ? -5.965 -25.766 -4.918 1 98.88 87 LEU B N 1
ATOM 3091 C CA . LEU B 1 87 ? -6.605 -24.469 -5.027 1 98.88 87 LEU B CA 1
ATOM 3092 C C . LEU B 1 87 ? -6.902 -24.125 -6.484 1 98.88 87 LEU B C 1
ATOM 3094 O O . LEU B 1 87 ? -7.953 -23.547 -6.793 1 98.88 87 LEU B O 1
ATOM 3098 N N . TYR B 1 88 ? -5.957 -24.453 -7.387 1 98.88 88 TYR B N 1
ATOM 3099 C CA . TYR B 1 88 ? -6.168 -24.266 -8.82 1 98.88 88 TYR B CA 1
ATOM 3100 C C . TYR B 1 88 ? -7.402 -25.016 -9.297 1 98.88 88 TYR B C 1
ATOM 3102 O O . TYR B 1 88 ? -8.266 -24.453 -9.969 1 98.88 88 TYR B O 1
ATOM 3110 N N . GLU B 1 89 ? -7.496 -26.281 -8.938 1 98.69 89 GLU B N 1
ATOM 3111 C CA . GLU B 1 89 ? -8.617 -27.125 -9.344 1 98.69 89 GLU B CA 1
ATOM 3112 C C . GLU B 1 89 ? -9.938 -26.562 -8.805 1 98.69 89 GLU B C 1
ATOM 3114 O O . GLU B 1 89 ? -10.945 -26.562 -9.523 1 98.69 89 GLU B O 1
ATOM 3119 N N . LEU B 1 90 ? -9.914 -26.172 -7.562 1 98.88 90 LEU B N 1
ATOM 3120 C CA . LEU B 1 90 ? -11.109 -25.594 -6.965 1 98.88 90 LEU B CA 1
ATOM 3121 C C . LEU B 1 90 ? -11.508 -24.297 -7.672 1 98.88 90 LEU B C 1
ATOM 3123 O O . LEU B 1 90 ? -12.695 -24.047 -7.875 1 98.88 90 LEU B O 1
ATOM 3127 N N . ALA B 1 91 ? -10.539 -23.469 -8.023 1 98.94 91 ALA B N 1
ATOM 3128 C CA . ALA B 1 91 ? -10.812 -22.219 -8.742 1 98.94 91 ALA B CA 1
ATOM 3129 C C . ALA B 1 91 ? -11.406 -22.516 -10.117 1 98.94 91 ALA B C 1
ATOM 3131 O O . ALA B 1 91 ? -12.336 -21.828 -10.555 1 98.94 91 ALA B O 1
ATOM 3132 N N . VAL B 1 92 ? -10.883 -23.516 -10.82 1 98.81 92 VAL B N 1
ATOM 3133 C CA . VAL B 1 92 ? -11.43 -23.922 -12.109 1 98.81 92 VAL B CA 1
ATOM 3134 C C . VAL B 1 92 ? -12.898 -24.312 -11.953 1 98.81 92 VAL B C 1
ATOM 3136 O O . VAL B 1 92 ? -13.766 -23.812 -12.672 1 98.81 92 VAL B O 1
ATOM 3139 N N . LYS B 1 93 ? -13.148 -25.188 -10.984 1 98.75 93 LYS B N 1
ATOM 3140 C CA . LYS B 1 93 ? -14.508 -25.641 -10.742 1 98.75 93 LYS B CA 1
ATOM 3141 C C . LYS B 1 93 ? -15.438 -24.484 -10.422 1 98.75 93 LYS B C 1
ATOM 3143 O O . LYS B 1 93 ? -16.578 -24.453 -10.883 1 98.75 93 LYS B O 1
ATOM 3148 N N . THR B 1 94 ? -14.984 -23.609 -9.609 1 98.81 94 THR B N 1
ATOM 3149 C CA . THR B 1 94 ? -15.766 -22.438 -9.227 1 98.81 94 THR B CA 1
ATOM 3150 C C . THR B 1 94 ? -16.125 -21.594 -10.445 1 98.81 94 THR B C 1
ATOM 3152 O O . THR B 1 94 ? -17.266 -21.156 -10.594 1 98.81 94 THR B O 1
ATOM 3155 N N . ASN B 1 95 ? -15.211 -21.359 -11.328 1 98.81 95 ASN B N 1
ATOM 3156 C CA . ASN B 1 95 ? -15.461 -20.609 -12.547 1 98.81 95 ASN B CA 1
ATOM 3157 C C . ASN B 1 95 ? -16.391 -21.375 -13.492 1 98.81 95 ASN B C 1
ATOM 3159 O O . ASN B 1 95 ? -17.234 -20.766 -14.164 1 98.81 95 ASN B O 1
ATOM 3163 N N . GLU B 1 96 ? -16.234 -22.656 -13.547 1 98.5 96 GLU B N 1
ATOM 3164 C CA . GLU B 1 96 ? -17.109 -23.484 -14.367 1 98.5 96 GLU B CA 1
ATOM 3165 C C . GLU B 1 96 ? -18.562 -23.375 -13.898 1 98.5 96 GLU B C 1
ATOM 3167 O O . GLU B 1 96 ? -19.484 -23.516 -14.695 1 98.5 96 GLU B O 1
ATOM 3172 N N . LYS B 1 97 ? -18.688 -23.078 -12.672 1 98.19 97 LYS B N 1
ATOM 3173 C CA . LYS B 1 97 ? -20.016 -22.938 -12.102 1 98.19 97 LYS B CA 1
ATOM 3174 C C . LYS B 1 97 ? -20.547 -21.516 -12.297 1 98.19 97 LYS B C 1
ATOM 3176 O O . LYS B 1 97 ? -21.641 -21.188 -11.805 1 98.19 97 LYS B O 1
ATOM 3181 N N . GLY B 1 98 ? -19.781 -20.641 -12.859 1 97.81 98 GLY B N 1
ATOM 3182 C CA . GLY B 1 98 ? -20.266 -19.328 -13.219 1 97.81 98 GLY B CA 1
ATOM 3183 C C . GLY B 1 98 ? -19.828 -18.25 -12.25 1 97.81 98 GLY B C 1
ATOM 3184 O O . GLY B 1 98 ? -20.219 -17.078 -12.383 1 97.81 98 GLY B O 1
ATOM 3185 N N . VAL B 1 99 ? -19.062 -18.641 -11.234 1 98.31 99 VAL B N 1
ATOM 3186 C CA . VAL B 1 99 ? -18.547 -17.641 -10.297 1 98.31 99 VAL B CA 1
ATOM 3187 C C . VAL B 1 99 ? -17.188 -17.141 -10.766 1 98.31 99 VAL B C 1
ATOM 3189 O O . VAL B 1 99 ? -16.266 -17.938 -10.969 1 98.31 99 VAL B O 1
ATOM 3192 N N . HIS B 1 100 ? -17.031 -15.844 -11.023 1 98.75 100 HIS B N 1
ATOM 3193 C CA . HIS B 1 100 ? -15.781 -15.242 -11.445 1 98.75 100 HIS B CA 1
ATOM 3194 C C . HIS B 1 100 ? -14.75 -15.273 -10.32 1 98.75 100 HIS B C 1
ATOM 3196 O O . HIS B 1 100 ? -14.734 -14.398 -9.453 1 98.75 100 HIS B O 1
ATOM 3202 N N . TYR B 1 101 ? -13.852 -16.25 -10.305 1 98.88 101 TYR B N 1
ATOM 3203 C CA . TYR B 1 101 ? -12.875 -16.422 -9.234 1 98.88 101 TYR B CA 1
ATOM 3204 C C . TYR B 1 101 ? -11.453 -16.359 -9.781 1 98.88 101 TYR B C 1
ATOM 3206 O O . TYR B 1 101 ? -10.961 -17.328 -10.359 1 98.88 101 TYR B O 1
ATOM 3214 N N . PRO B 1 102 ? -10.727 -15.289 -9.508 1 98.94 102 PRO B N 1
ATOM 3215 C CA . PRO B 1 102 ? -9.438 -15.07 -10.164 1 98.94 102 PRO B CA 1
ATOM 3216 C C . PRO B 1 102 ? -8.273 -15.68 -9.383 1 98.94 102 PRO B C 1
ATOM 3218 O O . PRO B 1 102 ? -8.352 -15.828 -8.164 1 98.94 102 PRO B O 1
ATOM 3221 N N . LEU B 1 103 ? -7.234 -16.047 -10.133 1 98.94 103 LEU B N 1
ATOM 3222 C CA . LEU B 1 103 ? -5.922 -16.422 -9.625 1 98.94 103 LEU B CA 1
ATOM 3223 C C . LEU B 1 103 ? -4.836 -15.523 -10.219 1 98.94 103 LEU B C 1
ATOM 3225 O O . LEU B 1 103 ? -4.883 -15.18 -11.398 1 98.94 103 LEU B O 1
ATOM 3229 N N . TRP B 1 104 ? -3.91 -15.117 -9.383 1 98.94 104 TRP B N 1
ATOM 3230 C CA . TRP B 1 104 ? -2.703 -14.43 -9.828 1 98.94 104 TRP B CA 1
ATOM 3231 C C . TRP B 1 104 ? -1.453 -15.172 -9.367 1 98.94 104 TRP B C 1
ATOM 3233 O O . TRP B 1 104 ? -1.258 -15.391 -8.172 1 98.94 104 TRP B O 1
ATOM 3243 N N . GLY B 1 105 ? -0.669 -15.625 -10.297 1 98.94 105 GLY B N 1
ATOM 3244 C CA . GLY B 1 105 ? 0.619 -16.219 -9.992 1 98.94 105 GLY B CA 1
ATOM 3245 C C . GLY B 1 105 ? 1.793 -15.328 -10.328 1 98.94 105 GLY B C 1
ATOM 3246 O O . GLY B 1 105 ? 1.884 -14.805 -11.438 1 98.94 105 GLY B O 1
ATOM 3247 N N . ILE B 1 106 ? 2.73 -15.148 -9.398 1 98.94 106 ILE B N 1
ATOM 3248 C CA . ILE B 1 106 ? 3.914 -14.32 -9.602 1 98.94 106 ILE B CA 1
ATOM 3249 C C . ILE B 1 106 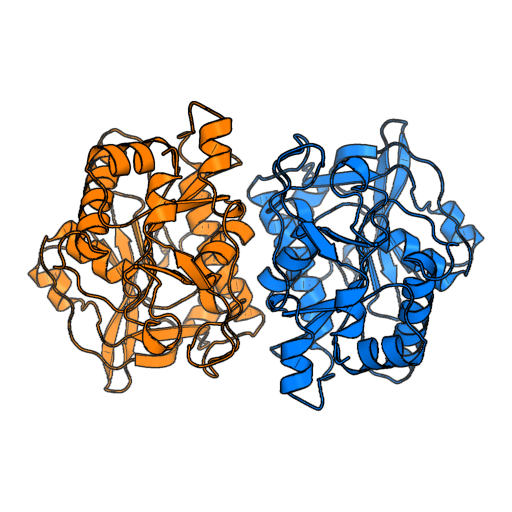? 5.172 -15.18 -9.492 1 98.94 106 ILE B C 1
ATOM 3251 O O . ILE B 1 106 ? 5.387 -15.852 -8.477 1 98.94 106 ILE B O 1
ATOM 3255 N N . CYS B 1 107 ? 6.051 -15.156 -10.57 1 98.69 107 CYS B N 1
ATOM 3256 C CA . CYS B 1 107 ? 7.305 -15.898 -10.633 1 98.69 107 CYS B CA 1
ATOM 3257 C C . CYS B 1 107 ? 7.066 -17.391 -10.414 1 98.69 107 CYS B C 1
ATOM 3259 O O . CYS B 1 107 ? 6.461 -18.062 -11.25 1 98.69 107 CYS B O 1
ATOM 3261 N N . LEU B 1 108 ? 7.406 -17.906 -9.25 1 98.69 108 LEU B N 1
ATOM 3262 C CA . LEU B 1 108 ? 7.066 -19.297 -8.914 1 98.69 108 LEU B CA 1
ATOM 3263 C C . LEU B 1 108 ? 5.559 -19.516 -8.984 1 98.69 108 LEU B C 1
ATOM 3265 O O . LEU B 1 108 ? 5.105 -20.594 -9.359 1 98.69 108 LEU B O 1
ATOM 3269 N N . GLY B 1 109 ? 4.805 -18.5 -8.609 1 98.81 109 GLY B N 1
ATOM 3270 C CA . GLY B 1 109 ? 3.354 -18.547 -8.656 1 98.81 109 GLY B CA 1
ATOM 3271 C C . GLY B 1 109 ? 2.811 -18.734 -10.062 1 98.81 109 GLY B C 1
ATOM 3272 O O . GLY B 1 109 ? 1.812 -19.422 -10.266 1 98.81 109 GLY B O 1
ATOM 3273 N N . MET B 1 110 ? 3.393 -18.062 -11.023 1 98.75 110 MET B N 1
ATOM 3274 C CA . MET B 1 110 ? 2.986 -18.297 -12.406 1 98.75 110 MET B CA 1
ATOM 3275 C C . MET B 1 110 ? 3.305 -19.719 -12.844 1 98.75 110 MET B C 1
ATOM 3277 O O . MET B 1 110 ? 2.496 -20.359 -13.523 1 98.75 110 MET B O 1
ATOM 3281 N N . GLN B 1 111 ? 4.449 -20.203 -12.43 1 98.75 111 GLN B N 1
ATOM 3282 C CA . GLN B 1 111 ? 4.887 -21.547 -12.797 1 98.75 111 GLN B CA 1
ATOM 3283 C C . GLN B 1 111 ? 3.975 -22.609 -12.188 1 98.75 111 GLN B C 1
ATOM 3285 O O . GLN B 1 111 ? 3.674 -23.625 -12.828 1 98.75 111 GLN B O 1
ATOM 3290 N N . VAL B 1 112 ? 3.484 -22.328 -10.992 1 98.62 112 VAL B N 1
ATOM 3291 C CA . VAL B 1 112 ? 2.658 -23.328 -10.328 1 98.62 112 VAL B CA 1
ATOM 3292 C C . VAL B 1 112 ? 1.275 -23.375 -10.977 1 98.62 112 VAL B C 1
ATOM 3294 O O . VAL B 1 112 ? 0.58 -24.391 -10.898 1 98.62 112 VAL B O 1
ATOM 3297 N N . LEU B 1 113 ? 0.85 -22.281 -11.625 1 98.75 113 LEU B N 1
ATOM 3298 C CA . LEU B 1 113 ? -0.374 -22.328 -12.414 1 98.75 113 LEU B CA 1
ATOM 3299 C C . LEU B 1 113 ? -0.284 -23.406 -13.484 1 98.75 113 LEU B C 1
ATOM 3301 O O . LEU B 1 113 ? -1.256 -24.125 -13.734 1 98.75 113 LEU B O 1
ATOM 3305 N N . MET B 1 114 ? 0.882 -23.547 -14.133 1 98.44 114 MET B N 1
ATOM 3306 C CA . MET B 1 114 ? 1.09 -24.562 -15.148 1 98.44 114 MET B CA 1
ATOM 3307 C C . MET B 1 114 ? 1.124 -25.953 -14.516 1 98.44 114 MET B C 1
ATOM 3309 O O . MET B 1 114 ? 0.626 -26.922 -15.102 1 98.44 114 MET B O 1
ATOM 3313 N N . TYR B 1 115 ? 1.721 -26 -13.328 1 98.19 115 TYR B N 1
ATOM 3314 C CA . TYR B 1 115 ? 1.693 -27.25 -12.586 1 98.19 115 TYR B CA 1
ATOM 3315 C C . TYR B 1 115 ? 0.261 -27.688 -12.289 1 98.19 115 TYR B C 1
ATOM 3317 O O . TYR B 1 115 ? -0.073 -28.859 -12.391 1 98.19 115 TYR B O 1
ATOM 3325 N N . GLY B 1 116 ? -0.599 -26.734 -11.875 1 97.31 116 GLY B N 1
ATOM 3326 C CA . GLY B 1 116 ? -2.008 -27.016 -11.641 1 97.31 116 GLY B CA 1
ATOM 3327 C C . GLY B 1 116 ? -2.74 -27.469 -12.891 1 97.31 116 GLY B C 1
ATOM 3328 O O . GLY B 1 116 ? -3.594 -28.344 -12.836 1 97.31 116 GLY B O 1
ATOM 3329 N N . ALA B 1 117 ? -2.357 -26.922 -14.047 1 97.12 117 ALA B N 1
ATOM 3330 C CA . ALA B 1 117 ? -3.043 -27.188 -15.312 1 97.12 117 ALA B CA 1
ATOM 3331 C C . ALA B 1 117 ? -2.65 -28.547 -15.875 1 97.12 117 ALA B C 1
ATOM 3333 O O . ALA B 1 117 ? -3.492 -29.266 -16.422 1 97.12 117 ALA B O 1
ATOM 3334 N N . VAL B 1 118 ? -1.339 -28.938 -15.719 1 96.5 118 VAL B N 1
ATOM 3335 C CA . VAL B 1 118 ? -0.835 -30.094 -16.438 1 96.5 118 VAL B CA 1
ATOM 3336 C C . VAL B 1 118 ? -0.615 -31.25 -15.477 1 96.5 118 VAL B C 1
ATOM 3338 O O . VAL B 1 118 ? -0.585 -32.406 -15.891 1 96.5 118 VAL B O 1
ATOM 3341 N N . GLY B 1 119 ? -0.298 -30.953 -14.188 1 94.56 119 GLY B N 1
ATOM 3342 C CA . GLY B 1 119 ? -0.123 -32 -13.188 1 94.56 119 GLY B CA 1
ATOM 3343 C C . GLY B 1 119 ? 1.318 -32.438 -13.031 1 94.56 119 GLY B C 1
ATOM 3344 O O . GLY B 1 119 ? 1.613 -33.344 -12.258 1 94.56 119 GLY B O 1
ATOM 3345 N N . ARG B 1 120 ? 2.197 -31.812 -13.742 1 96.06 120 ARG B N 1
ATOM 3346 C CA . ARG B 1 120 ? 3.619 -32.125 -13.609 1 96.06 120 ARG B CA 1
ATOM 3347 C C . ARG B 1 120 ? 4.461 -30.844 -13.789 1 96.06 120 ARG B C 1
ATOM 3349 O O . ARG B 1 120 ? 3.977 -29.844 -14.328 1 96.06 120 ARG B O 1
ATOM 3356 N N . ASP B 1 121 ? 5.672 -30.906 -13.258 1 97.44 121 ASP B N 1
ATOM 3357 C CA . ASP B 1 121 ? 6.586 -29.766 -13.352 1 97.44 121 ASP B CA 1
ATOM 3358 C C . ASP B 1 121 ? 7.125 -29.609 -14.773 1 97.44 121 ASP B C 1
ATOM 3360 O O . ASP B 1 121 ? 7.859 -30.484 -15.266 1 97.44 121 ASP B O 1
ATOM 3364 N N . ILE B 1 122 ? 6.84 -28.562 -15.508 1 97.88 122 ILE B N 1
ATOM 3365 C CA . ILE B 1 122 ? 7.258 -28.375 -16.891 1 97.88 122 ILE B CA 1
ATOM 3366 C C . ILE B 1 122 ? 8.203 -27.188 -17 1 97.88 122 ILE B C 1
ATOM 3368 O O . ILE B 1 122 ? 8.438 -26.672 -18.094 1 97.88 122 ILE B O 1
ATOM 3372 N N . ARG B 1 123 ? 8.656 -26.688 -15.914 1 97.81 123 ARG B N 1
ATOM 3373 C CA . ARG B 1 123 ? 9.609 -25.594 -15.883 1 97.81 123 ARG B CA 1
ATOM 3374 C C . ARG B 1 123 ? 10.93 -26 -16.531 1 97.81 123 ARG B C 1
ATOM 3376 O O . ARG B 1 123 ? 11.305 -27.172 -16.516 1 97.81 123 ARG B O 1
ATOM 3383 N N . GLY B 1 124 ? 11.523 -25.031 -17.047 1 97.69 124 GLY B N 1
ATOM 3384 C CA . GLY B 1 124 ? 12.883 -25.203 -17.547 1 97.69 124 GLY B CA 1
ATOM 3385 C C . GLY B 1 124 ? 13.859 -24.219 -16.938 1 97.69 124 GLY B C 1
ATOM 3386 O O . GLY B 1 124 ? 13.461 -23.188 -16.406 1 97.69 124 GLY B O 1
ATOM 3387 N N . ASN B 1 125 ? 15.164 -24.547 -17.062 1 97.56 125 ASN B N 1
ATOM 3388 C CA . ASN B 1 125 ? 16.203 -23.703 -16.5 1 97.56 125 ASN B CA 1
ATOM 3389 C C . ASN B 1 125 ? 16.406 -22.438 -17.328 1 97.56 125 ASN B C 1
ATOM 3391 O O . ASN B 1 125 ? 16.344 -22.484 -18.562 1 97.56 125 ASN B O 1
ATOM 3395 N N . CYS B 1 126 ? 16.5 -21.312 -16.672 1 97.06 126 CYS B N 1
ATOM 3396 C CA . CYS B 1 126 ? 16.922 -20.047 -17.281 1 97.06 126 CYS B CA 1
ATOM 3397 C C . CYS B 1 126 ? 17.781 -19.234 -16.297 1 97.06 126 CYS B C 1
ATOM 3399 O O . CYS B 1 126 ? 18.141 -19.719 -15.234 1 97.06 126 CYS B O 1
ATOM 3401 N N . GLN B 1 127 ? 18.25 -18.062 -16.766 1 95.44 127 GLN B N 1
ATOM 3402 C CA . GLN B 1 127 ? 19.141 -17.25 -15.945 1 95.44 127 GLN B CA 1
ATOM 3403 C C . GLN B 1 127 ? 18.688 -15.789 -15.914 1 95.44 127 GLN B C 1
ATOM 3405 O O . GLN B 1 127 ? 19.188 -14.953 -16.672 1 95.44 127 GLN B O 1
ATOM 3410 N N . SER B 1 128 ? 17.828 -15.516 -15.047 1 95 128 SER B N 1
ATOM 3411 C CA . SER B 1 128 ? 17.406 -14.148 -14.773 1 95 128 SER B CA 1
ATOM 3412 C C . SER B 1 128 ? 17.5 -13.82 -13.289 1 95 128 SER B C 1
ATOM 3414 O O . SER B 1 128 ? 16.516 -13.945 -12.562 1 95 128 SER B O 1
ATOM 3416 N N . LYS B 1 129 ? 18.641 -13.414 -12.859 1 94.94 129 LYS B N 1
ATOM 3417 C CA . LYS B 1 129 ? 18.875 -13.133 -11.445 1 94.94 129 LYS B CA 1
ATOM 3418 C C . LYS B 1 129 ? 19.141 -11.656 -11.211 1 94.94 129 LYS B C 1
ATOM 3420 O O . LYS B 1 129 ? 20.125 -11.109 -11.719 1 94.94 129 LYS B O 1
ATOM 3425 N N . ASP B 1 130 ? 18.281 -11.078 -10.438 1 96.38 130 ASP B N 1
ATOM 3426 C CA . ASP B 1 130 ? 18.469 -9.703 -9.977 1 96.38 130 ASP B CA 1
ATOM 3427 C C . ASP B 1 130 ? 18.641 -8.742 -11.148 1 96.38 130 ASP B C 1
ATOM 3429 O O . ASP B 1 130 ? 19.625 -8.016 -11.227 1 96.38 130 ASP B O 1
ATOM 3433 N N . VAL B 1 131 ? 17.594 -8.688 -12.008 1 97.88 131 VAL B N 1
ATOM 3434 C CA . VAL B 1 131 ? 17.656 -7.855 -13.203 1 97.88 131 VAL B CA 1
ATOM 3435 C C . VAL B 1 131 ? 16.281 -7.23 -13.469 1 97.88 131 VAL B C 1
ATOM 3437 O O . VAL B 1 131 ? 15.25 -7.863 -13.234 1 97.88 131 VAL B O 1
ATOM 3440 N N . ALA B 1 132 ? 16.312 -6.008 -13.891 1 98.44 132 ALA B N 1
ATOM 3441 C CA . ALA B 1 132 ? 15.094 -5.34 -14.359 1 98.44 132 ALA B CA 1
ATOM 3442 C C . ALA B 1 132 ? 15.031 -5.316 -15.883 1 98.44 132 ALA B C 1
ATOM 3444 O O . ALA B 1 132 ? 16.031 -5.023 -16.547 1 98.44 132 ALA B O 1
ATOM 3445 N N . LEU B 1 133 ? 13.883 -5.656 -16.453 1 98.62 133 LEU B N 1
ATOM 3446 C CA . LEU B 1 133 ? 13.727 -5.746 -17.906 1 98.62 133 LEU B CA 1
ATOM 3447 C C . LEU B 1 133 ? 12.508 -4.969 -18.359 1 98.62 133 LEU B C 1
ATOM 3449 O O . LEU B 1 133 ? 11.547 -4.801 -17.609 1 98.62 133 LEU B O 1
ATOM 3453 N N . HIS B 1 134 ? 12.617 -4.449 -19.594 1 98.62 134 HIS B N 1
ATOM 3454 C CA . HIS B 1 134 ? 11.391 -4.043 -20.266 1 98.62 134 HIS B CA 1
ATOM 3455 C C . HIS B 1 134 ? 10.633 -5.254 -20.797 1 98.62 134 HIS B C 1
ATOM 3457 O O . HIS B 1 134 ? 11.156 -6.371 -20.797 1 98.62 134 HIS B O 1
ATOM 3463 N N . LEU B 1 135 ? 9.367 -5.105 -21.172 1 98.62 135 LEU B N 1
ATOM 3464 C CA . LEU B 1 135 ? 8.578 -6.223 -21.688 1 98.62 135 LEU B CA 1
ATOM 3465 C C . LEU B 1 135 ? 8.602 -6.234 -23.219 1 98.62 135 LEU B C 1
ATOM 3467 O O . LEU B 1 135 ? 8.516 -5.18 -23.844 1 98.62 135 LEU B O 1
ATOM 3471 N N . GLU B 1 136 ? 8.812 -7.348 -23.734 1 98.56 136 GLU B N 1
ATOM 3472 C CA . GLU B 1 136 ? 8.555 -7.578 -25.156 1 98.56 136 GLU B CA 1
ATOM 3473 C C . GLU B 1 136 ? 7.156 -8.148 -25.391 1 98.56 136 GLU B C 1
ATOM 3475 O O . GLU B 1 136 ? 6.957 -9.359 -25.312 1 98.56 136 GLU B O 1
ATOM 3480 N N . PHE B 1 137 ? 6.277 -7.301 -25.812 1 98.5 137 PHE B N 1
ATOM 3481 C CA . PHE B 1 137 ? 4.883 -7.703 -25.969 1 98.5 137 PHE B CA 1
ATOM 3482 C C . PHE B 1 137 ? 4.703 -8.562 -27.203 1 98.5 137 PHE B C 1
ATOM 3484 O O . PHE B 1 137 ? 5.332 -8.312 -28.234 1 98.5 137 PHE B O 1
ATOM 3491 N N . VAL B 1 138 ? 3.857 -9.539 -27.078 1 98 138 VAL B N 1
ATOM 3492 C CA . VAL B 1 138 ? 3.455 -10.375 -28.203 1 98 138 VAL B CA 1
ATOM 3493 C C . VAL B 1 138 ? 2.283 -9.719 -28.938 1 98 138 VAL B C 1
ATOM 3495 O O . VAL B 1 138 ? 1.442 -9.07 -28.312 1 98 138 VAL B O 1
ATOM 3498 N N . ALA B 1 139 ? 2.234 -9.938 -30.219 1 96.06 139 ALA B N 1
ATOM 3499 C CA . ALA B 1 139 ? 1.139 -9.383 -31.016 1 96.06 139 ALA B CA 1
ATOM 3500 C C . ALA B 1 139 ? -0.214 -9.773 -30.422 1 96.06 139 ALA B C 1
ATOM 3502 O O . ALA B 1 139 ? -0.415 -10.922 -30.031 1 96.06 139 ALA B O 1
ATOM 3503 N N . GLY B 1 140 ? -1.084 -8.828 -30.359 1 95.44 140 GLY B N 1
ATOM 3504 C CA . GLY B 1 140 ? -2.41 -9.078 -29.812 1 95.44 140 GLY B CA 1
ATOM 3505 C C . GLY B 1 140 ? -2.52 -8.781 -28.328 1 95.44 140 GLY B C 1
ATOM 3506 O O . GLY B 1 140 ? -3.6 -8.891 -27.75 1 95.44 140 GLY B O 1
ATOM 3507 N N . TYR B 1 141 ? -1.416 -8.297 -27.719 1 95.88 141 TYR B N 1
ATOM 3508 C CA . TYR B 1 141 ? -1.405 -8.047 -26.281 1 95.88 141 TYR B CA 1
ATOM 3509 C C . TYR B 1 141 ? -2.461 -7.016 -25.891 1 95.88 141 TYR B C 1
ATOM 3511 O O . TYR B 1 141 ? -2.977 -7.035 -24.781 1 95.88 141 TYR B O 1
ATOM 3519 N N . GLU B 1 142 ? -2.867 -6.164 -26.734 1 94.31 142 GLU B N 1
ATOM 3520 C CA . GLU B 1 142 ? -3.824 -5.098 -26.469 1 94.31 142 GLU B CA 1
ATOM 3521 C C . GLU B 1 142 ? -5.223 -5.66 -26.219 1 94.31 142 GLU B C 1
ATOM 3523 O O . GLU B 1 142 ? -6.082 -4.98 -25.656 1 94.31 142 GLU B O 1
ATOM 3528 N N . GLU B 1 143 ? -5.449 -6.863 -26.672 1 94.75 143 GLU B N 1
ATOM 3529 C CA . GLU B 1 143 ? -6.75 -7.504 -26.5 1 94.75 143 GLU B CA 1
ATOM 3530 C C . GLU B 1 143 ? -6.777 -8.367 -25.234 1 94.75 143 GLU B C 1
ATOM 3532 O O . GLU B 1 143 ? -7.828 -8.906 -24.875 1 94.75 143 GLU B O 1
ATOM 3537 N N . SER B 1 144 ? -5.609 -8.461 -24.641 1 97 144 SER B N 1
ATOM 3538 C CA . SER B 1 144 ? -5.531 -9.258 -23.406 1 97 144 SER B CA 1
ATOM 3539 C C . SER B 1 144 ? -6.355 -8.633 -22.297 1 97 144 SER B C 1
ATOM 3541 O O . SER B 1 144 ? -6.574 -7.418 -22.281 1 97 144 SER B O 1
ATOM 3543 N N . LYS B 1 145 ? -6.867 -9.477 -21.375 1 97.44 145 LYS B N 1
ATOM 3544 C CA . LYS B 1 145 ? -7.531 -8.984 -20.172 1 97.44 145 LYS B CA 1
ATOM 3545 C C . LYS B 1 145 ? -6.59 -8.109 -19.344 1 97.44 145 LYS B C 1
ATOM 3547 O O . LYS B 1 145 ? -6.988 -7.047 -18.859 1 97.44 145 LYS B O 1
ATOM 3552 N N . LEU B 1 146 ? -5.371 -8.477 -19.234 1 97.38 146 LEU B N 1
ATOM 3553 C CA . LEU B 1 146 ? -4.371 -7.859 -18.375 1 97.38 146 LEU B CA 1
ATOM 3554 C C . LEU B 1 146 ? -4.059 -6.438 -18.828 1 97.38 146 LEU B C 1
ATOM 3556 O O . LEU B 1 146 ? -3.82 -5.559 -18 1 97.38 146 LEU B O 1
ATOM 3560 N N . PHE B 1 147 ? -4.098 -6.152 -20.188 1 97.38 147 PHE B N 1
ATOM 3561 C CA . PHE B 1 147 ? -3.527 -4.887 -20.625 1 97.38 147 PHE B CA 1
ATOM 3562 C C . PHE B 1 147 ? -4.523 -4.113 -21.484 1 97.38 147 PHE B C 1
ATOM 3564 O O . PHE B 1 147 ? -4.246 -2.988 -21.906 1 97.38 147 PHE B O 1
ATOM 3571 N N . SER B 1 148 ? -5.734 -4.68 -21.688 1 95.69 148 SER B N 1
ATOM 3572 C CA . SER B 1 148 ? -6.707 -4.031 -22.562 1 95.69 148 SER B CA 1
ATOM 3573 C C . SER B 1 148 ? -7.121 -2.67 -22.016 1 95.69 148 SER B C 1
ATOM 3575 O O . SER B 1 148 ? -7.469 -1.768 -22.781 1 95.69 148 SER B O 1
ATOM 3577 N N . LYS B 1 149 ? -7.02 -2.48 -20.719 1 93.25 149 LYS B N 1
ATOM 3578 C CA . LYS B 1 149 ? -7.449 -1.218 -20.125 1 93.25 149 LYS B CA 1
ATOM 3579 C C . LYS B 1 149 ? -6.262 -0.437 -19.578 1 93.25 149 LYS B C 1
ATOM 3581 O O . LYS B 1 149 ? -6.441 0.531 -18.828 1 93.25 149 LYS B O 1
ATOM 3586 N N . ALA B 1 150 ? -5.082 -0.932 -19.859 1 96.81 150 ALA B N 1
ATOM 3587 C CA . ALA B 1 150 ? -3.889 -0.256 -19.344 1 96.81 150 ALA B CA 1
ATOM 3588 C C . ALA B 1 150 ? -3.715 1.11 -20 1 96.81 150 ALA B C 1
ATOM 3590 O O . ALA B 1 150 ? -3.924 1.259 -21.219 1 96.81 150 ALA B O 1
ATOM 3591 N N . PRO B 1 151 ? -3.365 2.184 -19.25 1 95.56 151 PRO B N 1
ATOM 3592 C CA . PRO B 1 151 ? -3.039 3.471 -19.859 1 95.56 151 PRO B CA 1
ATOM 3593 C C . PRO B 1 151 ? -1.92 3.361 -20.906 1 95.56 151 PRO B C 1
ATOM 3595 O O . PRO B 1 151 ? -0.96 2.611 -20.703 1 95.56 151 PRO B O 1
ATOM 3598 N N . SER B 1 152 ? -2.018 4.16 -21.938 1 96.12 152 SER B N 1
ATOM 3599 C CA . SER B 1 152 ? -1.043 4.121 -23.016 1 96.12 152 SER B CA 1
ATOM 3600 C C . SER B 1 152 ? 0.364 4.418 -22.516 1 96.12 152 SER B C 1
ATOM 3602 O O . SER B 1 152 ? 1.333 3.801 -22.953 1 96.12 152 SER B O 1
ATOM 3604 N N . GLN B 1 153 ? 0.438 5.328 -21.609 1 96.69 153 GLN B N 1
ATOM 3605 C CA . GLN B 1 153 ? 1.75 5.695 -21.078 1 96.69 153 GLN B CA 1
ATOM 3606 C C . GLN B 1 153 ? 2.385 4.531 -20.328 1 96.69 153 GLN B C 1
ATOM 3608 O O . GLN B 1 153 ? 3.6 4.332 -20.391 1 96.69 153 GLN B O 1
ATOM 3613 N N . LEU B 1 154 ? 1.604 3.787 -19.578 1 97.56 154 LEU B N 1
ATOM 3614 C CA . LEU B 1 154 ? 2.117 2.623 -18.875 1 97.56 154 LEU B CA 1
ATOM 3615 C C . LEU B 1 154 ? 2.654 1.581 -19.844 1 97.56 154 LEU B C 1
ATOM 3617 O O . LEU B 1 154 ? 3.721 1.007 -19.625 1 97.56 154 LEU B O 1
ATOM 3621 N N . LEU B 1 155 ? 1.895 1.351 -20.922 1 98 155 LEU B N 1
ATOM 3622 C CA . LEU B 1 155 ? 2.318 0.385 -21.938 1 98 155 LEU B CA 1
ATOM 3623 C C . LEU B 1 155 ? 3.629 0.817 -22.578 1 98 155 LEU B C 1
ATOM 3625 O O . LEU B 1 155 ? 4.527 -0.003 -22.781 1 98 155 LEU B O 1
ATOM 3629 N N . GLU B 1 156 ? 3.699 2.104 -22.859 1 98.25 156 GLU B N 1
ATOM 3630 C CA . GLU B 1 156 ? 4.934 2.629 -23.438 1 98.25 156 GLU B CA 1
ATOM 3631 C C . GLU B 1 156 ? 6.109 2.451 -22.484 1 98.25 156 GLU B C 1
ATOM 3633 O O . GLU B 1 156 ? 7.199 2.049 -22.891 1 98.25 156 GLU B O 1
ATOM 3638 N N . ASN B 1 157 ? 5.895 2.771 -21.219 1 98.62 157 ASN B N 1
ATOM 3639 C CA . ASN B 1 157 ? 6.941 2.6 -20.219 1 98.62 157 ASN B CA 1
ATOM 3640 C C . ASN B 1 157 ? 7.379 1.141 -20.109 1 98.62 157 ASN B C 1
ATOM 3642 O O . ASN B 1 157 ? 8.578 0.852 -20.016 1 98.62 157 ASN B O 1
ATOM 3646 N N . LEU B 1 158 ? 6.438 0.208 -20.156 1 98.44 158 LEU B N 1
ATOM 3647 C CA . LEU B 1 158 ? 6.723 -1.217 -20.031 1 98.44 158 LEU B CA 1
ATOM 3648 C C . LEU B 1 158 ? 7.531 -1.711 -21.234 1 98.44 158 LEU B C 1
ATOM 3650 O O . LEU B 1 158 ? 8.328 -2.641 -21.109 1 98.44 158 LEU B O 1
ATOM 3654 N N . LYS B 1 159 ? 7.379 -1.064 -22.344 1 98 159 LYS B N 1
ATOM 3655 C CA . LYS B 1 159 ? 8.062 -1.457 -23.578 1 98 159 LYS B CA 1
ATOM 3656 C C . LYS B 1 159 ? 9.484 -0.907 -23.625 1 98 159 LYS B C 1
ATOM 3658 O O . LYS B 1 159 ? 10.375 -1.519 -24.219 1 98 159 LYS B O 1
ATOM 3663 N N . THR B 1 160 ? 9.656 0.23 -22.938 1 98.5 160 THR B N 1
ATOM 3664 C CA . THR B 1 160 ? 10.875 0.97 -23.25 1 98.5 160 THR B CA 1
ATOM 3665 C C . THR B 1 160 ? 11.781 1.072 -22.016 1 98.5 160 THR B C 1
ATOM 3667 O O . THR B 1 160 ? 12.969 1.375 -22.141 1 98.5 160 THR B O 1
ATOM 3670 N N . LYS B 1 161 ? 11.227 0.914 -20.844 1 98.62 161 LYS B N 1
ATOM 3671 C CA . LYS B 1 161 ? 12.008 1.064 -19.609 1 98.62 161 LYS B CA 1
ATOM 3672 C C . LYS B 1 161 ? 12.117 -0.264 -18.859 1 98.62 161 LYS B C 1
ATOM 3674 O O . LYS B 1 161 ? 11.172 -1.054 -18.844 1 98.62 161 LYS B O 1
ATOM 3679 N N . ASN B 1 162 ? 13.25 -0.511 -18.281 1 98.62 162 ASN B N 1
ATOM 3680 C CA . ASN B 1 162 ? 13.477 -1.709 -17.484 1 98.62 162 ASN B CA 1
ATOM 3681 C C . ASN B 1 162 ? 12.789 -1.616 -16.125 1 98.62 162 ASN B C 1
ATOM 3683 O O . ASN B 1 162 ? 13.453 -1.4 -15.102 1 98.62 162 ASN B O 1
ATOM 3687 N N . LEU B 1 163 ? 11.477 -1.94 -16.078 1 98.75 163 LEU B N 1
ATOM 3688 C CA . LEU B 1 163 ? 10.68 -1.687 -14.891 1 98.75 163 LEU B CA 1
ATOM 3689 C C . LEU B 1 163 ? 10.297 -2.994 -14.203 1 98.75 163 LEU B C 1
ATOM 3691 O O . LEU B 1 163 ? 9.781 -2.984 -13.078 1 98.75 163 LEU B O 1
ATOM 3695 N N . THR B 1 164 ? 10.469 -4.109 -14.883 1 98.81 164 THR B N 1
ATOM 3696 C CA . THR B 1 164 ? 10.031 -5.387 -14.328 1 98.81 164 THR B CA 1
ATOM 3697 C C . THR B 1 164 ? 11.211 -6.141 -13.711 1 98.81 164 THR B C 1
ATOM 3699 O O . THR B 1 164 ? 12.125 -6.555 -14.422 1 98.81 164 THR B O 1
ATOM 3702 N N . TYR B 1 165 ? 11.188 -6.316 -12.406 1 98.69 165 TYR B N 1
ATOM 3703 C CA . TYR B 1 165 ? 12.25 -7.004 -11.688 1 98.69 165 TYR B CA 1
ATOM 3704 C C . TYR B 1 165 ? 12.125 -8.516 -11.836 1 98.69 165 TYR B C 1
ATOM 3706 O O . TYR B 1 165 ? 11.031 -9.07 -11.688 1 98.69 165 TYR B O 1
ATOM 3714 N N . ASN B 1 166 ? 13.25 -9.156 -12.195 1 98.44 166 ASN B N 1
ATOM 3715 C CA . ASN B 1 166 ? 13.297 -10.609 -12.359 1 98.44 166 ASN B CA 1
ATOM 3716 C C . ASN B 1 166 ? 14.344 -11.234 -11.438 1 98.44 166 ASN B C 1
ATOM 3718 O O . ASN B 1 166 ? 15.453 -10.719 -11.312 1 98.44 166 ASN B O 1
ATOM 3722 N N . TYR B 1 167 ? 13.961 -12.25 -10.789 1 97.31 167 TYR B N 1
ATOM 3723 C CA . TYR B 1 167 ? 14.828 -13.094 -9.977 1 97.31 167 TYR B CA 1
ATOM 3724 C C . TYR B 1 167 ? 14.344 -14.531 -9.977 1 97.31 167 TYR B C 1
ATOM 3726 O O . TYR B 1 167 ? 13.609 -14.945 -9.07 1 97.31 167 TYR B O 1
ATOM 3734 N N . HIS B 1 168 ? 14.758 -15.281 -10.969 1 96.94 168 HIS B N 1
ATOM 3735 C CA . HIS B 1 168 ? 14.297 -16.656 -11.117 1 96.94 168 HIS B CA 1
ATOM 3736 C C . HIS B 1 168 ? 15.312 -17.5 -11.891 1 96.94 168 HIS B C 1
ATOM 3738 O O . HIS B 1 168 ? 16.016 -16.984 -12.75 1 96.94 168 HIS B O 1
ATOM 3744 N N . ARG B 1 169 ? 15.281 -18.734 -11.508 1 96.38 169 ARG B N 1
ATOM 3745 C CA . ARG B 1 169 ? 16.141 -19.703 -12.172 1 96.38 169 ARG B CA 1
ATOM 3746 C C . ARG B 1 169 ? 15.336 -20.625 -13.086 1 96.38 169 ARG B C 1
ATOM 3748 O O . ARG B 1 169 ? 15.898 -21.312 -13.938 1 96.38 169 ARG B O 1
ATOM 3755 N N . TYR B 1 170 ? 14.07 -20.703 -12.867 1 98 170 TYR B N 1
ATOM 3756 C CA . TYR B 1 170 ? 13.18 -21.484 -13.711 1 98 170 TYR B CA 1
ATOM 3757 C C . TYR B 1 170 ? 12.227 -20.594 -14.492 1 98 170 TYR B C 1
ATOM 3759 O O . TYR B 1 170 ? 11.891 -19.5 -14.039 1 98 170 TYR B O 1
ATOM 3767 N N . CYS B 1 171 ? 11.922 -21.047 -15.68 1 98.31 171 CYS B N 1
ATOM 3768 C CA . CYS B 1 171 ? 11.047 -20.297 -16.578 1 98.31 171 CYS B CA 1
ATOM 3769 C C . CYS B 1 171 ? 10.047 -21.219 -17.266 1 98.31 171 CYS B C 1
ATOM 3771 O O . CYS B 1 171 ? 10.203 -22.438 -17.234 1 98.31 171 CYS B O 1
ATOM 3773 N N . ILE B 1 172 ? 9 -20.625 -17.75 1 98.75 172 ILE B N 1
ATOM 3774 C CA . ILE B 1 172 ? 8.086 -21.266 -18.688 1 98.75 172 ILE B CA 1
ATOM 3775 C C . ILE B 1 172 ? 8.422 -20.828 -20.109 1 98.75 172 ILE B C 1
ATOM 3777 O O . ILE B 1 172 ? 8.648 -19.641 -20.375 1 98.75 172 ILE B O 1
ATOM 3781 N N . PHE B 1 173 ? 8.422 -21.859 -21.016 1 98.69 173 PHE B N 1
ATOM 3782 C CA . PHE B 1 173 ? 8.797 -21.578 -22.406 1 98.69 173 PHE B CA 1
ATOM 3783 C C . PHE B 1 173 ? 7.629 -21.844 -23.344 1 98.69 173 PHE B C 1
ATOM 3785 O O . PHE B 1 173 ? 6.812 -22.734 -23.094 1 98.69 173 PHE B O 1
ATOM 3792 N N . GLU B 1 174 ? 7.598 -21.016 -24.422 1 98.5 174 GLU B N 1
ATOM 3793 C CA . GLU B 1 174 ? 6.5 -21.125 -25.375 1 98.5 174 GLU B CA 1
ATOM 3794 C C . GLU B 1 174 ? 6.414 -22.547 -25.953 1 98.5 174 GLU B C 1
ATOM 3796 O O . GLU B 1 174 ? 5.324 -23.109 -26.078 1 98.5 174 GLU B O 1
ATOM 3801 N N . ASP B 1 175 ? 7.543 -23.141 -26.328 1 98.25 175 ASP B N 1
ATOM 3802 C CA . ASP B 1 175 ? 7.551 -24.469 -26.906 1 98.25 175 ASP B CA 1
ATOM 3803 C C . ASP B 1 175 ? 7.043 -25.516 -25.922 1 98.25 175 ASP B C 1
ATOM 3805 O O . ASP B 1 175 ? 6.371 -26.469 -26.312 1 98.25 175 ASP B O 1
ATOM 3809 N N . VAL B 1 176 ? 7.367 -25.297 -24.688 1 98.31 176 VAL B N 1
ATOM 3810 C CA . VAL B 1 176 ? 6.914 -26.219 -23.641 1 98.31 176 VAL B CA 1
ATOM 3811 C C . VAL B 1 176 ? 5.398 -26.109 -23.484 1 98.31 176 VAL B C 1
ATOM 3813 O O . VAL B 1 176 ? 4.711 -27.125 -23.344 1 98.31 176 VAL B O 1
ATOM 3816 N N . LEU B 1 177 ? 4.844 -24.906 -23.5 1 98.56 177 LEU B N 1
ATOM 3817 C CA . LEU B 1 177 ? 3.398 -24.719 -23.453 1 98.56 177 LEU B CA 1
ATOM 3818 C C . LEU B 1 177 ? 2.727 -25.375 -24.656 1 98.56 177 LEU B C 1
ATOM 3820 O O . LEU B 1 177 ? 1.709 -26.062 -24.5 1 98.56 177 LEU B O 1
ATOM 3824 N N . LYS B 1 178 ? 3.311 -25.172 -25.781 1 98 178 LYS B N 1
ATOM 3825 C CA . LYS B 1 178 ? 2.787 -25.75 -27.016 1 98 178 LYS B CA 1
ATOM 3826 C C . LYS B 1 178 ? 2.77 -27.281 -26.922 1 98 178 LYS B C 1
ATOM 3828 O O . LYS B 1 178 ? 1.749 -27.906 -27.219 1 98 178 LYS B O 1
ATOM 3833 N N . ASN B 1 179 ? 3.877 -27.828 -26.484 1 97.88 179 ASN B N 1
ATOM 3834 C CA . ASN B 1 179 ? 4.031 -29.281 -26.422 1 97.88 179 ASN B CA 1
ATOM 3835 C C . ASN B 1 179 ? 3.096 -29.891 -25.391 1 97.88 179 ASN B C 1
ATOM 3837 O O . ASN B 1 179 ? 2.811 -31.094 -25.438 1 97.88 179 ASN B O 1
ATOM 3841 N N . ASN B 1 180 ? 2.615 -29.125 -24.484 1 97.62 180 ASN B N 1
ATOM 3842 C CA . ASN B 1 180 ? 1.691 -29.594 -23.469 1 97.62 180 ASN B CA 1
ATOM 3843 C C . ASN B 1 180 ? 0.26 -29.156 -23.75 1 97.62 180 ASN B C 1
ATOM 3845 O O . ASN B 1 180 ? -0.598 -29.203 -22.875 1 97.62 180 ASN B O 1
ATOM 3849 N N . ASN B 1 181 ? 0.004 -28.609 -24.969 1 97 181 ASN B N 1
ATOM 3850 C CA . ASN B 1 181 ? -1.315 -28.203 -25.438 1 97 181 ASN B CA 1
ATOM 3851 C C . ASN B 1 181 ? -1.927 -27.141 -24.531 1 97 181 ASN B C 1
ATOM 3853 O O . ASN B 1 181 ? -3.113 -27.203 -24.203 1 97 181 ASN B O 1
ATOM 3857 N N . LEU B 1 182 ? -1.091 -26.25 -24.062 1 98.19 182 LEU B N 1
ATOM 3858 C CA . LEU B 1 182 ? -1.556 -25.219 -23.141 1 98.19 182 LEU B CA 1
ATOM 3859 C C . LEU B 1 182 ? -1.843 -23.906 -23.875 1 98.19 182 LEU B C 1
ATOM 3861 O O . LEU B 1 182 ? -2.479 -23.016 -23.312 1 98.19 182 LEU B O 1
ATOM 3865 N N . LEU B 1 183 ? -1.503 -23.781 -25.125 1 97.69 183 LEU B N 1
ATOM 3866 C CA . LEU B 1 183 ? -1.633 -22.516 -25.844 1 97.69 183 LEU B CA 1
ATOM 3867 C C . LEU B 1 183 ? -3.07 -22.281 -26.297 1 97.69 183 LEU B C 1
ATOM 3869 O O . LEU B 1 183 ? -3.434 -21.172 -26.688 1 97.69 183 LEU B O 1
ATOM 3873 N N . THR B 1 184 ? -3.891 -23.281 -26.203 1 96.5 184 THR B N 1
ATOM 3874 C CA . THR B 1 184 ? -5.316 -23.109 -26.453 1 96.5 184 THR B CA 1
ATOM 3875 C C . THR B 1 184 ? -6.004 -22.469 -25.266 1 96.5 184 THR B C 1
ATOM 3877 O O . THR B 1 184 ? -6.977 -21.719 -25.422 1 96.5 184 THR B O 1
ATOM 3880 N N . ASP B 1 185 ? -5.441 -22.734 -24.094 1 97.38 185 ASP B N 1
ATOM 3881 C CA . ASP B 1 185 ? -6.066 -22.281 -22.859 1 97.38 185 ASP B CA 1
ATOM 3882 C C . ASP B 1 185 ? -5.367 -21.031 -22.312 1 97.38 185 ASP B C 1
ATOM 3884 O O . ASP B 1 185 ? -5.969 -20.25 -21.578 1 97.38 185 ASP B O 1
ATOM 3888 N N . TRP B 1 186 ? -4.105 -20.938 -22.672 1 98.31 186 TRP B N 1
ATOM 3889 C CA . TRP B 1 186 ? -3.309 -19.844 -22.141 1 98.31 186 TRP B CA 1
ATOM 3890 C C . TRP B 1 186 ? -2.75 -18.984 -23.281 1 98.31 186 TRP B C 1
ATOM 3892 O O . TRP B 1 186 ? -2.203 -19.5 -24.25 1 98.31 186 TRP B O 1
ATOM 3902 N N . ARG B 1 187 ? -2.891 -17.688 -23.094 1 98.19 187 ARG B N 1
ATOM 3903 C CA . ARG B 1 187 ? -2.348 -16.719 -24.047 1 98.19 187 ARG B CA 1
ATOM 3904 C C . ARG B 1 187 ? -1.066 -16.094 -23.5 1 98.19 187 ARG B C 1
ATOM 3906 O O . ARG B 1 187 ? -1.047 -15.562 -22.375 1 98.19 187 ARG B O 1
ATOM 3913 N N . ILE B 1 188 ? -0.012 -16.203 -24.25 1 98.69 188 ILE B N 1
ATOM 3914 C CA . ILE B 1 188 ? 1.212 -15.477 -23.922 1 98.69 188 ILE B CA 1
ATOM 3915 C C . ILE B 1 188 ? 1.051 -14 -24.281 1 98.69 188 ILE B C 1
ATOM 3917 O O . ILE B 1 188 ? 0.674 -13.664 -25.406 1 98.69 188 ILE B O 1
ATOM 3921 N N . ILE B 1 189 ? 1.319 -13.109 -23.375 1 98.75 189 ILE B N 1
ATOM 3922 C CA . ILE B 1 189 ? 1.106 -11.688 -23.578 1 98.75 189 ILE B CA 1
ATOM 3923 C C . ILE B 1 189 ? 2.447 -10.992 -23.828 1 98.75 189 ILE B C 1
ATOM 3925 O O . ILE B 1 189 ? 2.525 -10.031 -24.594 1 98.75 189 ILE B O 1
ATOM 3929 N N . SER B 1 190 ? 3.461 -11.414 -23.094 1 98.81 190 SER B N 1
ATOM 3930 C CA . SER B 1 190 ? 4.793 -10.844 -23.25 1 98.81 190 SER B CA 1
ATOM 3931 C C . SER B 1 190 ? 5.879 -11.883 -22.984 1 98.81 190 SER B C 1
ATOM 3933 O O . SER B 1 190 ? 5.609 -12.922 -22.375 1 98.81 190 SER B O 1
ATOM 3935 N N . LYS B 1 191 ? 7.023 -11.617 -23.516 1 98.75 191 LYS B N 1
ATOM 3936 C CA . LYS B 1 191 ? 8.219 -12.438 -23.359 1 98.75 191 LYS B CA 1
ATOM 3937 C C . LYS B 1 191 ? 9.438 -11.57 -23.047 1 98.75 191 LYS B C 1
ATOM 3939 O O . LYS B 1 191 ? 9.375 -10.344 -23.125 1 98.75 191 LYS B O 1
ATOM 3944 N N . ASN B 1 192 ? 10.43 -12.195 -22.578 1 98.62 192 ASN B N 1
ATOM 3945 C CA . ASN B 1 192 ? 11.75 -11.586 -22.406 1 98.62 192 ASN B CA 1
ATOM 3946 C C . ASN B 1 192 ? 12.867 -12.594 -22.656 1 98.62 192 ASN B C 1
ATOM 3948 O O . ASN B 1 192 ? 12.602 -13.773 -22.922 1 98.62 192 ASN B O 1
ATOM 3952 N N . LYS B 1 193 ? 14.062 -12.062 -22.703 1 98.06 193 LYS B N 1
ATOM 3953 C CA . LYS B 1 193 ? 15.25 -12.898 -22.812 1 98.06 193 LYS B CA 1
ATOM 3954 C C . LYS B 1 193 ? 16.094 -12.812 -21.547 1 98.06 193 LYS B C 1
ATOM 3956 O O . LYS B 1 193 ? 16.234 -11.742 -20.953 1 98.06 193 LYS B O 1
ATOM 3961 N N . ASP B 1 194 ? 16.594 -13.945 -21.172 1 97.12 194 ASP B N 1
ATOM 3962 C CA . ASP B 1 194 ? 17.469 -13.938 -20 1 97.12 194 ASP B CA 1
ATOM 3963 C C . ASP B 1 194 ? 18.891 -13.516 -20.391 1 97.12 194 ASP B C 1
ATOM 3965 O O . ASP B 1 194 ? 19.125 -13.031 -21.5 1 97.12 194 ASP B O 1
ATOM 3969 N N . THR B 1 195 ? 19.797 -13.633 -19.484 1 94.69 195 THR B N 1
ATOM 3970 C CA . THR B 1 195 ? 21.156 -13.141 -19.688 1 94.69 195 THR B CA 1
ATOM 3971 C C . THR B 1 195 ? 21.859 -13.906 -20.797 1 94.69 195 THR B C 1
ATOM 3973 O O . THR B 1 195 ? 22.797 -13.398 -21.422 1 94.69 195 THR B O 1
ATOM 3976 N N . ASN B 1 196 ? 21.406 -15.086 -21.094 1 95.5 196 ASN B N 1
ATOM 3977 C CA . ASN B 1 196 ? 22.016 -15.922 -22.125 1 95.5 196 ASN B CA 1
ATOM 3978 C C . ASN B 1 196 ? 21.25 -15.812 -23.438 1 95.5 196 ASN B C 1
ATOM 3980 O O . ASN B 1 196 ? 21.562 -16.531 -24.406 1 95.5 196 ASN B O 1
ATOM 3984 N N . GLY B 1 197 ? 20.266 -15.031 -23.453 1 96.81 197 GLY B N 1
ATOM 3985 C CA . GLY B 1 197 ? 19.5 -14.836 -24.688 1 96.81 197 GLY B CA 1
ATOM 3986 C C . GLY B 1 197 ? 18.359 -15.812 -24.828 1 96.81 197 GLY B C 1
ATOM 3987 O O . GLY B 1 197 ? 17.672 -15.82 -25.859 1 96.81 197 GLY B O 1
ATOM 3988 N N . LEU B 1 198 ? 18.156 -16.641 -23.859 1 97.69 198 LEU B N 1
ATOM 3989 C CA . LEU B 1 198 ? 17.047 -17.594 -23.891 1 97.69 198 LEU B CA 1
ATOM 3990 C C . LEU B 1 198 ? 15.719 -16.891 -23.625 1 97.69 198 LEU B C 1
ATOM 3992 O O . LEU B 1 198 ? 15.562 -16.203 -22.625 1 97.69 198 LEU B O 1
ATOM 3996 N N . GLU B 1 199 ? 14.82 -17.062 -24.562 1 98.44 199 GLU B N 1
ATOM 3997 C CA . GLU B 1 199 ? 13.516 -16.422 -24.469 1 98.44 199 GLU B CA 1
ATOM 3998 C C . GLU B 1 199 ? 12.602 -17.172 -23.5 1 98.44 199 GLU B C 1
ATOM 4000 O O . GLU B 1 199 ? 12.508 -18.391 -23.562 1 98.44 199 GLU B O 1
ATOM 4005 N N . PHE B 1 200 ? 11.945 -16.484 -22.625 1 98.81 200 PHE B N 1
ATOM 4006 C CA . PHE B 1 200 ? 10.992 -17.062 -21.688 1 98.81 200 PHE B CA 1
ATOM 4007 C C . PHE B 1 200 ? 9.711 -16.234 -21.625 1 98.81 200 PHE B C 1
ATOM 4009 O O . PHE B 1 200 ? 9.695 -15.078 -22.047 1 98.81 200 PHE B O 1
ATOM 4016 N N . VAL B 1 201 ? 8.617 -16.844 -21.188 1 98.88 201 VAL B N 1
ATOM 4017 C CA . VAL B 1 201 ? 7.328 -16.172 -21.047 1 98.88 201 VAL B CA 1
ATOM 4018 C C . VAL B 1 201 ? 7.363 -15.227 -19.844 1 98.88 201 VAL B C 1
ATOM 4020 O O . VAL B 1 201 ? 7.695 -15.641 -18.734 1 98.88 201 VAL B O 1
ATOM 4023 N N . SER B 1 202 ? 7.02 -13.93 -20.031 1 98.81 202 SER B N 1
ATOM 4024 C CA . SER B 1 202 ? 7.047 -12.945 -18.969 1 98.81 202 SER B CA 1
ATOM 4025 C C . SER B 1 202 ? 5.656 -12.734 -18.375 1 98.81 202 SER B C 1
ATOM 4027 O O . SER B 1 202 ? 5.523 -12.414 -17.188 1 98.81 202 SER B O 1
ATOM 4029 N N . SER B 1 203 ? 4.641 -12.812 -19.172 1 98.88 203 SER B N 1
ATOM 4030 C CA . SER B 1 203 ? 3.266 -12.727 -18.688 1 98.88 203 SER B CA 1
ATOM 4031 C C . SER B 1 203 ? 2.32 -13.531 -19.578 1 98.88 203 SER B C 1
ATOM 4033 O O . SER B 1 203 ? 2.572 -13.703 -20.766 1 98.88 203 SER B O 1
ATOM 4035 N N . MET B 1 204 ? 1.289 -14.055 -19 1 98.81 204 MET B N 1
ATOM 4036 C CA . MET B 1 204 ? 0.279 -14.836 -19.703 1 98.81 204 MET B CA 1
ATOM 4037 C C . MET B 1 204 ? -1.049 -14.812 -18.953 1 98.81 204 MET B C 1
ATOM 4039 O O . MET B 1 204 ? -1.106 -14.383 -17.797 1 98.81 204 MET B O 1
ATOM 4043 N N . GLU B 1 205 ? -2.102 -15.156 -19.594 1 98.88 205 GLU B N 1
ATOM 4044 C CA . GLU B 1 205 ? -3.43 -15.219 -19 1 98.88 205 GLU B CA 1
ATOM 4045 C C . GLU B 1 205 ? -4.238 -16.375 -19.562 1 98.88 205 GLU B C 1
ATOM 4047 O O . GLU B 1 205 ? -4.02 -16.812 -20.703 1 98.88 205 GLU B O 1
ATOM 4052 N N . HIS B 1 206 ? -5.094 -16.953 -18.766 1 98.75 206 HIS B N 1
ATOM 4053 C CA . HIS B 1 206 ? -6.02 -17.969 -19.25 1 98.75 206 HIS B CA 1
ATOM 4054 C C . HIS B 1 206 ? -7.086 -17.359 -20.141 1 98.75 206 HIS B C 1
ATOM 4056 O O . HIS B 1 206 ? -7.586 -16.266 -19.859 1 98.75 206 HIS B O 1
ATOM 4062 N N . VAL B 1 207 ? -7.461 -18.031 -21.156 1 97.62 207 VAL B N 1
ATOM 4063 C CA . VAL B 1 207 ? -8.398 -17.516 -22.141 1 97.62 207 VAL B CA 1
ATOM 4064 C C . VAL B 1 207 ? -9.805 -17.5 -21.578 1 97.62 207 VAL B C 1
ATOM 4066 O O . VAL B 1 207 ? -10.555 -16.547 -21.766 1 97.62 207 VAL B O 1
ATOM 4069 N N . ASN B 1 208 ? -10.18 -18.5 -20.75 1 97.44 208 ASN B N 1
ATOM 4070 C CA . ASN B 1 208 ? -11.562 -18.672 -20.297 1 97.44 208 ASN B CA 1
ATOM 4071 C C . ASN B 1 208 ? -11.742 -18.234 -18.859 1 97.44 208 ASN B C 1
ATOM 4073 O O . ASN B 1 208 ? -12.836 -17.828 -18.453 1 97.44 208 ASN B O 1
ATOM 4077 N N . TYR B 1 209 ? -10.758 -18.453 -18.062 1 98.62 209 TYR B N 1
ATOM 4078 C CA . TYR B 1 209 ? -10.836 -18.125 -16.641 1 98.62 209 TYR B CA 1
ATOM 4079 C C . TYR B 1 209 ? -10.008 -16.891 -16.328 1 98.62 209 TYR B C 1
ATOM 4081 O O . TYR B 1 209 ? -9.078 -16.547 -17.062 1 98.62 209 TYR B O 1
ATOM 4089 N N . PRO B 1 210 ? -10.352 -16.141 -15.234 1 98.81 210 PRO B N 1
ATOM 4090 C CA . PRO B 1 210 ? -9.562 -14.977 -14.836 1 98.81 210 PRO B CA 1
ATOM 4091 C C . PRO B 1 210 ? -8.273 -15.359 -14.102 1 98.81 210 PRO B C 1
ATOM 4093 O O . PRO B 1 210 ? -8.078 -14.969 -12.953 1 98.81 210 PRO B O 1
ATOM 4096 N N . PHE B 1 211 ? -7.445 -16.141 -14.766 1 98.94 211 PHE B N 1
ATOM 4097 C CA . PHE B 1 211 ? -6.145 -16.562 -14.25 1 98.94 211 PHE B CA 1
ATOM 4098 C C . PHE B 1 211 ? -5.02 -15.812 -14.961 1 98.94 211 PHE B C 1
ATOM 4100 O O . PHE B 1 211 ? -5 -15.734 -16.188 1 98.94 211 PHE B O 1
ATOM 4107 N N . PHE B 1 212 ? -4.109 -15.242 -14.156 1 98.88 212 PHE B N 1
ATOM 4108 C CA . PHE B 1 212 ? -3.049 -14.391 -14.68 1 98.88 212 PHE B CA 1
ATOM 4109 C C . PHE B 1 212 ? -1.694 -14.805 -14.117 1 98.88 212 PHE B C 1
ATOM 4111 O O . PHE B 1 212 ? -1.592 -15.203 -12.961 1 98.88 212 PHE B O 1
ATOM 4118 N N . GLY B 1 213 ? -0.694 -14.758 -14.938 1 98.88 213 GLY B N 1
ATOM 4119 C CA . GLY B 1 213 ? 0.661 -15.078 -14.516 1 98.88 213 GLY B CA 1
ATOM 4120 C C . GLY B 1 213 ? 1.678 -14.031 -14.938 1 98.88 213 GLY B C 1
ATOM 4121 O O . GLY B 1 213 ? 1.665 -13.57 -16.078 1 98.88 213 GLY B O 1
ATOM 4122 N N . THR B 1 214 ? 2.537 -13.633 -14.031 1 98.94 214 THR B N 1
ATOM 4123 C CA . THR B 1 214 ? 3.688 -12.773 -14.305 1 98.94 214 THR B CA 1
ATOM 4124 C C . THR B 1 214 ? 4.973 -13.414 -13.781 1 98.94 214 THR B C 1
ATOM 4126 O O . THR B 1 214 ? 5.051 -13.789 -12.609 1 98.94 214 THR B O 1
ATOM 4129 N N . GLN B 1 215 ? 5.945 -13.508 -14.688 1 98.88 215 GLN B N 1
ATOM 4130 C CA . GLN B 1 215 ? 7.23 -14.055 -14.266 1 98.88 215 GLN B CA 1
ATOM 4131 C C . GLN B 1 215 ? 8.023 -13.031 -13.461 1 98.88 215 GLN B C 1
ATOM 4133 O O . GLN B 1 215 ? 8.797 -13.391 -12.57 1 98.88 215 GLN B O 1
ATOM 4138 N N . PHE B 1 216 ? 7.801 -11.766 -13.75 1 98.81 216 PHE B N 1
ATOM 4139 C CA . PHE B 1 216 ? 8.453 -10.688 -13.023 1 98.81 216 PHE B CA 1
ATOM 4140 C C . PHE B 1 216 ? 7.707 -10.375 -11.734 1 98.81 216 PHE B C 1
ATOM 4142 O O . PHE B 1 216 ? 6.637 -10.93 -11.477 1 98.81 216 PHE B O 1
ATOM 4149 N N . HIS B 1 217 ? 8.32 -9.531 -10.891 1 98.88 217 HIS B N 1
ATOM 4150 C CA . HIS B 1 217 ? 7.832 -9.258 -9.547 1 98.88 217 HIS B CA 1
ATOM 4151 C C . HIS B 1 217 ? 7.328 -7.82 -9.43 1 98.88 217 HIS B C 1
ATOM 4153 O O . HIS B 1 217 ? 8.023 -6.957 -8.891 1 98.88 217 HIS B O 1
ATOM 4159 N N . PRO B 1 218 ? 6.055 -7.59 -9.812 1 98.69 218 PRO B N 1
ATOM 4160 C CA . PRO B 1 218 ? 5.551 -6.219 -9.695 1 98.69 218 PRO B CA 1
ATOM 4161 C C . PRO B 1 218 ? 5.426 -5.754 -8.242 1 98.69 218 PRO B C 1
ATOM 4163 O O . PRO B 1 218 ? 5.523 -4.559 -7.965 1 98.69 218 PRO B O 1
ATOM 4166 N N . GLU B 1 219 ? 5.281 -6.695 -7.262 1 98.81 219 GLU B N 1
ATOM 4167 C CA . GLU B 1 219 ? 5.012 -6.355 -5.867 1 98.81 219 GLU B CA 1
ATOM 4168 C C . GLU B 1 219 ? 6.246 -5.762 -5.195 1 98.81 219 GLU B C 1
ATOM 4170 O O . GLU B 1 219 ? 6.148 -5.176 -4.117 1 98.81 219 GLU B O 1
ATOM 4175 N N . LYS B 1 220 ? 7.43 -5.898 -5.812 1 98.69 220 LYS B N 1
ATOM 4176 C CA . LYS B 1 220 ? 8.664 -5.504 -5.141 1 98.69 220 LYS B CA 1
ATOM 4177 C C . LYS B 1 220 ? 8.938 -4.016 -5.328 1 98.69 220 LYS B C 1
ATOM 4179 O O . LYS B 1 220 ? 9.586 -3.387 -4.484 1 98.69 220 LYS B O 1
ATOM 4184 N N . ASN B 1 221 ? 8.461 -3.41 -6.375 1 98.81 221 ASN B N 1
ATOM 4185 C CA . ASN B 1 221 ? 8.852 -2.064 -6.785 1 98.81 221 ASN B CA 1
ATOM 4186 C C . ASN B 1 221 ? 8.625 -1.051 -5.668 1 98.81 221 ASN B C 1
ATOM 4188 O O . ASN B 1 221 ? 9.531 -0.281 -5.336 1 98.81 221 ASN B O 1
ATOM 4192 N N . PRO B 1 222 ? 7.504 -1.057 -5 1 98.75 222 PRO B N 1
ATOM 4193 C CA . PRO B 1 222 ? 7.309 -0.031 -3.971 1 98.75 222 PRO B CA 1
ATOM 4194 C C . PRO B 1 222 ? 7.891 -0.434 -2.617 1 98.75 222 PRO B C 1
ATOM 4196 O O . PRO B 1 222 ? 8.047 0.411 -1.731 1 98.75 222 PRO B O 1
ATOM 4199 N N . PHE B 1 223 ? 8.32 -1.749 -2.416 1 98.5 223 PHE B N 1
ATOM 4200 C CA . PHE B 1 223 ? 8.383 -2.17 -1.021 1 98.5 223 PHE B CA 1
ATOM 4201 C C . PHE B 1 223 ? 9.742 -2.801 -0.712 1 98.5 223 PHE B C 1
ATOM 4203 O O . PHE B 1 223 ? 10.102 -2.973 0.454 1 98.5 223 PHE B O 1
ATOM 4210 N N . GLU B 1 224 ? 10.492 -3.254 -1.729 1 97.75 224 GLU B N 1
ATOM 4211 C CA . GLU B 1 224 ? 11.727 -4 -1.481 1 97.75 224 GLU B CA 1
ATOM 4212 C C . GLU B 1 224 ? 12.953 -3.182 -1.867 1 97.75 224 GLU B C 1
ATOM 4214 O O . GLU B 1 224 ? 13.211 -2.965 -3.053 1 97.75 224 GLU B O 1
ATOM 4219 N N . PHE B 1 225 ? 13.805 -2.793 -0.875 1 95.69 225 PHE B N 1
ATOM 4220 C CA . PHE B 1 225 ? 14.883 -1.842 -1.12 1 95.69 225 PHE B CA 1
ATOM 4221 C C . PHE B 1 225 ? 16.234 -2.504 -0.931 1 95.69 225 PHE B C 1
ATOM 4223 O O . PHE B 1 225 ? 17.281 -1.842 -1.026 1 95.69 225 PHE B O 1
ATOM 4230 N N . LYS B 1 226 ? 16.25 -3.799 -0.688 1 93.44 226 LYS B N 1
ATOM 4231 C CA . LYS B 1 226 ? 17.5 -4.473 -0.356 1 93.44 226 LYS B CA 1
ATOM 4232 C C . LYS B 1 226 ? 18.266 -4.848 -1.616 1 93.44 226 LYS B C 1
ATOM 4234 O O . LYS B 1 226 ? 19.5 -4.973 -1.584 1 93.44 226 LYS B O 1
ATOM 4239 N N . LYS B 1 227 ? 17.5 -5.078 -2.682 1 92.25 227 LYS B N 1
ATOM 4240 C CA . LYS B 1 227 ? 18.141 -5.453 -3.939 1 92.25 227 LYS B CA 1
ATOM 4241 C C . LYS B 1 227 ? 18.328 -4.238 -4.844 1 92.25 227 LYS B C 1
ATOM 4243 O O . LYS B 1 227 ? 17.422 -3.43 -5.008 1 92.25 227 LYS B O 1
ATOM 4248 N N . THR B 1 228 ? 19.406 -4.117 -5.453 1 89.81 228 THR B N 1
ATOM 4249 C CA . THR B 1 228 ? 19.797 -2.924 -6.191 1 89.81 228 THR B CA 1
ATOM 4250 C C . THR B 1 228 ? 19.062 -2.846 -7.523 1 89.81 228 THR B C 1
ATOM 4252 O O . THR B 1 228 ? 18.828 -1.754 -8.047 1 89.81 228 THR B O 1
ATOM 4255 N N . ALA B 1 229 ? 18.641 -4.02 -8.07 1 96.19 229 ALA B N 1
ATOM 4256 C CA . ALA B 1 229 ? 18.062 -4.008 -9.414 1 96.19 229 ALA B CA 1
ATOM 4257 C C . ALA B 1 229 ? 16.562 -3.74 -9.359 1 96.19 229 ALA B C 1
ATOM 4259 O O . ALA B 1 229 ? 15.922 -3.549 -10.398 1 96.19 229 ALA B O 1
ATOM 4260 N N . VAL B 1 230 ? 15.969 -3.748 -8.148 1 98.19 230 VAL B N 1
ATOM 4261 C CA . VAL B 1 230 ? 14.547 -3.441 -8.062 1 98.19 230 VAL B CA 1
ATOM 4262 C C . VAL B 1 230 ? 14.305 -1.978 -8.422 1 98.19 230 VAL B C 1
ATOM 4264 O O . VAL B 1 230 ? 14.828 -1.073 -7.766 1 98.19 230 VAL B O 1
ATOM 4267 N N . PRO B 1 231 ? 13.555 -1.717 -9.461 1 98.56 231 PRO B N 1
ATOM 4268 C CA . PRO B 1 231 ? 13.266 -0.322 -9.805 1 98.56 231 PRO B CA 1
ATOM 4269 C C . PRO B 1 231 ? 12.305 0.344 -8.828 1 98.56 231 PRO B C 1
ATOM 4271 O O . PRO B 1 231 ? 11.305 -0.259 -8.438 1 98.56 231 PRO B O 1
ATOM 4274 N N . HIS B 1 232 ? 12.625 1.555 -8.445 1 98.5 232 HIS B N 1
ATOM 4275 C CA . HIS B 1 232 ? 11.797 2.26 -7.473 1 98.5 232 HIS B CA 1
ATOM 4276 C C . HIS B 1 232 ? 11.344 3.609 -8.016 1 98.5 232 HIS B C 1
ATOM 4278 O O . HIS B 1 232 ? 10.758 4.414 -7.285 1 98.5 232 HIS B O 1
ATOM 4284 N N . CYS B 1 233 ? 11.617 3.941 -9.281 1 97.94 233 CYS B N 1
ATOM 4285 C CA . CYS B 1 233 ? 11.195 5.215 -9.859 1 97.94 233 CYS B CA 1
ATOM 4286 C C . CYS B 1 233 ? 9.672 5.316 -9.906 1 97.94 233 CYS B C 1
ATOM 4288 O O . CYS B 1 233 ? 8.977 4.32 -9.719 1 97.94 233 CYS B O 1
ATOM 4290 N N . PRO B 1 234 ? 9.141 6.52 -10.125 1 98 234 PRO B N 1
ATOM 4291 C CA . PRO B 1 234 ? 7.691 6.707 -10.148 1 98 234 PRO B CA 1
ATOM 4292 C C . PRO B 1 234 ? 6.988 5.77 -11.125 1 98 234 PRO B C 1
ATOM 4294 O O . PRO B 1 234 ? 5.93 5.219 -10.805 1 98 234 PRO B O 1
ATOM 4297 N N . GLU B 1 235 ? 7.578 5.527 -12.25 1 98.44 235 GLU B N 1
ATOM 4298 C CA . GLU B 1 235 ? 6.973 4.652 -13.25 1 98.44 235 GLU B CA 1
ATOM 4299 C C . GLU B 1 235 ? 6.883 3.217 -12.75 1 98.44 235 GLU B C 1
ATOM 4301 O O . GLU B 1 235 ? 5.926 2.502 -13.055 1 98.44 235 GLU B O 1
ATOM 4306 N N . ALA B 1 236 ? 7.887 2.768 -11.984 1 98.69 236 ALA B N 1
ATOM 4307 C CA . ALA B 1 236 ? 7.891 1.419 -11.422 1 98.69 236 ALA B CA 1
ATOM 4308 C C . ALA B 1 236 ? 6.801 1.263 -10.359 1 98.69 236 ALA B C 1
ATOM 4310 O O . ALA B 1 236 ? 6.156 0.214 -10.273 1 98.69 236 ALA B O 1
ATOM 4311 N N . VAL B 1 237 ? 6.633 2.307 -9.562 1 98.81 237 VAL B N 1
ATOM 4312 C CA . VAL B 1 237 ? 5.57 2.307 -8.555 1 98.81 237 VAL B CA 1
ATOM 4313 C C . VAL B 1 237 ? 4.211 2.217 -9.25 1 98.81 237 VAL B C 1
ATOM 4315 O O . VAL B 1 237 ? 3.348 1.441 -8.828 1 98.81 237 VAL B O 1
ATOM 4318 N N . GLU B 1 238 ? 4.031 2.969 -10.32 1 98.44 238 GLU B N 1
ATOM 4319 C CA . GLU B 1 238 ? 2.785 2.941 -11.086 1 98.44 238 GLU B CA 1
ATOM 4320 C C . GLU B 1 238 ? 2.521 1.555 -11.656 1 98.44 238 GLU B C 1
ATOM 4322 O O . GLU B 1 238 ? 1.371 1.115 -11.734 1 98.44 238 GLU B O 1
ATOM 4327 N N . LEU B 1 239 ? 3.559 0.906 -12.094 1 98.56 239 LEU B N 1
ATOM 4328 C CA . LEU B 1 239 ? 3.441 -0.459 -12.594 1 98.56 239 LEU B CA 1
ATOM 4329 C C . LEU B 1 239 ? 2.871 -1.383 -11.523 1 98.56 239 LEU B C 1
ATOM 4331 O O . LEU B 1 239 ? 1.938 -2.145 -11.781 1 98.56 239 LEU B O 1
ATOM 4335 N N . ALA B 1 240 ? 3.445 -1.317 -10.32 1 98.88 240 ALA B N 1
ATOM 4336 C CA . ALA B 1 240 ? 2.965 -2.143 -9.219 1 98.88 240 ALA B CA 1
ATOM 4337 C C . ALA B 1 240 ? 1.496 -1.855 -8.922 1 98.88 240 ALA B C 1
ATOM 4339 O O . ALA B 1 240 ? 0.706 -2.781 -8.719 1 98.88 240 ALA B O 1
ATOM 4340 N N . GLN B 1 241 ? 1.164 -0.553 -8.922 1 98.88 241 GLN B N 1
ATOM 4341 C CA . GLN B 1 241 ? -0.21 -0.147 -8.648 1 98.88 241 GLN B CA 1
ATOM 4342 C C . GLN B 1 241 ? -1.162 -0.67 -9.719 1 98.88 241 GLN B C 1
ATOM 4344 O O . GLN B 1 241 ? -2.271 -1.108 -9.414 1 98.88 241 GLN B O 1
ATOM 4349 N N . TYR B 1 242 ? -0.779 -0.686 -10.945 1 98.81 242 TYR B N 1
ATOM 4350 C CA . TYR B 1 242 ? -1.613 -1.185 -12.031 1 98.81 242 TYR B CA 1
ATOM 4351 C C . TYR B 1 242 ? -1.938 -2.66 -11.836 1 98.81 242 TYR B C 1
ATOM 4353 O O . TYR B 1 242 ? -3.105 -3.057 -11.875 1 98.81 242 TYR B O 1
ATOM 4361 N N . PHE B 1 243 ? -0.924 -3.471 -11.609 1 98.88 243 PHE B N 1
ATOM 4362 C CA . PHE B 1 243 ? -1.14 -4.91 -11.492 1 98.88 243 PHE B CA 1
ATOM 4363 C C . PHE B 1 243 ? -1.96 -5.234 -10.242 1 98.88 243 PHE B C 1
ATOM 4365 O O . PHE B 1 243 ? -2.844 -6.094 -10.289 1 98.88 243 PHE B O 1
ATOM 4372 N N . GLY B 1 244 ? -1.644 -4.527 -9.125 1 98.94 244 GLY B N 1
ATOM 4373 C CA . GLY B 1 244 ? -2.459 -4.703 -7.934 1 98.94 244 GLY B CA 1
ATOM 4374 C C . GLY B 1 244 ? -3.92 -4.355 -8.156 1 98.94 244 GLY B C 1
ATOM 4375 O O . GLY B 1 244 ? -4.805 -5.148 -7.828 1 98.94 244 GLY B O 1
ATOM 4376 N N . ASN B 1 245 ? -4.133 -3.125 -8.742 1 98.88 245 ASN B N 1
ATOM 4377 C CA . ASN B 1 245 ? -5.496 -2.689 -9.023 1 98.88 245 ASN B CA 1
ATOM 4378 C C . ASN B 1 245 ? -6.215 -3.668 -9.953 1 98.88 245 ASN B C 1
ATOM 4380 O O . ASN B 1 245 ? -7.387 -3.988 -9.727 1 98.88 245 ASN B O 1
ATOM 4384 N N . PHE B 1 246 ? -5.57 -4.117 -10.969 1 98.75 246 PHE B N 1
ATOM 4385 C CA . PHE B 1 246 ? -6.164 -5.035 -11.93 1 98.75 246 PHE B CA 1
ATOM 4386 C C . PHE B 1 246 ? -6.691 -6.285 -11.234 1 98.75 246 PHE B C 1
ATOM 4388 O O . PHE B 1 246 ? -7.855 -6.656 -11.406 1 98.75 246 PHE B O 1
ATOM 4395 N N . PHE B 1 247 ? -5.809 -6.875 -10.438 1 98.88 247 PHE B N 1
ATOM 4396 C CA . PHE B 1 247 ? -6.191 -8.148 -9.828 1 98.88 247 PHE B CA 1
ATOM 4397 C C . PHE B 1 247 ? -7.305 -7.941 -8.812 1 98.88 247 PHE B C 1
ATOM 4399 O O . PHE B 1 247 ? -8.242 -8.742 -8.742 1 98.88 247 PHE B O 1
ATOM 4406 N N . VAL B 1 248 ? -7.191 -6.922 -7.977 1 98.88 248 VAL B N 1
ATOM 4407 C CA . VAL B 1 248 ? -8.211 -6.664 -6.961 1 98.88 248 VAL B CA 1
ATOM 4408 C C . VAL B 1 248 ? -9.547 -6.348 -7.633 1 98.88 248 VAL B C 1
ATOM 4410 O O . VAL B 1 248 ? -10.602 -6.742 -7.137 1 98.88 248 VAL B O 1
ATOM 4413 N N . ASP B 1 249 ? -9.508 -5.641 -8.773 1 98.69 249 ASP B N 1
ATOM 4414 C CA . ASP B 1 249 ? -10.734 -5.383 -9.523 1 98.69 249 ASP B CA 1
ATOM 4415 C C . ASP B 1 249 ? -11.367 -6.684 -10.008 1 98.69 249 ASP B C 1
ATOM 4417 O O . ASP B 1 249 ? -12.594 -6.816 -10.031 1 98.69 249 ASP B O 1
ATOM 4421 N N . GLU B 1 250 ? -10.555 -7.66 -10.43 1 98.75 250 GLU B N 1
ATOM 4422 C CA . GLU B 1 250 ? -11.07 -8.977 -10.789 1 98.75 250 GLU B CA 1
ATOM 4423 C C . GLU B 1 250 ? -11.711 -9.664 -9.586 1 98.75 250 GLU B C 1
ATOM 4425 O O . GLU B 1 250 ? -12.758 -10.297 -9.703 1 98.75 250 GLU B O 1
ATOM 4430 N N . ALA B 1 251 ? -11.086 -9.523 -8.438 1 98.88 251 ALA B N 1
ATOM 4431 C CA . ALA B 1 251 ? -11.578 -10.164 -7.219 1 98.88 251 ALA B CA 1
ATOM 4432 C C . ALA B 1 251 ? -12.914 -9.57 -6.785 1 98.88 251 ALA B C 1
ATOM 4434 O O . ALA B 1 251 ? -13.742 -10.266 -6.188 1 98.88 251 ALA B O 1
ATOM 4435 N N . ARG B 1 252 ? -13.156 -8.32 -7.121 1 98.75 252 ARG B N 1
ATOM 4436 C CA . ARG B 1 252 ? -14.391 -7.641 -6.742 1 98.75 252 ARG B CA 1
ATOM 4437 C C . ARG B 1 252 ? -15.594 -8.242 -7.465 1 98.75 252 ARG B C 1
ATOM 4439 O O . ARG B 1 252 ? -16.734 -7.977 -7.098 1 98.75 252 ARG B O 1
ATOM 4446 N N . LYS B 1 253 ? -15.391 -9.07 -8.492 1 98.69 253 LYS B N 1
ATOM 4447 C CA . LYS B 1 253 ? -16.438 -9.477 -9.414 1 98.69 253 LYS B CA 1
ATOM 4448 C C . LYS B 1 253 ? -17.188 -10.703 -8.891 1 98.69 253 LYS B C 1
ATOM 4450 O O . LYS B 1 253 ? -18.031 -11.273 -9.602 1 98.69 253 LYS B O 1
ATOM 4455 N N . ASN B 1 254 ? -16.891 -11.148 -7.711 1 98.31 254 ASN B N 1
ATOM 4456 C CA . ASN B 1 254 ? -17.703 -12.164 -7.043 1 98.31 254 ASN B CA 1
ATOM 4457 C C . ASN B 1 254 ? -18.062 -11.742 -5.621 1 98.31 254 ASN B C 1
ATOM 4459 O O . ASN B 1 254 ? -17.5 -10.773 -5.098 1 98.31 254 ASN B O 1
ATOM 4463 N N . ASN B 1 255 ? -19 -12.453 -5.066 1 96.56 255 ASN B N 1
ATOM 4464 C CA . ASN B 1 255 ? -19.562 -12 -3.799 1 96.56 255 ASN B CA 1
ATOM 4465 C C . ASN B 1 255 ? -19.297 -13 -2.678 1 96.56 255 ASN B C 1
ATOM 4467 O O . ASN B 1 255 ? -20.094 -13.117 -1.744 1 96.56 255 ASN B O 1
ATOM 4471 N N . HIS B 1 256 ? -18.281 -13.781 -2.861 1 97.75 256 HIS B N 1
ATOM 4472 C CA . HIS B 1 256 ? -17.906 -14.672 -1.764 1 97.75 256 HIS B CA 1
ATOM 4473 C C . HIS B 1 256 ? -17.625 -13.883 -0.488 1 97.75 256 HIS B C 1
ATOM 4475 O O . HIS B 1 256 ? -17.047 -12.797 -0.54 1 97.75 256 HIS B O 1
ATOM 4481 N N . THR B 1 257 ? -18.047 -14.375 0.601 1 96.31 257 THR B N 1
ATOM 4482 C CA . THR B 1 257 ? -17.859 -13.734 1.898 1 96.31 257 THR B CA 1
ATOM 4483 C C . THR B 1 257 ? -17.844 -14.773 3.014 1 96.31 257 THR B C 1
ATOM 4485 O O . THR B 1 257 ? -18.25 -15.922 2.811 1 96.31 257 THR B O 1
ATOM 4488 N N . PHE B 1 258 ? -17.359 -14.359 4.141 1 95.12 258 PHE B N 1
ATOM 4489 C CA . PHE B 1 258 ? -17.422 -15.188 5.34 1 95.12 258 PHE B CA 1
ATOM 4490 C C . PHE B 1 258 ? -18.828 -15.188 5.922 1 95.12 258 PHE B C 1
ATOM 4492 O O . PHE B 1 258 ? -19.5 -14.156 5.926 1 95.12 258 PHE B O 1
ATOM 4499 N N . GLY B 1 259 ? -19.328 -16.297 6.352 1 91.06 259 GLY B N 1
ATOM 4500 C CA . GLY B 1 259 ? -20.625 -16.375 7.016 1 91.06 259 GLY B CA 1
ATOM 4501 C C . GLY B 1 259 ? -20.609 -15.812 8.43 1 91.06 259 GLY B C 1
ATOM 4502 O O . GLY B 1 259 ? -21.641 -15.43 8.961 1 91.06 259 GLY B O 1
ATOM 4503 N N . ASP B 1 260 ? -19.438 -15.797 9.023 1 92.88 260 ASP B N 1
ATOM 4504 C CA . ASP B 1 260 ? -19.234 -15.359 10.406 1 92.88 260 ASP B CA 1
ATOM 4505 C C . ASP B 1 260 ? -18.141 -14.289 10.484 1 92.88 260 ASP B C 1
ATOM 4507 O O . ASP B 1 260 ? -16.984 -14.547 10.133 1 92.88 260 ASP B O 1
ATOM 4511 N N . LYS B 1 261 ? -18.531 -13.133 11 1 91.56 261 LYS B N 1
ATOM 4512 C CA . LYS B 1 261 ? -17.625 -11.992 11.07 1 91.56 261 LYS B CA 1
ATOM 4513 C C . LYS B 1 261 ? -16.438 -12.281 11.984 1 91.56 261 LYS B C 1
ATOM 4515 O O . LYS B 1 261 ? -15.32 -11.836 11.719 1 91.56 261 LYS B O 1
ATOM 4520 N N . LYS B 1 262 ? -16.656 -13 13.094 1 91.38 262 LYS B N 1
ATOM 4521 C CA . LYS B 1 262 ? -15.578 -13.336 14.016 1 91.38 262 LYS B CA 1
ATOM 4522 C C . LYS B 1 262 ? -14.539 -14.234 13.344 1 91.38 262 LYS B C 1
ATOM 4524 O O . LYS B 1 262 ? -13.336 -14.047 13.539 1 91.38 262 LYS B O 1
ATOM 4529 N N . VAL B 1 263 ? -15.039 -15.18 12.547 1 93.69 263 VAL B N 1
ATOM 4530 C CA . VAL B 1 263 ? -14.133 -16.062 11.812 1 93.69 263 VAL B CA 1
ATOM 4531 C C . VAL B 1 263 ? -13.375 -15.258 10.758 1 93.69 263 VAL B C 1
ATOM 4533 O O . VAL B 1 263 ? -12.172 -15.453 10.578 1 93.69 263 VAL B O 1
ATOM 4536 N N . GLU B 1 264 ? -14.078 -14.336 10.117 1 94.69 264 GLU B N 1
ATOM 4537 C CA . GLU B 1 264 ? -13.453 -13.453 9.141 1 94.69 264 GLU B CA 1
ATOM 4538 C C . GLU B 1 264 ? -12.297 -12.68 9.758 1 94.69 264 GLU B C 1
ATOM 4540 O O . GLU B 1 264 ? -11.164 -12.75 9.266 1 94.69 264 GLU B O 1
ATOM 4545 N N . GLU B 1 265 ? -12.555 -12.039 10.867 1 93.06 265 GLU B N 1
ATOM 4546 C CA . GLU B 1 265 ? -11.57 -11.195 11.531 1 93.06 265 GLU B CA 1
ATOM 4547 C C . GLU B 1 265 ? -10.383 -12.023 12.031 1 93.06 265 GLU B C 1
ATOM 4549 O O . GLU B 1 265 ? -9.234 -11.586 11.961 1 93.06 265 GLU B O 1
ATOM 4554 N N . ALA B 1 266 ? -10.656 -13.211 12.477 1 93 266 ALA B N 1
ATOM 4555 C CA . ALA B 1 266 ? -9.625 -14.078 13.039 1 93 266 ALA B CA 1
ATOM 4556 C C . ALA B 1 266 ? -8.75 -14.672 11.938 1 93 266 ALA B C 1
ATOM 4558 O O . ALA B 1 266 ? -7.648 -15.156 12.211 1 93 266 ALA B O 1
ATOM 4559 N N . SER B 1 267 ? -9.242 -14.609 10.672 1 94.88 267 SER B N 1
ATOM 4560 C CA . SER B 1 267 ? -8.547 -15.281 9.578 1 94.88 267 SER B CA 1
ATOM 4561 C C . SER B 1 267 ? -7.645 -14.32 8.812 1 94.88 267 SER B C 1
ATOM 4563 O O . SER B 1 267 ? -6.828 -14.742 7.996 1 94.88 267 SER B O 1
ATOM 4565 N N . LEU B 1 268 ? -7.758 -13.023 9.086 1 96.31 268 LEU B N 1
ATOM 4566 C CA . LEU B 1 268 ? -7.07 -12.008 8.305 1 96.31 268 LEU B CA 1
ATOM 4567 C C . LEU B 1 268 ? -5.609 -11.891 8.719 1 96.31 268 LEU B C 1
ATOM 4569 O O . LEU B 1 268 ? -5.262 -12.188 9.867 1 96.31 268 LEU B O 1
ATOM 4573 N N . ILE B 1 269 ? -4.809 -11.43 7.867 1 97.38 269 ILE B N 1
ATOM 4574 C CA . ILE B 1 269 ? -3.365 -11.305 8.031 1 97.38 269 ILE B CA 1
ATOM 4575 C C . ILE B 1 269 ? -3.059 -10.359 9.188 1 97.38 269 ILE B C 1
ATOM 4577 O O . ILE B 1 269 ? -1.958 -10.383 9.742 1 97.38 269 ILE B O 1
ATOM 4581 N N . TYR B 1 270 ? -4.031 -9.516 9.602 1 96.19 270 TYR B N 1
ATOM 4582 C CA . TYR B 1 270 ? -3.852 -8.516 10.648 1 96.19 270 TYR B CA 1
ATOM 4583 C C . TYR B 1 270 ? -3.535 -9.18 11.984 1 96.19 270 TYR B C 1
ATOM 4585 O O . TYR B 1 270 ? -3.078 -8.516 12.922 1 96.19 270 TYR B O 1
ATOM 4593 N N . ASN B 1 271 ? -3.818 -10.43 12.141 1 94.75 271 ASN B N 1
ATOM 4594 C CA . ASN B 1 271 ? -3.572 -11.172 13.375 1 94.75 271 ASN B CA 1
ATOM 4595 C C . ASN B 1 271 ? -2.111 -11.594 13.5 1 94.75 271 ASN B C 1
ATOM 4597 O O . ASN B 1 271 ? -1.707 -12.164 14.508 1 94.75 271 ASN B O 1
ATOM 4601 N N . PHE B 1 272 ? -1.317 -11.312 12.492 1 95.69 272 PHE B N 1
ATOM 4602 C CA . PHE B 1 272 ? 0.102 -11.641 12.445 1 95.69 272 PHE B CA 1
ATOM 4603 C C . PHE B 1 272 ? 0.944 -10.383 12.266 1 95.69 272 PHE B C 1
ATOM 4605 O O . PHE B 1 272 ? 0.458 -9.375 11.75 1 95.69 272 PHE B O 1
ATOM 4612 N N . ASN B 1 273 ? 2.174 -10.43 12.703 1 96.62 273 ASN B N 1
ATOM 4613 C CA . ASN B 1 273 ? 3.068 -9.281 12.586 1 96.62 273 ASN B CA 1
ATOM 4614 C C . ASN B 1 273 ? 4.223 -9.562 11.625 1 96.62 273 ASN B C 1
ATOM 4616 O O . ASN B 1 273 ? 4.773 -10.664 11.617 1 96.62 273 ASN B O 1
ATOM 4620 N N . PRO B 1 274 ? 4.484 -8.594 10.781 1 97 274 PRO B N 1
ATOM 4621 C CA . PRO B 1 274 ? 5.664 -8.742 9.93 1 97 274 PRO B CA 1
ATOM 4622 C C . PRO B 1 274 ? 6.973 -8.641 10.711 1 97 274 PRO B C 1
ATOM 4624 O O . PRO B 1 274 ? 7.031 -7.953 11.734 1 97 274 PRO B O 1
ATOM 4627 N N . VAL B 1 275 ? 7.938 -9.328 10.25 1 96.5 275 VAL B N 1
ATOM 4628 C CA . VAL B 1 275 ? 9.289 -9.266 10.805 1 96.5 275 VAL B CA 1
ATOM 4629 C C . VAL B 1 275 ? 10.188 -8.453 9.875 1 96.5 275 VAL B C 1
ATOM 4631 O O . VAL B 1 275 ? 10.234 -8.703 8.664 1 96.5 275 VAL B O 1
ATOM 4634 N N . TYR B 1 276 ? 10.875 -7.41 10.492 1 95.5 276 TYR B N 1
ATOM 4635 C CA . TYR B 1 276 ? 11.875 -6.652 9.75 1 95.5 276 TYR B CA 1
ATOM 4636 C C . TYR B 1 276 ? 13.133 -7.488 9.523 1 95.5 276 TYR B C 1
ATOM 4638 O O . TYR B 1 276 ? 13.867 -7.793 10.469 1 95.5 276 TYR B O 1
ATOM 4646 N N . SER B 1 277 ? 13.375 -7.898 8.258 1 88.94 277 SER B N 1
ATOM 4647 C CA . SER B 1 277 ? 14.422 -8.875 7.969 1 88.94 277 SER B CA 1
ATOM 4648 C C . SER B 1 277 ? 15.695 -8.188 7.492 1 88.94 277 SER B C 1
ATOM 4650 O O . SER B 1 277 ? 16.109 -8.367 6.348 1 88.94 277 SER B O 1
ATOM 4652 N N . ILE B 1 278 ? 16.375 -7.504 8.297 1 73.5 278 ILE B N 1
ATOM 4653 C CA . ILE B 1 278 ? 17.516 -6.66 7.926 1 73.5 278 ILE B CA 1
ATOM 4654 C C . ILE B 1 278 ? 18.703 -7.531 7.543 1 73.5 278 ILE B C 1
ATOM 4656 O O . ILE B 1 278 ? 19.406 -7.242 6.57 1 73.5 278 ILE B O 1
ATOM 4660 N N . TYR B 1 279 ? 18.797 -8.688 8.336 1 75.12 279 TYR B N 1
ATOM 4661 C CA . TYR B 1 279 ? 20.031 -9.422 8.109 1 75.12 279 TYR B CA 1
ATOM 4662 C C . TYR B 1 279 ? 19.75 -10.812 7.551 1 75.12 279 TYR B C 1
ATOM 4664 O O . TYR B 1 279 ? 18.703 -11.391 7.816 1 75.12 279 TYR B O 1
ATOM 4672 N N . ASN B 1 280 ? 20.312 -11.117 6.387 1 78.69 280 ASN B N 1
ATOM 4673 C CA . ASN B 1 280 ? 20.5 -12.484 5.918 1 78.69 280 ASN B CA 1
ATOM 4674 C C . ASN B 1 280 ? 19.359 -12.922 5 1 78.69 280 ASN B C 1
ATOM 4676 O O . ASN B 1 280 ? 19.156 -14.117 4.789 1 78.69 280 ASN B O 1
ATOM 4680 N N . THR B 1 281 ? 18.438 -12.023 4.738 1 87.69 281 THR B N 1
ATOM 4681 C CA . THR B 1 281 ? 17.5 -12.352 3.672 1 87.69 281 THR B CA 1
ATOM 4682 C C . THR B 1 281 ? 17.484 -11.25 2.613 1 87.69 281 THR B C 1
ATOM 4684 O O . THR B 1 281 ? 18.062 -10.18 2.811 1 87.69 281 THR B O 1
ATOM 4687 N N . SER B 1 282 ? 16.891 -11.531 1.531 1 90.38 282 SER B N 1
ATOM 4688 C CA . SER B 1 282 ? 16.781 -10.562 0.449 1 90.38 282 SER B CA 1
ATOM 4689 C C . SER B 1 282 ? 15.484 -9.766 0.56 1 90.38 282 SER B C 1
ATOM 4691 O O . SER B 1 282 ? 15.188 -8.93 -0.299 1 90.38 282 SER B O 1
ATOM 4693 N N . TYR B 1 283 ? 14.734 -10.016 1.637 1 95 283 TYR B N 1
ATOM 4694 C CA . TYR B 1 283 ? 13.422 -9.406 1.767 1 95 283 TYR B CA 1
ATOM 4695 C C . TYR B 1 283 ? 13.422 -8.328 2.842 1 95 283 TYR B C 1
ATOM 4697 O O . TYR B 1 283 ? 14.125 -8.445 3.85 1 95 283 TYR B O 1
ATOM 4705 N N . GLU B 1 284 ? 12.672 -7.297 2.611 1 96.25 284 GLU B N 1
ATOM 4706 C CA . GLU B 1 284 ? 12.547 -6.219 3.586 1 96.25 284 GLU B CA 1
ATOM 4707 C C . GLU B 1 284 ? 11.797 -6.68 4.828 1 96.25 284 GLU B C 1
ATOM 4709 O O . GLU B 1 284 ? 12.273 -6.508 5.953 1 96.25 284 GLU B O 1
ATOM 4714 N N . GLN B 1 285 ? 10.625 -7.25 4.637 1 97.38 285 GLN B N 1
ATOM 4715 C CA . GLN B 1 285 ? 9.781 -7.789 5.703 1 97.38 285 GLN B CA 1
ATOM 4716 C C . GLN B 1 285 ? 9.195 -9.141 5.305 1 97.38 285 GLN B C 1
ATOM 4718 O O . GLN B 1 285 ? 8.922 -9.383 4.129 1 97.38 285 GLN B O 1
ATOM 4723 N N . LEU B 1 286 ? 8.977 -9.977 6.324 1 97.44 286 LEU B N 1
ATOM 4724 C CA . LEU B 1 286 ? 8.398 -11.312 6.164 1 97.44 286 LEU B CA 1
ATOM 4725 C C . LEU B 1 286 ? 7.312 -11.555 7.203 1 97.44 286 LEU B C 1
ATOM 4727 O O . LEU B 1 286 ? 7.383 -11.039 8.32 1 97.44 286 LEU B O 1
ATOM 4731 N N . TYR B 1 287 ? 6.316 -12.258 6.789 1 97.62 287 TYR B N 1
ATOM 4732 C CA . TYR B 1 287 ? 5.465 -12.953 7.75 1 97.62 287 TYR B CA 1
ATOM 4733 C C . TYR B 1 287 ? 5.898 -14.398 7.922 1 97.62 287 TYR B C 1
ATOM 4735 O O . TYR B 1 287 ? 5.984 -15.148 6.945 1 97.62 287 TYR B O 1
ATOM 4743 N N . LEU B 1 288 ? 6.199 -14.758 9.125 1 97.12 288 LEU B N 1
ATOM 4744 C CA . LEU B 1 288 ? 6.613 -16.109 9.469 1 97.12 288 LEU B CA 1
ATOM 4745 C C . LEU B 1 288 ? 5.496 -16.859 10.188 1 97.12 288 LEU B C 1
ATOM 4747 O O . LEU B 1 288 ? 4.824 -16.297 11.055 1 97.12 288 LEU B O 1
ATOM 4751 N N . PHE B 1 289 ? 5.301 -18.094 9.773 1 97 289 PHE B N 1
ATOM 4752 C CA . PHE B 1 289 ? 4.227 -18.875 10.359 1 97 289 PHE B CA 1
ATOM 4753 C C . PHE B 1 289 ? 4.766 -20.172 10.953 1 97 289 PHE B C 1
ATOM 4755 O O . PHE B 1 289 ? 5.727 -20.75 10.438 1 97 289 PHE B O 1
ATOM 4762 N N . TYR B 1 290 ? 4.105 -20.547 11.961 1 94.5 290 TYR B N 1
ATOM 4763 C CA . TYR B 1 290 ? 4.48 -21.734 12.711 1 94.5 290 TYR B CA 1
ATOM 4764 C C . TYR B 1 290 ? 3.311 -22.703 12.82 1 94.5 290 TYR B C 1
ATOM 4766 O O . TYR B 1 290 ? 2.164 -22.328 12.562 1 94.5 290 TYR B O 1
ATOM 4774 N N . LYS B 1 291 ? 3.604 -23.938 13.195 1 88.94 291 LYS B N 1
ATOM 4775 C CA . LYS B 1 291 ? 2.578 -24.984 13.273 1 88.94 291 LYS B CA 1
ATOM 4776 C C . LYS B 1 291 ? 1.414 -24.531 14.156 1 88.94 291 LYS B C 1
ATOM 4778 O O . LYS B 1 291 ? 0.258 -24.859 13.867 1 88.94 291 LYS B O 1
ATOM 4783 N N . GLN B 1 292 ? 1.655 -23.844 15.125 1 88.44 292 GLN B N 1
ATOM 4784 C CA . GLN B 1 292 ? 0.623 -23.391 16.062 1 88.44 292 GLN B CA 1
ATOM 4785 C C . GLN B 1 292 ? -0.314 -22.391 15.398 1 88.44 292 GLN B C 1
ATOM 4787 O O . GLN B 1 292 ? -1.474 -22.25 15.797 1 88.44 292 GLN B O 1
ATOM 4792 N N . ASP B 1 293 ? 0.168 -21.609 14.453 1 88.12 293 ASP B N 1
ATOM 4793 C CA . ASP B 1 293 ? -0.649 -20.625 13.75 1 88.12 293 ASP B CA 1
ATOM 4794 C C . ASP B 1 293 ? -1.741 -21.312 12.93 1 88.12 293 ASP B C 1
ATOM 4796 O O . ASP B 1 293 ? -2.852 -20.781 12.805 1 88.12 293 ASP B O 1
ATOM 4800 N N . TYR B 1 294 ? -1.483 -22.531 12.477 1 79.94 294 TYR B N 1
ATOM 4801 C CA . TYR B 1 294 ? -2.43 -23.312 11.688 1 79.94 294 TYR B CA 1
ATOM 4802 C C . TYR B 1 294 ? -3.609 -23.766 12.539 1 79.94 294 TYR B C 1
ATOM 4804 O O . TYR B 1 294 ? -4.754 -23.734 12.094 1 79.94 294 TYR B O 1
ATOM 4812 N N . ASN B 1 295 ? -3.307 -24.031 13.742 1 75.5 295 ASN B N 1
ATOM 4813 C CA . ASN B 1 295 ? -4.305 -24.562 14.664 1 75.5 295 ASN B CA 1
ATOM 4814 C C . ASN B 1 295 ? -5.223 -23.469 15.195 1 75.5 295 ASN B C 1
ATOM 4816 O O . ASN B 1 295 ? -6.383 -23.734 15.523 1 75.5 295 ASN B O 1
ATOM 4820 N N . ARG B 1 296 ? -4.711 -22.297 15.219 1 67.5 296 ARG B N 1
ATOM 4821 C CA . ARG B 1 296 ? -5.461 -21.172 15.781 1 67.5 296 ARG B CA 1
ATOM 4822 C C . ARG B 1 296 ? -6.492 -20.656 14.789 1 67.5 296 ARG B C 1
ATOM 4824 O O . ARG B 1 296 ? -7.465 -20 15.18 1 67.5 296 ARG B O 1
ATOM 4831 N N . ASN B 1 297 ? -6.191 -20.938 13.57 1 62.88 297 ASN B N 1
ATOM 4832 C CA . ASN B 1 297 ? -7.031 -20.297 12.562 1 62.88 297 ASN B CA 1
ATOM 4833 C C . ASN B 1 297 ? -8.297 -21.094 12.289 1 62.88 297 ASN B C 1
ATOM 4835 O O . ASN B 1 297 ? -8.227 -22.312 12.07 1 62.88 297 ASN B O 1
ATOM 4839 N N . LEU B 1 298 ? -9.359 -20.25 12.484 1 66.31 298 LEU B N 1
ATOM 4840 C CA . LEU B 1 298 ? -10.727 -20.75 12.555 1 66.31 298 LEU B CA 1
ATOM 4841 C C . LEU B 1 298 ? -11.219 -21.188 11.18 1 66.31 298 LEU B C 1
ATOM 4843 O O . LEU B 1 298 ? -12.266 -21.828 11.062 1 66.31 298 LEU B O 1
ATOM 4847 N N . LEU B 1 299 ? -10.391 -20.812 10.297 1 81.81 299 LEU B N 1
ATOM 4848 C CA . LEU B 1 299 ? -10.891 -21.281 9.008 1 81.81 299 LEU B CA 1
ATOM 4849 C C . LEU B 1 299 ? -10.602 -22.766 8.82 1 81.81 299 LEU B C 1
ATOM 4851 O O . LEU B 1 299 ? -9.477 -23.219 9.055 1 81.81 299 LEU B O 1
#

Sequence (598 aa):
MTETPIIGILSQEAYLVKDAYPDADSFIVASYIKILESSGARVLPIWIGQDAAYYERVVNYTNGILFPGGGTYFNETGGYGEAAKQLYELAVKTNEKGVHYPLWGICLGMQVLMYGAVGRDIRGNCQSKDVALHLEFVAGYEESKLFSKAPSQLLENLKTKNLTYNYHRYCIFEDVLKNNNLLTDWRIISKNKDTNGLEFVSSMEHVNYPFFGTQFHPEKNPFEFKKTAVPHCPEAVELAQYFGNFFVDEARKNNHTFGDKKVEEASLIYNFNPVYSIYNTSYEQLYLFYKQDYNRNLLMTETPIIGILSQEAYLVKDAYPDADSFIVASYIKILESSGARVLPIWIGQDAAYYERVVNYTNGILFPGGGTYFNETGGYGEAAKQLYELAVKTNEKGVHYPLWGICLGMQVLMYGAVGRDIRGNCQSKDVALHLEFVAGYEESKLFSKAPSQLLENLKTKNLTYNYHRYCIFEDVLKNNNLLTDWRIISKNKDTNGLEFVSSMEHVNYPFFGTQFHPEKNPFEFKKTAVPHCPEAVELAQYFGNFFVDEARKNNHTFGDKKVEEASLIYNFNPVYSIYNTSYEQLYLFYKQDYNRNLL

Organism: Tribolium castaneum (NCBI:txid7070)

Nearest PDB structures (foldseek):
  4l7q-assembly1_C  TM=9.638E-01  e=2.974E-38  Danio rerio
  4l8f-assembly1_C  TM=9.636E-01  e=3.168E-38  Danio rerio
  4l95-assembly3_M  TM=9.598E-01  e=1.197E-37  Danio rerio
  1l9x-assembly3_C  TM=9.447E-01  e=1.987E-37  Homo sapiens
  2fli-assembly1_D  TM=4.055E-01  e=4.186E-01  Streptococcus pyogenes

Secondary structure (DSSP, 8-state):
--SS-EEEEE-EEGGGGTTT-TT-SEEEEHHHHHHHHTTT-EEEEEPSS--HHHHHHHHHH-SEEEE------SS-TTSHHHHHHHHHHHHHHHHHTT----EEEETHHHHHHHHHHHSS---EEEEEEEEEE--EEPTTGGGSTTTTT--HHHHHHHHHS--EEEEEEEE--HHHHHHTT-TTTEEEEEEEE-TTS-EEEEEEEESSS-EEEESS-GGGTTT--SSTTS--SHHHHHHHHHHHHHHHHHHTTS----S-HHHHHHHSGGGS--EE--SSSS-SEEEEE-HHHHHH---/--SS-EEEEE-EEGGGGTTT-TT-SEEEEHHHHHHHHTTT-EEEEEPSS--HHHHHHHHHH-SEEEE------SS-TTSHHHHHHHHHHHHHHHHHTT----EEEETHHHHHHHHHHHSS---EEEEEEEEEE--EEPTTGGGSTTTTT--HHHHHHHHHS--EEEEEEEE--HHHHHHTT-TTTEEEEEEEE-TTS-EEEEEEEESSS-EEEESS-GGGTTT--SSTTS--SHHHHHHHHHHHHHHHHHHTTS----S-HHHHHHHSGGGS--EE--SSSS-SEEEEE-HHHHHH---

InterPro domains:
  IPR011697 Peptidase C26 [PF07722] (5-219)
  IPR015527 Peptidase C26, gamma-glutamyl hydrolase [PS51275] (1-290)
  IPR015527 Peptidase C26, gamma-glutamyl hydrolase [PTHR11315] (2-289)
  IPR029062 Class I glutamine amidotransferase-like [G3DSA:3.40.50.880] (1-290)
  IPR029062 Class I glutamine amidotransferase-like [SSF52317] (4-289)

pLDDT: mean 9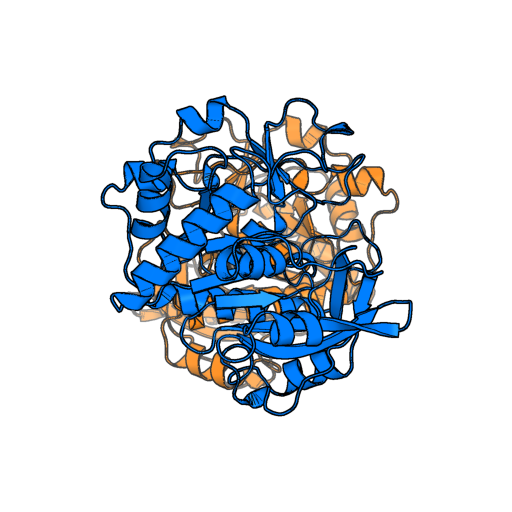6.48, std 4.67, range [62.88, 99.0]